Protein AF-A0A935ZT20-F1 (afdb_monomer_lite)

Structure (mmCIF, N/CA/C/O backbone):
data_AF-A0A935ZT20-F1
#
_entry.id   AF-A0A935ZT20-F1
#
loop_
_atom_site.group_PDB
_atom_site.id
_atom_site.type_symbol
_atom_site.label_atom_id
_atom_site.label_alt_id
_atom_site.label_comp_id
_atom_site.label_asym_id
_atom_site.label_entity_id
_atom_site.label_seq_id
_atom_site.pdbx_PDB_ins_code
_atom_site.Cartn_x
_atom_site.Cartn_y
_atom_site.Cartn_z
_atom_site.occupancy
_atom_site.B_iso_or_equiv
_atom_site.auth_seq_id
_atom_site.auth_comp_id
_atom_site.auth_asym_id
_atom_site.auth_atom_id
_atom_site.pdbx_PDB_model_num
ATOM 1 N N . MET A 1 1 ? -38.507 -36.744 -44.245 1.00 40.44 1 MET A N 1
ATOM 2 C CA . MET A 1 1 ? -37.078 -36.967 -43.938 1.00 40.44 1 MET A CA 1
ATOM 3 C C . MET A 1 1 ? -36.448 -35.629 -43.572 1.00 40.44 1 MET A C 1
ATOM 5 O O . MET A 1 1 ? -36.171 -34.840 -44.462 1.00 40.44 1 MET A O 1
ATOM 9 N N . LYS A 1 2 ? -36.317 -35.332 -42.274 1.00 36.50 2 LYS A N 1
ATOM 10 C CA . LYS A 1 2 ? -35.616 -34.144 -41.760 1.00 36.50 2 LYS A CA 1
ATOM 11 C C . LYS A 1 2 ? -34.211 -34.594 -41.351 1.00 36.50 2 LYS A C 1
ATOM 13 O O . LYS A 1 2 ? -34.101 -35.503 -40.535 1.00 36.50 2 LYS A O 1
ATOM 18 N N . ARG A 1 3 ? -33.167 -34.031 -41.964 1.00 43.59 3 ARG A N 1
ATOM 19 C CA . ARG A 1 3 ? -31.767 -34.257 -41.577 1.00 43.59 3 ARG A CA 1
ATOM 20 C C . ARG A 1 3 ? -31.324 -33.104 -40.684 1.00 43.59 3 ARG A C 1
ATOM 22 O O . ARG A 1 3 ? -31.300 -31.963 -41.129 1.00 43.59 3 ARG A O 1
ATOM 29 N N . THR A 1 4 ? -31.007 -33.433 -39.441 1.00 47.53 4 THR A N 1
ATOM 30 C CA . THR A 1 4 ? -30.327 -32.568 -38.478 1.00 47.53 4 THR A CA 1
ATOM 31 C C . THR A 1 4 ? -28.838 -32.562 -38.821 1.00 47.53 4 THR A C 1
ATOM 33 O O . THR A 1 4 ? -28.232 -33.629 -38.907 1.00 47.53 4 THR A O 1
ATOM 36 N N . ILE A 1 5 ? -28.264 -31.382 -39.057 1.00 48.84 5 ILE A N 1
ATOM 37 C CA . ILE A 1 5 ? -26.818 -31.173 -39.183 1.00 48.84 5 ILE A CA 1
ATOM 38 C C . ILE A 1 5 ? -26.340 -30.711 -37.806 1.00 48.84 5 ILE A C 1
ATOM 40 O O . ILE A 1 5 ? -26.772 -29.667 -37.327 1.00 48.84 5 ILE A O 1
ATOM 44 N N . ALA A 1 6 ? -25.513 -31.528 -37.156 1.00 45.38 6 ALA A N 1
ATOM 45 C CA . ALA A 1 6 ? -24.823 -31.173 -35.925 1.00 45.38 6 ALA A CA 1
ATOM 46 C C . ALA A 1 6 ? -23.483 -30.526 -36.291 1.00 45.38 6 ALA A C 1
ATOM 48 O O . ALA A 1 6 ? -22.645 -31.155 -36.938 1.00 45.38 6 ALA A O 1
ATOM 49 N N . THR A 1 7 ? -23.306 -29.268 -35.901 1.00 48.84 7 THR A N 1
ATOM 50 C CA . THR A 1 7 ? -22.050 -28.526 -36.033 1.00 48.84 7 THR A CA 1
ATOM 51 C C . THR A 1 7 ? -21.200 -28.810 -34.796 1.00 48.84 7 THR A C 1
ATOM 53 O O . THR A 1 7 ? -21.567 -28.408 -33.695 1.00 48.84 7 THR A O 1
ATOM 56 N N . LEU A 1 8 ? -20.090 -29.534 -34.966 1.00 41.47 8 LEU A N 1
ATOM 57 C CA . LEU A 1 8 ? -19.045 -29.678 -33.949 1.00 41.47 8 LEU A CA 1
ATOM 58 C C . LEU A 1 8 ? -18.203 -28.391 -33.936 1.00 41.47 8 LEU A C 1
ATOM 60 O O . LEU A 1 8 ? -17.533 -28.096 -34.923 1.00 41.47 8 LEU A O 1
ATOM 64 N N . PHE A 1 9 ? -18.218 -27.649 -32.830 1.00 42.38 9 PHE A N 1
ATOM 65 C CA . PHE A 1 9 ? -17.190 -26.654 -32.525 1.00 42.38 9 PHE A CA 1
ATOM 66 C C . PHE A 1 9 ? -16.079 -27.350 -31.735 1.00 42.38 9 PHE A C 1
ATOM 68 O O . PHE A 1 9 ? -16.304 -27.809 -30.619 1.00 42.38 9 PHE A O 1
ATOM 75 N N . ALA A 1 10 ? -14.894 -27.462 -32.334 1.00 37.91 10 ALA A N 1
ATOM 76 C CA . ALA A 1 10 ? -13.680 -27.880 -31.647 1.00 37.91 10 ALA A CA 1
ATOM 77 C C . ALA A 1 10 ? -12.998 -26.630 -31.071 1.00 37.91 10 ALA A C 1
ATOM 79 O O . ALA A 1 10 ? -12.351 -25.877 -31.797 1.00 37.91 10 ALA A O 1
ATOM 80 N N . THR A 1 11 ? -13.169 -26.387 -29.774 1.00 39.88 11 THR A N 1
ATOM 81 C CA . THR A 1 11 ? -12.353 -25.430 -29.020 1.00 39.88 11 THR A CA 1
ATOM 82 C C . THR A 1 11 ? -10.956 -26.019 -28.861 1.00 39.88 11 THR A C 1
ATOM 84 O O . THR A 1 11 ? -10.764 -27.008 -28.157 1.00 39.88 11 THR A O 1
ATOM 87 N N . SER A 1 12 ? -9.992 -25.442 -29.574 1.00 36.09 12 SER A N 1
ATOM 88 C CA . SER A 1 12 ? -8.578 -25.803 -29.477 1.00 36.09 12 SER A CA 1
ATOM 89 C C . SER A 1 12 ? -7.957 -24.958 -28.368 1.00 36.09 12 SER A C 1
ATOM 91 O O . SER A 1 12 ? -7.560 -23.824 -28.611 1.00 36.09 12 SER A O 1
ATOM 93 N N . SER A 1 13 ? -7.926 -25.477 -27.144 1.00 36.28 13 SER A N 1
ATOM 94 C CA . SER A 1 13 ? -7.157 -24.876 -26.052 1.00 36.28 13 SER A CA 1
ATOM 95 C C . SER A 1 13 ? -5.680 -25.211 -26.266 1.00 36.28 13 SER A C 1
ATOM 97 O O . SER A 1 13 ? -5.260 -26.345 -26.042 1.00 36.28 13 SER A O 1
ATOM 99 N N . PHE A 1 14 ? -4.897 -24.247 -26.748 1.00 35.44 14 PHE A N 1
ATOM 100 C CA . PHE A 1 14 ? -3.438 -24.329 -26.719 1.00 35.44 14 PHE A CA 1
ATOM 101 C C . PHE A 1 14 ? -2.974 -24.006 -25.297 1.00 35.44 14 PHE A C 1
ATOM 103 O O . PHE A 1 14 ? -2.910 -22.845 -24.909 1.00 35.44 14 PHE A O 1
ATOM 110 N N . ALA A 1 15 ? -2.674 -25.036 -24.509 1.00 35.06 15 ALA A N 1
ATOM 111 C CA . ALA A 1 15 ? -1.878 -24.877 -23.302 1.00 35.06 15 ALA A CA 1
ATOM 112 C C . ALA A 1 15 ? -0.412 -24.714 -23.730 1.00 35.06 15 ALA A C 1
ATOM 114 O O . ALA A 1 15 ? 0.221 -25.679 -24.164 1.00 35.06 15 ALA A O 1
ATOM 115 N N . ILE A 1 16 ? 0.118 -23.493 -23.653 1.00 37.00 16 ILE A N 1
ATOM 116 C CA . ILE A 1 16 ? 1.561 -23.252 -23.721 1.00 37.00 16 ILE A CA 1
ATOM 117 C C . ILE A 1 16 ? 2.111 -23.653 -22.352 1.00 37.00 16 ILE A C 1
ATOM 119 O O . ILE A 1 16 ? 2.114 -22.869 -21.411 1.00 37.00 16 ILE A O 1
ATOM 123 N N . ALA A 1 17 ? 2.513 -24.914 -22.212 1.00 37.34 17 ALA A N 1
ATOM 124 C CA . ALA A 1 17 ? 3.325 -25.329 -21.080 1.00 37.34 17 ALA A CA 1
ATOM 125 C C . ALA A 1 17 ? 4.731 -24.758 -21.297 1.00 37.34 17 ALA A C 1
ATOM 127 O O . ALA A 1 17 ? 5.480 -25.257 -22.138 1.00 37.34 17 ALA A O 1
ATOM 128 N N . ALA A 1 18 ? 5.070 -23.690 -20.575 1.00 42.50 18 ALA A N 1
ATOM 129 C CA . ALA A 1 18 ? 6.437 -23.207 -20.472 1.00 42.50 18 ALA A CA 1
ATOM 130 C C . ALA A 1 18 ? 7.274 -24.284 -19.763 1.00 42.50 18 ALA A C 1
ATOM 132 O O . ALA A 1 18 ? 7.316 -24.367 -18.539 1.00 42.50 18 ALA A O 1
ATOM 133 N N . THR A 1 19 ? 7.911 -25.166 -20.530 1.00 41.44 19 THR A N 1
ATOM 134 C CA . THR A 1 19 ? 8.961 -26.042 -20.011 1.00 41.44 19 THR A CA 1
ATOM 135 C C . THR A 1 19 ? 10.217 -25.200 -19.832 1.00 41.44 19 THR A C 1
ATOM 137 O O . THR A 1 19 ? 11.083 -25.180 -20.706 1.00 41.44 19 THR A O 1
ATOM 140 N N . ALA A 1 20 ? 10.293 -24.463 -18.725 1.00 44.59 20 ALA A N 1
ATOM 141 C CA . ALA A 1 20 ? 11.556 -23.916 -18.256 1.00 44.59 20 ALA A CA 1
ATOM 142 C C . ALA A 1 20 ? 12.509 -25.096 -17.993 1.00 44.59 20 ALA A C 1
ATOM 144 O O . ALA A 1 20 ? 12.150 -26.057 -17.307 1.00 44.59 20 ALA A O 1
ATOM 145 N N . ASN A 1 21 ? 13.694 -25.067 -18.601 1.00 43.47 21 ASN A N 1
ATOM 146 C CA . ASN A 1 21 ? 14.729 -26.072 -18.379 1.00 43.47 21 ASN A CA 1
ATOM 147 C C . ASN A 1 21 ? 15.160 -26.025 -16.908 1.00 43.47 21 ASN A C 1
ATOM 149 O O . ASN A 1 21 ? 15.817 -25.081 -16.481 1.00 43.47 21 ASN A O 1
ATOM 153 N N . ALA A 1 22 ? 14.831 -27.066 -16.143 1.00 49.47 22 ALA A N 1
ATOM 154 C CA . ALA A 1 22 ? 15.221 -27.186 -14.736 1.00 49.47 22 ALA A CA 1
ATOM 155 C C . ALA A 1 22 ? 16.752 -27.223 -14.517 1.00 49.47 22 ALA A C 1
ATOM 157 O O . ALA A 1 22 ? 17.207 -27.002 -13.398 1.00 49.47 22 ALA A O 1
ATOM 158 N N . ASP A 1 23 ? 17.546 -27.467 -15.567 1.00 42.88 23 ASP A N 1
ATOM 159 C CA . ASP A 1 23 ? 19.015 -27.485 -15.498 1.00 42.88 23 ASP A CA 1
ATOM 160 C C . ASP A 1 23 ? 19.667 -26.088 -15.570 1.00 42.88 23 ASP A C 1
ATOM 162 O O . ASP A 1 23 ? 20.827 -25.954 -15.193 1.00 42.88 23 ASP A O 1
ATOM 166 N N . GLU A 1 24 ? 18.956 -25.030 -15.983 1.00 45.56 24 GLU A N 1
ATOM 167 C CA . GLU A 1 24 ? 19.520 -23.662 -16.049 1.00 45.56 24 GLU A CA 1
ATOM 168 C C . GLU A 1 24 ? 19.304 -22.856 -14.749 1.00 45.56 24 GLU A C 1
ATOM 170 O O . GLU A 1 24 ? 19.862 -21.781 -14.562 1.00 45.56 24 GLU A O 1
ATOM 175 N N . LEU A 1 25 ? 18.565 -23.417 -13.785 1.00 46.47 25 LEU A N 1
ATOM 176 C CA . LEU A 1 25 ? 18.363 -22.845 -12.446 1.00 46.47 25 LEU A CA 1
ATOM 177 C C . LEU A 1 25 ? 19.534 -23.099 -11.470 1.00 46.47 25 LEU A C 1
ATOM 179 O O . LEU A 1 25 ? 19.467 -22.674 -10.320 1.00 46.47 25 LEU A O 1
ATOM 183 N N . GLN A 1 26 ? 20.603 -23.790 -11.886 1.00 41.66 26 GLN A N 1
ATOM 184 C CA . GLN A 1 26 ? 21.606 -24.365 -10.972 1.00 41.66 26 GLN A CA 1
ATOM 185 C C . GLN A 1 26 ? 22.755 -23.453 -10.500 1.00 41.66 26 GLN A C 1
ATOM 187 O O . GLN A 1 26 ? 23.676 -23.946 -9.851 1.00 41.66 26 GLN A O 1
ATOM 192 N N . SER A 1 27 ? 22.720 -22.138 -10.716 1.00 47.22 27 SER A N 1
ATOM 193 C CA . SER A 1 27 ? 23.646 -21.243 -9.996 1.00 47.22 27 SER A CA 1
ATOM 194 C C . SER A 1 27 ? 23.163 -19.802 -9.890 1.00 47.22 27 SER A C 1
ATOM 196 O O . SER A 1 27 ? 23.989 -18.887 -9.923 1.00 47.22 27 SER A O 1
ATOM 198 N N . ARG A 1 28 ? 21.846 -19.570 -9.812 1.00 55.91 28 ARG A N 1
ATOM 199 C CA . ARG A 1 28 ? 21.379 -18.208 -9.532 1.00 55.91 28 ARG A CA 1
ATOM 200 C C . ARG A 1 28 ? 21.935 -17.819 -8.155 1.00 55.91 28 ARG A C 1
ATOM 202 O O . ARG A 1 28 ? 21.792 -18.630 -7.235 1.00 55.91 28 ARG A O 1
ATOM 209 N N . PRO A 1 29 ? 22.644 -16.684 -8.032 1.00 63.59 29 PRO A N 1
ATOM 210 C CA . PRO A 1 29 ? 23.112 -16.223 -6.734 1.00 63.59 29 PRO A CA 1
ATOM 211 C C . PRO A 1 29 ? 21.912 -16.172 -5.788 1.00 63.59 29 PRO A C 1
ATOM 213 O O . PRO A 1 29 ? 20.800 -15.849 -6.215 1.00 63.59 29 PRO A O 1
ATOM 216 N N . GLU A 1 30 ? 22.113 -16.590 -4.537 1.00 74.75 30 GLU A N 1
ATOM 217 C CA . GLU A 1 30 ? 21.070 -16.427 -3.526 1.00 74.75 30 GLU A CA 1
ATOM 218 C C . GLU A 1 30 ? 20.644 -14.952 -3.511 1.00 74.75 30 GLU A C 1
ATOM 220 O O . GLU A 1 30 ? 21.523 -14.092 -3.632 1.00 74.75 30 GLU A O 1
ATOM 225 N N . PRO A 1 31 ? 19.333 -14.656 -3.407 1.00 79.38 31 PRO A N 1
ATOM 226 C CA . PRO A 1 31 ? 18.858 -13.285 -3.326 1.00 79.38 31 PRO A CA 1
ATOM 227 C C . PRO A 1 31 ? 19.649 -12.517 -2.275 1.00 79.38 31 PRO A C 1
ATOM 229 O O . PRO A 1 31 ? 19.767 -12.965 -1.130 1.00 79.38 31 PRO A O 1
ATOM 232 N N . LEU A 1 32 ? 20.195 -11.370 -2.665 1.00 80.88 32 LEU A N 1
ATOM 233 C CA . LEU A 1 32 ? 20.752 -10.441 -1.695 1.00 80.88 32 LEU A CA 1
ATOM 234 C C . LEU A 1 32 ? 19.591 -9.912 -0.843 1.00 80.88 32 LEU A C 1
ATOM 236 O O . LEU A 1 32 ? 18.531 -9.583 -1.373 1.00 80.88 32 LEU A O 1
ATOM 240 N N . GLY A 1 33 ? 19.759 -9.898 0.480 1.00 78.31 33 GLY A N 1
ATOM 241 C CA . GLY A 1 33 ? 18.749 -9.334 1.377 1.00 78.31 33 GLY A CA 1
ATOM 242 C C . GLY A 1 33 ? 18.581 -7.832 1.146 1.00 78.31 33 GLY A C 1
ATOM 243 O O . GLY A 1 33 ? 19.500 -7.183 0.644 1.00 78.31 33 GLY A O 1
ATOM 244 N N . ALA A 1 34 ? 17.429 -7.282 1.535 1.00 76.31 34 ALA A N 1
ATOM 245 C CA . ALA A 1 34 ? 17.243 -5.837 1.540 1.00 76.31 34 ALA A CA 1
ATOM 246 C C . ALA A 1 34 ? 18.265 -5.140 2.454 1.00 76.31 34 ALA A C 1
ATOM 248 O O . ALA A 1 34 ? 18.822 -5.743 3.376 1.00 76.31 34 ALA A O 1
ATOM 249 N N . TYR A 1 35 ? 18.511 -3.856 2.187 1.00 73.25 35 TYR A N 1
ATOM 250 C CA . TYR A 1 35 ? 19.562 -3.082 2.851 1.00 73.25 35 TYR A CA 1
ATOM 251 C C . TYR A 1 35 ? 19.406 -3.034 4.384 1.00 73.25 35 TYR A C 1
ATOM 253 O O . TYR A 1 35 ? 20.392 -3.181 5.108 1.00 73.25 35 TYR A O 1
ATOM 261 N N . ASP A 1 36 ? 18.180 -2.849 4.890 1.00 81.38 36 ASP A N 1
ATOM 262 C CA . ASP A 1 36 ? 17.894 -2.664 6.321 1.00 81.38 36 ASP A CA 1
ATOM 263 C C . ASP A 1 36 ? 16.672 -3.444 6.848 1.00 81.38 36 ASP A C 1
ATOM 265 O O . ASP A 1 36 ? 16.301 -3.277 8.013 1.00 81.38 36 ASP A O 1
ATOM 269 N N . TYR A 1 37 ? 16.044 -4.299 6.035 1.00 81.00 37 TYR A N 1
ATOM 270 C CA . TYR A 1 37 ? 14.883 -5.093 6.447 1.00 81.00 37 TYR A CA 1
ATOM 271 C C . TYR A 1 37 ? 14.796 -6.440 5.710 1.00 81.00 37 TYR A C 1
ATOM 273 O O . TYR A 1 37 ? 15.410 -6.642 4.665 1.00 81.00 37 TYR A O 1
ATOM 281 N N . ASP A 1 38 ? 14.024 -7.374 6.268 1.00 87.38 38 ASP A N 1
ATOM 282 C CA . ASP A 1 38 ? 13.779 -8.673 5.640 1.00 87.38 38 ASP A CA 1
ATOM 283 C C . ASP A 1 38 ? 12.797 -8.546 4.472 1.00 87.38 38 ASP A C 1
ATOM 285 O O . ASP A 1 38 ? 11.748 -7.910 4.596 1.00 87.38 38 ASP A O 1
ATOM 289 N N . ALA A 1 39 ? 13.110 -9.214 3.362 1.00 91.00 39 ALA A N 1
ATOM 290 C CA . ALA A 1 39 ? 12.249 -9.278 2.189 1.00 91.00 39 ALA A CA 1
ATOM 291 C C . ALA A 1 39 ? 10.811 -9.667 2.570 1.00 91.00 39 ALA A C 1
ATOM 293 O O . ALA A 1 39 ? 10.593 -10.655 3.278 1.00 91.00 39 ALA A O 1
ATOM 294 N N . ALA A 1 40 ? 9.828 -8.913 2.078 1.00 91.75 40 ALA A N 1
ATOM 295 C CA . ALA A 1 40 ? 8.430 -9.124 2.437 1.00 91.75 40 ALA A CA 1
ATOM 296 C C . ALA A 1 40 ? 7.504 -8.962 1.225 1.00 91.75 40 ALA A C 1
ATOM 298 O O . ALA A 1 40 ? 7.695 -8.014 0.450 1.00 91.75 40 ALA A O 1
ATOM 299 N N . PRO A 1 41 ? 6.477 -9.828 1.085 1.00 94.75 41 PRO A N 1
ATOM 300 C CA . PRO A 1 41 ? 5.565 -9.808 -0.057 1.00 94.75 41 PRO A CA 1
ATOM 301 C C . PRO A 1 41 ? 4.879 -8.456 -0.223 1.00 94.75 41 PRO A C 1
ATOM 303 O O . PRO A 1 41 ? 4.832 -7.676 0.717 1.00 94.75 41 PRO A O 1
ATOM 306 N N . ALA A 1 42 ? 4.284 -8.174 -1.377 1.00 95.62 42 ALA A N 1
ATOM 307 C CA . ALA A 1 42 ? 3.474 -6.969 -1.561 1.00 95.62 42 ALA A CA 1
ATOM 308 C C . ALA A 1 42 ? 2.209 -7.229 -2.369 1.00 95.62 42 ALA A C 1
ATOM 310 O O . ALA A 1 42 ? 2.103 -8.215 -3.093 1.00 95.62 42 ALA A O 1
ATOM 311 N N . VAL A 1 43 ? 1.259 -6.302 -2.269 1.00 97.38 43 VAL A N 1
ATOM 312 C CA . VAL A 1 43 ? 0.066 -6.267 -3.116 1.00 97.38 43 VAL A CA 1
ATOM 313 C C . VAL A 1 43 ? 0.165 -5.063 -4.040 1.00 97.38 43 VAL A C 1
ATOM 315 O O . VAL A 1 43 ? 0.334 -3.940 -3.573 1.00 97.38 43 VAL A O 1
ATOM 318 N N . LEU A 1 44 ? 0.032 -5.295 -5.343 1.00 98.25 44 LEU A N 1
ATOM 319 C CA . LEU A 1 44 ? -0.152 -4.269 -6.360 1.00 98.25 44 LEU A CA 1
ATOM 320 C C . LEU A 1 44 ? -1.619 -4.275 -6.798 1.00 98.25 44 LEU A C 1
ATOM 322 O O . LEU A 1 44 ? -2.058 -5.131 -7.569 1.00 98.25 44 LEU A O 1
ATOM 326 N N . PHE A 1 45 ? -2.384 -3.316 -6.290 1.00 98.44 45 PHE A N 1
ATOM 327 C CA . PHE A 1 45 ? -3.772 -3.105 -6.670 1.00 98.44 45 PHE A CA 1
ATOM 328 C C . PHE A 1 45 ? -3.862 -2.256 -7.943 1.00 98.44 45 PHE A C 1
ATOM 330 O O . PHE A 1 45 ? -3.383 -1.121 -7.990 1.00 98.44 45 PHE A O 1
ATOM 337 N N . VAL A 1 46 ? -4.532 -2.791 -8.962 1.00 98.50 46 VAL A N 1
ATOM 338 C CA . VAL A 1 46 ? -4.821 -2.110 -10.227 1.00 98.50 46 VAL A CA 1
ATOM 339 C C . VAL A 1 46 ? -6.341 -1.943 -10.348 1.00 98.50 46 VAL A C 1
ATOM 341 O O . VAL A 1 46 ? -7.046 -2.922 -10.607 1.00 98.50 46 VAL A O 1
ATOM 344 N N . PRO A 1 47 ? -6.897 -0.737 -10.136 1.00 98.06 47 PRO A N 1
ATOM 345 C CA . PRO A 1 47 ? -8.342 -0.555 -10.112 1.00 98.06 47 PRO A CA 1
ATOM 346 C C . PRO A 1 47 ? -8.981 -0.791 -11.483 1.00 98.06 47 PRO A C 1
ATOM 348 O O . PRO A 1 47 ? -8.558 -0.208 -12.477 1.00 98.06 47 PRO A O 1
ATOM 351 N N . THR A 1 48 ? -10.063 -1.570 -11.523 1.00 97.31 48 THR A N 1
ATOM 352 C CA . THR A 1 48 ? -10.931 -1.729 -12.709 1.00 97.31 48 THR A CA 1
ATOM 353 C C . THR A 1 48 ? -12.202 -0.879 -12.640 1.00 97.31 48 THR A C 1
ATOM 355 O O . THR A 1 48 ? -12.977 -0.830 -13.593 1.00 97.31 48 THR A O 1
ATOM 358 N N . GLU A 1 49 ? -12.416 -0.196 -11.516 1.00 96.88 49 GLU A N 1
ATOM 359 C CA . GLU A 1 49 ? -13.509 0.747 -11.281 1.00 96.88 49 GLU A CA 1
ATOM 360 C C . GLU A 1 49 ? -12.957 2.121 -10.864 1.00 96.88 49 GLU A C 1
ATOM 362 O O . GLU A 1 49 ? -11.804 2.199 -10.425 1.00 96.88 49 GLU A O 1
ATOM 367 N N . PRO A 1 50 ? -13.739 3.213 -11.003 1.00 97.12 50 PRO A N 1
ATOM 368 C CA . PRO A 1 50 ? -13.313 4.530 -10.553 1.00 97.12 50 PRO A CA 1
ATOM 369 C C . PRO A 1 50 ? -12.878 4.544 -9.088 1.00 97.12 50 PRO A C 1
ATOM 371 O O . PRO A 1 50 ? -13.569 4.012 -8.221 1.00 97.12 50 PRO A O 1
ATOM 374 N N . VAL A 1 51 ? -11.752 5.200 -8.824 1.00 96.56 51 VAL A N 1
ATOM 375 C CA . VAL A 1 51 ? -11.217 5.411 -7.477 1.00 96.56 51 VAL A CA 1
ATOM 376 C C . VAL A 1 51 ? -11.264 6.891 -7.156 1.00 96.56 51 VAL A C 1
ATOM 378 O O . VAL A 1 51 ? -10.682 7.688 -7.888 1.00 96.56 51 VAL A O 1
ATOM 381 N N . ASP A 1 52 ? -11.918 7.258 -6.059 1.00 96.50 52 ASP A N 1
ATOM 382 C CA . ASP A 1 52 ? -11.844 8.621 -5.546 1.00 96.50 52 ASP A CA 1
ATOM 383 C C . ASP A 1 52 ? -10.439 8.895 -5.008 1.00 96.50 52 ASP A C 1
ATOM 385 O O . ASP A 1 52 ? -9.922 8.157 -4.167 1.00 96.50 52 ASP A O 1
ATOM 389 N N . LEU A 1 53 ? -9.820 9.946 -5.538 1.00 96.12 53 LEU A N 1
ATOM 390 C CA . LEU A 1 53 ? -8.533 10.452 -5.096 1.00 96.12 53 LEU A CA 1
ATOM 391 C C . LEU A 1 53 ? -8.727 11.742 -4.320 1.00 96.12 53 LEU A C 1
ATOM 393 O O . LEU A 1 53 ? -9.589 12.565 -4.647 1.00 96.12 53 LEU A O 1
ATOM 397 N N . VAL A 1 54 ? -7.873 11.940 -3.329 1.00 94.38 54 VAL A N 1
ATOM 398 C CA . VAL A 1 54 ? -7.841 13.144 -2.507 1.00 94.38 54 VAL A CA 1
ATOM 399 C C . VAL A 1 54 ? -6.422 13.716 -2.473 1.00 94.38 54 VAL A C 1
ATOM 401 O O . VAL A 1 54 ? -5.446 12.959 -2.437 1.00 94.38 54 VAL A O 1
ATOM 404 N N . PRO A 1 55 ? -6.272 15.053 -2.503 1.00 92.75 55 PRO A N 1
ATOM 405 C CA . PRO A 1 55 ? -4.996 15.699 -2.230 1.00 92.75 55 PRO A CA 1
ATOM 406 C C . PRO A 1 55 ? -4.397 15.180 -0.926 1.00 92.75 55 PRO A C 1
ATOM 408 O O . PRO A 1 55 ? -5.093 15.138 0.088 1.00 92.75 55 PRO A O 1
ATOM 411 N N . ALA A 1 56 ? -3.105 14.850 -0.913 1.00 88.38 56 ALA A N 1
ATOM 412 C CA . ALA A 1 56 ? -2.443 14.371 0.305 1.00 88.38 56 ALA A CA 1
ATOM 413 C C . ALA A 1 56 ? -2.552 15.359 1.490 1.00 88.38 56 ALA A C 1
ATOM 415 O O . ALA A 1 56 ? -2.546 14.951 2.646 1.00 88.38 56 ALA A O 1
ATOM 416 N N . THR A 1 57 ? -2.729 16.659 1.220 1.00 86.50 57 THR A N 1
ATOM 417 C CA . THR A 1 57 ? -2.973 17.702 2.236 1.00 86.50 57 THR A CA 1
ATOM 418 C C . THR A 1 57 ? -4.345 17.616 2.910 1.00 86.50 57 THR A C 1
ATOM 420 O O . THR A 1 57 ? -4.547 18.240 3.950 1.00 86.50 57 THR A O 1
ATOM 423 N N . MET A 1 58 ? -5.288 16.877 2.323 1.00 87.56 58 MET A N 1
ATOM 424 C CA . MET A 1 58 ? -6.621 16.615 2.874 1.00 87.56 58 MET A CA 1
ATOM 425 C C . MET A 1 58 ? -6.695 15.283 3.626 1.00 87.56 58 MET A C 1
ATOM 427 O O . MET A 1 58 ? -7.729 14.970 4.213 1.00 87.56 58 MET A O 1
ATOM 431 N N . CYS A 1 59 ? -5.623 14.496 3.599 1.00 84.31 59 CYS A N 1
ATOM 432 C CA . CYS A 1 59 ? -5.568 13.205 4.260 1.00 84.31 59 CYS A CA 1
ATOM 433 C C . CYS A 1 59 ? -5.325 13.353 5.765 1.00 84.31 59 CYS A C 1
ATOM 435 O O . CYS A 1 59 ? -4.841 14.401 6.209 1.00 84.31 59 CYS A O 1
ATOM 437 N N . PRO A 1 60 ? -5.672 12.329 6.569 1.00 75.44 60 PRO A N 1
ATOM 438 C CA . PRO A 1 60 ? -5.393 12.327 7.996 1.00 75.44 60 PRO A CA 1
ATOM 439 C C . PRO A 1 60 ? -3.934 12.694 8.274 1.00 75.44 60 PRO A C 1
ATOM 441 O O . PRO A 1 60 ? -3.024 12.258 7.577 1.00 75.44 60 PRO A O 1
ATOM 444 N N . VAL A 1 61 ? -3.714 13.501 9.314 1.00 60.44 61 VAL A N 1
ATOM 445 C CA . VAL A 1 61 ? -2.403 14.092 9.649 1.00 60.44 61 VAL A CA 1
ATOM 446 C C . VAL A 1 61 ? -1.302 13.039 9.831 1.00 60.44 61 VAL A C 1
ATOM 448 O O . VAL A 1 61 ? -0.129 13.340 9.625 1.00 60.44 61 VAL A O 1
ATOM 451 N N . SER A 1 62 ? -1.674 11.806 10.178 1.00 59.28 62 SER A N 1
ATOM 452 C CA . SER A 1 62 ? -0.773 10.658 10.292 1.00 59.28 62 SER A CA 1
ATOM 453 C C . SER A 1 62 ? -0.017 10.335 9.004 1.00 59.28 62 SER A C 1
ATOM 455 O O . SER A 1 62 ? 1.089 9.811 9.090 1.00 59.28 62 SER A O 1
ATOM 457 N N . THR A 1 63 ? -0.535 10.706 7.829 1.00 60.03 63 THR A N 1
ATOM 458 C CA . THR A 1 63 ? 0.195 10.523 6.567 1.00 60.03 63 THR A CA 1
ATOM 459 C C . THR A 1 63 ? 1.299 11.560 6.369 1.00 60.03 63 THR A C 1
ATOM 461 O O . THR A 1 63 ? 2.079 11.440 5.434 1.00 60.03 63 THR A O 1
ATOM 464 N N . GLY A 1 64 ? 1.371 12.624 7.181 1.00 63.00 64 GLY A N 1
ATOM 465 C CA . GLY A 1 64 ? 2.381 13.677 7.027 1.00 63.00 64 GLY A CA 1
ATOM 466 C C . GLY A 1 64 ? 2.327 14.405 5.674 1.00 63.00 64 GLY A C 1
ATOM 467 O O . GLY A 1 64 ? 3.315 15.014 5.271 1.00 63.00 64 GLY A O 1
ATOM 468 N N . GLY A 1 65 ? 1.198 14.330 4.957 1.00 69.06 65 GLY A N 1
ATOM 469 C CA . GLY A 1 65 ? 1.080 14.831 3.585 1.00 69.06 65 GLY A CA 1
ATOM 470 C C . GLY A 1 65 ? 1.689 13.907 2.522 1.00 69.06 65 GLY A C 1
ATOM 471 O O . GLY A 1 65 ? 1.935 14.358 1.403 1.00 69.06 65 GLY A O 1
ATOM 472 N N . GLN A 1 66 ? 1.933 12.638 2.853 1.00 78.88 66 GLN A N 1
ATOM 473 C CA . GLN A 1 66 ? 2.392 11.611 1.921 1.00 78.88 66 GLN A CA 1
ATOM 474 C C . GLN A 1 66 ? 1.221 10.907 1.223 1.00 78.88 66 GLN A C 1
ATOM 476 O O . GLN A 1 66 ? 0.061 10.989 1.645 1.00 78.88 66 GLN A O 1
ATOM 481 N N . SER A 1 67 ? 1.538 10.224 0.123 1.00 85.81 67 SER A N 1
ATOM 482 C CA . SER A 1 67 ? 0.587 9.370 -0.583 1.00 85.81 67 SER A CA 1
ATOM 483 C C . SER A 1 67 ? 0.203 8.162 0.276 1.00 85.81 67 SER A C 1
ATOM 485 O O . SER A 1 67 ? 1.034 7.615 0.991 1.00 85.81 67 SER A O 1
ATOM 487 N N . ASN A 1 68 ? -1.054 7.735 0.185 1.00 91.50 68 ASN A N 1
ATOM 488 C CA . ASN A 1 68 ? -1.568 6.541 0.848 1.00 91.50 68 ASN A CA 1
ATOM 489 C C . ASN A 1 68 ? -2.664 5.919 -0.021 1.00 91.50 68 ASN A C 1
ATOM 491 O O . ASN A 1 68 ? -3.749 6.482 -0.187 1.00 91.50 68 ASN A O 1
ATOM 495 N N . SER A 1 69 ? -2.368 4.759 -0.583 1.00 93.81 69 SER A N 1
ATOM 496 C CA . SER A 1 69 ? -3.239 3.986 -1.462 1.00 93.81 69 SER A CA 1
ATOM 497 C C . SER A 1 69 ? -4.568 3.604 -0.809 1.00 93.81 69 SER A C 1
ATOM 499 O O . SER A 1 69 ? -5.613 3.771 -1.439 1.00 93.81 69 SER A O 1
ATOM 501 N N . GLY A 1 70 ? -4.546 3.182 0.460 1.00 92.56 70 GLY A N 1
ATOM 502 C CA . GLY A 1 70 ? -5.722 2.820 1.253 1.00 92.56 70 GLY A CA 1
ATOM 503 C C . GLY A 1 70 ? -6.774 3.924 1.265 1.00 92.56 70 GLY A C 1
ATOM 504 O O . GLY A 1 70 ? -7.962 3.654 1.108 1.00 92.56 70 GLY A O 1
ATOM 505 N N . LEU A 1 71 ? -6.317 5.172 1.358 1.00 92.44 71 LEU A N 1
ATOM 506 C CA . LEU A 1 71 ? -7.157 6.365 1.420 1.00 92.44 71 LEU A CA 1
ATOM 507 C C . LEU A 1 71 ? -7.334 7.089 0.072 1.00 92.44 71 LEU A C 1
ATOM 509 O O . LEU A 1 71 ? -8.047 8.088 0.007 1.00 92.44 71 LEU A O 1
ATOM 513 N N . GLY A 1 72 ? -6.673 6.639 -1.001 1.00 94.12 72 GLY A N 1
ATOM 514 C CA . GLY A 1 72 ? -6.634 7.373 -2.275 1.00 94.12 72 GLY A CA 1
ATOM 515 C C . GLY A 1 72 ? -5.891 8.715 -2.185 1.00 94.12 72 GLY A C 1
ATOM 516 O O . GLY A 1 72 ? -6.130 9.620 -2.984 1.00 94.12 72 GLY A O 1
ATOM 517 N N . CYS A 1 73 ? -5.002 8.860 -1.205 1.00 93.62 73 CYS A N 1
ATOM 518 C CA . CYS A 1 73 ? -4.201 10.053 -0.973 1.00 93.62 73 CYS A CA 1
ATOM 519 C C . CYS A 1 73 ? -3.039 10.115 -1.950 1.00 93.62 73 CYS A C 1
ATOM 521 O O . CYS A 1 73 ? -2.226 9.194 -1.993 1.00 93.62 73 CYS A O 1
ATOM 523 N N . ILE A 1 74 ? -2.918 11.211 -2.694 1.00 91.69 74 ILE A N 1
ATOM 524 C CA . ILE A 1 74 ? -1.835 11.380 -3.664 1.00 91.69 74 ILE A CA 1
ATOM 525 C C . ILE A 1 74 ? -1.210 12.772 -3.572 1.00 91.69 74 ILE A C 1
ATOM 527 O O . ILE A 1 74 ? -1.896 13.800 -3.527 1.00 91.69 74 ILE A O 1
ATOM 531 N N . ALA A 1 75 ? 0.120 12.801 -3.506 1.00 87.50 75 ALA A N 1
ATOM 532 C CA . ALA A 1 75 ? 0.887 14.038 -3.512 1.00 87.50 75 ALA A CA 1
ATOM 533 C C . ALA A 1 75 ? 0.749 14.767 -4.862 1.00 87.50 75 ALA A C 1
ATOM 535 O O . ALA A 1 75 ? 0.704 14.148 -5.923 1.00 87.50 75 ALA A O 1
ATOM 536 N N . GLY A 1 76 ? 0.675 16.100 -4.825 1.00 86.06 76 GLY A N 1
ATOM 537 C CA . GLY A 1 76 ? 0.571 16.935 -6.029 1.00 86.06 76 GLY A CA 1
ATOM 538 C C . GLY A 1 76 ? -0.823 17.019 -6.664 1.00 86.06 76 GLY A C 1
ATOM 539 O O . GLY A 1 76 ? -1.001 17.782 -7.610 1.00 86.06 76 GLY A O 1
ATOM 540 N N . LEU A 1 77 ? -1.829 16.299 -6.154 1.00 90.44 77 LEU A N 1
ATOM 541 C CA . LEU A 1 77 ? -3.214 16.497 -6.584 1.00 90.44 77 LEU A CA 1
ATOM 542 C C . LEU A 1 77 ? -3.789 17.770 -5.959 1.00 90.44 77 LEU A C 1
ATOM 544 O O . LEU A 1 77 ? -3.726 17.954 -4.747 1.00 90.44 77 LEU A O 1
ATOM 548 N N . GLU A 1 78 ? -4.349 18.649 -6.789 1.00 90.62 78 GLU A N 1
ATOM 549 C CA . GLU A 1 78 ? -4.884 19.944 -6.343 1.00 90.62 78 GLU A CA 1
ATOM 550 C C . GLU A 1 78 ? -6.336 19.850 -5.856 1.00 90.62 78 GLU A C 1
ATOM 552 O O . GLU A 1 78 ? -6.727 20.549 -4.921 1.00 90.62 78 GLU A O 1
ATOM 557 N N . GLU A 1 79 ? -7.139 18.980 -6.473 1.00 93.06 79 GLU A N 1
ATOM 558 C CA . GLU A 1 79 ? -8.567 18.831 -6.190 1.00 93.06 79 GLU A CA 1
ATOM 559 C C . GLU A 1 79 ? -8.952 17.353 -6.095 1.00 93.06 79 GLU A C 1
ATOM 561 O O . GLU A 1 79 ? -8.499 16.527 -6.887 1.00 93.06 79 GLU A O 1
ATOM 566 N N . ALA A 1 80 ? -9.819 17.022 -5.136 1.00 95.38 80 ALA A N 1
ATOM 567 C CA . ALA A 1 80 ? -10.351 15.673 -4.993 1.00 95.38 80 ALA A CA 1
ATOM 568 C C . ALA A 1 80 ? -11.267 15.302 -6.169 1.00 95.38 80 ALA A C 1
ATOM 570 O O . ALA A 1 80 ? -12.046 16.127 -6.658 1.00 95.38 80 ALA A O 1
ATOM 571 N N . GLY A 1 81 ? -11.222 14.042 -6.592 1.00 95.69 81 GLY A N 1
ATOM 572 C CA . GLY A 1 81 ? -12.083 13.552 -7.659 1.00 95.69 81 GLY A CA 1
ATOM 573 C C . GLY A 1 81 ? -11.785 12.118 -8.091 1.00 95.69 81 GLY A C 1
ATOM 574 O O . GLY A 1 81 ? -10.764 11.548 -7.709 1.00 95.69 81 GLY A O 1
ATOM 575 N N . PRO A 1 82 ? -12.670 11.526 -8.907 1.00 96.50 82 PRO A N 1
ATOM 576 C CA . PRO A 1 82 ? -12.512 10.153 -9.352 1.00 96.50 82 PRO A CA 1
ATOM 577 C C . PRO A 1 82 ? -11.442 10.036 -10.444 1.00 96.50 82 PRO A C 1
ATOM 579 O O . PRO A 1 82 ? -11.483 10.741 -11.456 1.00 96.50 82 PRO A O 1
ATOM 582 N N . SER A 1 83 ? -10.546 9.068 -10.292 1.00 94.88 83 SER A N 1
ATOM 583 C CA . SER A 1 83 ? -9.708 8.535 -11.362 1.00 94.88 83 SER A CA 1
ATOM 584 C C . SER A 1 83 ? -10.428 7.365 -12.020 1.00 94.88 83 SER A C 1
ATOM 586 O O . SER A 1 83 ? -10.762 6.385 -11.358 1.00 94.88 83 SER A O 1
ATOM 588 N N . THR A 1 84 ? -10.717 7.479 -13.317 1.00 96.25 84 THR A N 1
ATOM 589 C CA . THR A 1 84 ? -11.378 6.413 -14.082 1.00 96.25 84 THR A CA 1
ATOM 590 C C . THR A 1 84 ? -10.323 5.534 -14.753 1.00 96.25 84 THR A C 1
ATOM 592 O O . THR A 1 84 ? -9.500 6.084 -15.488 1.00 96.25 84 THR A O 1
ATOM 595 N N . PRO A 1 85 ? -10.362 4.205 -14.555 1.00 95.69 85 PRO A N 1
ATOM 596 C CA . PRO A 1 85 ? -9.434 3.290 -15.203 1.00 95.69 85 PRO A CA 1
ATOM 597 C C . PRO A 1 85 ? -9.486 3.349 -16.729 1.00 95.69 85 PRO A C 1
ATOM 599 O O . PRO A 1 85 ? -10.549 3.554 -17.324 1.00 95.69 85 PRO A O 1
ATOM 602 N N . GLY A 1 86 ? -8.330 3.135 -17.350 1.00 94.12 86 GLY A N 1
ATOM 603 C CA . GLY A 1 86 ? -8.189 2.929 -18.785 1.00 94.12 86 GLY A CA 1
ATOM 604 C C . GLY A 1 86 ? -8.896 1.663 -19.270 1.00 94.12 86 GLY A C 1
ATOM 605 O O . GLY A 1 86 ? -9.128 0.714 -18.518 1.00 94.12 86 GLY A O 1
ATOM 606 N N . ALA A 1 87 ? -9.249 1.641 -20.551 1.00 94.06 87 ALA A N 1
ATOM 607 C CA . ALA A 1 87 ? -9.907 0.514 -21.201 1.00 94.06 87 ALA A CA 1
ATOM 608 C C . ALA A 1 87 ? -8.992 -0.717 -21.337 1.00 94.06 87 ALA A C 1
ATOM 610 O O . ALA A 1 87 ? -9.496 -1.823 -21.522 1.00 94.06 87 ALA A O 1
ATOM 611 N N . ASP A 1 88 ? -7.676 -0.531 -21.244 1.00 94.31 88 ASP A N 1
ATOM 612 C CA . ASP A 1 88 ? -6.638 -1.557 -21.375 1.00 94.31 88 ASP A CA 1
ATOM 613 C C . ASP A 1 88 ? -6.191 -2.168 -20.035 1.00 94.31 88 ASP A C 1
ATOM 615 O O . ASP A 1 88 ? -5.236 -2.942 -19.991 1.00 94.31 88 ASP A O 1
ATOM 619 N N . VAL A 1 89 ? -6.893 -1.868 -18.935 1.00 96.25 89 VAL A N 1
ATOM 620 C CA . VAL A 1 89 ? -6.516 -2.321 -17.586 1.00 96.25 89 VAL A CA 1
ATOM 621 C C . VAL A 1 89 ? -6.341 -3.841 -17.476 1.00 96.25 89 VAL A C 1
ATOM 623 O O . VAL A 1 89 ? -5.440 -4.296 -16.781 1.00 96.25 89 VAL A O 1
ATOM 626 N N . ALA A 1 90 ? -7.154 -4.633 -18.182 1.00 96.12 90 ALA A N 1
ATOM 627 C CA . ALA A 1 90 ? -7.054 -6.093 -18.150 1.00 96.12 90 ALA A CA 1
ATOM 628 C C . ALA A 1 90 ? -5.741 -6.596 -18.775 1.00 96.12 90 ALA A C 1
ATOM 630 O O . ALA A 1 90 ? -5.058 -7.421 -18.175 1.00 96.12 90 ALA A O 1
ATOM 631 N N . ASP A 1 91 ? -5.354 -6.043 -19.929 1.00 96.00 91 ASP A N 1
ATOM 632 C CA . ASP A 1 91 ? -4.107 -6.407 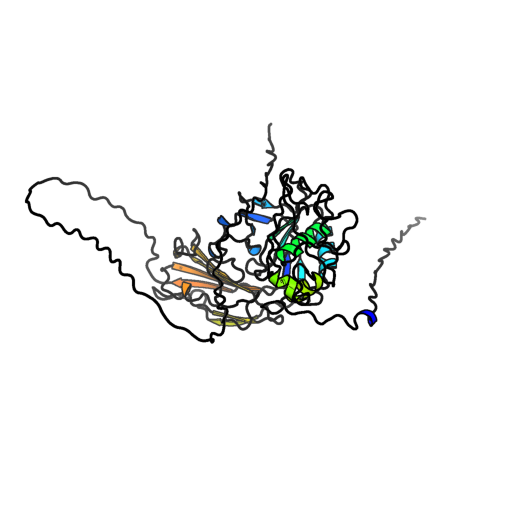-20.611 1.00 96.00 91 ASP A CA 1
ATOM 633 C C . ASP A 1 91 ? -2.885 -6.000 -19.766 1.00 96.00 91 ASP A C 1
ATOM 635 O O . ASP A 1 91 ? -1.895 -6.730 -19.692 1.00 96.00 91 ASP A O 1
ATOM 639 N N . ILE A 1 92 ? -2.969 -4.857 -19.074 1.00 97.06 92 ILE A N 1
ATOM 640 C CA . ILE A 1 92 ? -1.925 -4.391 -18.152 1.00 97.06 92 ILE A CA 1
ATOM 641 C C . ILE A 1 92 ? -1.810 -5.311 -16.935 1.00 97.06 92 ILE A C 1
ATOM 643 O O . ILE A 1 92 ? -0.698 -5.667 -16.555 1.00 97.06 92 ILE A O 1
ATOM 647 N N . VAL A 1 93 ? -2.930 -5.723 -16.335 1.00 98.12 93 VAL A N 1
ATOM 648 C CA . VAL A 1 93 ? -2.937 -6.666 -15.204 1.00 98.12 93 VAL A CA 1
ATOM 649 C C . VAL A 1 93 ? -2.309 -8.001 -15.601 1.00 98.12 93 VAL A C 1
ATOM 651 O O . VAL A 1 93 ? -1.473 -8.511 -14.855 1.00 98.12 93 VAL A O 1
ATOM 654 N N . ASP A 1 94 ? -2.636 -8.540 -16.776 1.00 97.81 94 ASP A N 1
ATOM 655 C CA . ASP A 1 94 ? -2.048 -9.789 -17.277 1.00 97.81 94 ASP A CA 1
ATOM 656 C C . ASP A 1 94 ? -0.533 -9.648 -17.522 1.00 97.81 94 ASP A C 1
ATOM 658 O O . ASP A 1 94 ? 0.258 -10.524 -17.144 1.00 97.81 94 ASP A O 1
ATOM 662 N N . GLY A 1 95 ? -0.116 -8.519 -18.107 1.00 97.19 95 GLY A N 1
ATOM 663 C CA . GLY A 1 95 ? 1.290 -8.182 -18.330 1.00 97.19 95 GLY A CA 1
ATOM 664 C C . GLY A 1 95 ? 2.082 -8.062 -17.026 1.00 97.19 95 GLY A C 1
ATOM 665 O O . GLY A 1 95 ? 3.128 -8.697 -16.884 1.00 97.19 95 GLY A O 1
ATOM 666 N N . LEU A 1 96 ? 1.553 -7.320 -16.048 1.00 98.00 96 LEU A N 1
ATOM 667 C CA . LEU A 1 96 ? 2.141 -7.171 -14.714 1.00 98.00 96 LEU A CA 1
ATOM 668 C C . LEU A 1 96 ? 2.210 -8.507 -13.978 1.00 98.00 96 LEU A C 1
ATOM 670 O O . LEU A 1 96 ? 3.257 -8.847 -13.441 1.00 98.00 96 LEU A O 1
ATOM 674 N N . THR A 1 97 ? 1.131 -9.291 -13.986 1.00 97.69 97 THR A N 1
ATOM 675 C CA . THR A 1 97 ? 1.092 -10.608 -13.329 1.00 97.69 97 THR A CA 1
ATOM 676 C C . THR A 1 97 ? 2.174 -11.529 -13.888 1.00 97.69 97 THR A C 1
ATOM 678 O O . THR A 1 97 ? 2.848 -12.230 -13.138 1.00 97.69 97 THR A O 1
ATOM 681 N N . THR A 1 98 ? 2.378 -11.503 -15.207 1.00 97.06 98 THR A N 1
ATOM 682 C CA . THR A 1 98 ? 3.409 -12.311 -15.868 1.00 97.06 98 THR A CA 1
ATOM 683 C C . THR A 1 98 ? 4.817 -11.821 -15.529 1.00 97.06 98 THR A C 1
ATOM 685 O O . THR A 1 98 ? 5.672 -12.624 -15.160 1.00 97.06 98 THR A O 1
ATOM 688 N N . ALA A 1 99 ? 5.063 -10.515 -15.647 1.00 97.19 99 ALA A N 1
ATOM 689 C CA . ALA A 1 99 ? 6.377 -9.916 -15.425 1.00 97.19 99 ALA A CA 1
ATOM 690 C C . ALA A 1 99 ? 6.814 -9.959 -13.952 1.00 97.19 99 ALA A C 1
ATOM 692 O O . ALA A 1 99 ? 8.002 -10.101 -13.671 1.00 97.19 99 ALA A O 1
ATOM 693 N N . LEU A 1 100 ? 5.860 -9.878 -13.018 1.00 97.81 100 LEU A N 1
ATOM 694 C CA . LEU A 1 100 ? 6.128 -9.860 -11.581 1.00 97.81 100 LEU A CA 1
ATOM 695 C C . LEU A 1 100 ? 6.086 -11.242 -10.917 1.00 97.81 100 LEU A C 1
ATOM 697 O O . LEU A 1 100 ? 6.435 -11.350 -9.749 1.00 97.81 100 LEU A O 1
ATOM 701 N N . ALA A 1 101 ? 5.750 -12.308 -11.650 1.00 96.81 101 ALA A N 1
ATOM 702 C CA . ALA A 1 101 ? 5.750 -13.683 -11.141 1.00 96.81 101 ALA A CA 1
ATOM 703 C C . ALA A 1 101 ? 7.070 -14.163 -10.484 1.00 96.81 101 ALA A C 1
ATOM 705 O O . ALA A 1 101 ? 7.003 -15.057 -9.640 1.00 96.81 101 ALA A O 1
ATOM 706 N N . PRO A 1 102 ? 8.270 -13.654 -10.839 1.00 96.94 102 PRO A N 1
ATOM 707 C CA . PRO A 1 102 ? 9.503 -13.992 -10.125 1.00 96.94 102 PRO A CA 1
ATOM 708 C C . PRO A 1 102 ? 9.609 -13.403 -8.712 1.00 96.94 102 PRO A C 1
ATOM 710 O O . PRO A 1 102 ? 10.483 -13.839 -7.959 1.00 96.94 102 PRO A O 1
ATOM 713 N N . TYR A 1 103 ? 8.766 -12.428 -8.374 1.00 96.62 103 TYR A N 1
ATOM 714 C CA . TYR A 1 103 ? 8.772 -11.704 -7.107 1.00 96.62 103 TYR A CA 1
ATOM 715 C C . TYR A 1 103 ? 7.507 -12.025 -6.322 1.00 96.62 103 TYR A C 1
ATOM 717 O O . TYR A 1 103 ? 6.452 -12.304 -6.898 1.00 96.62 103 TYR A O 1
ATOM 725 N N . ASN A 1 104 ? 7.591 -11.931 -4.998 1.00 96.31 104 ASN A N 1
ATOM 726 C CA . ASN A 1 104 ? 6.470 -12.217 -4.108 1.00 96.31 104 ASN A CA 1
ATOM 727 C C . ASN A 1 104 ? 5.444 -11.058 -4.093 1.00 96.31 104 ASN A C 1
ATOM 729 O O . ASN A 1 104 ? 5.116 -10.483 -3.056 1.00 96.31 104 ASN A O 1
ATOM 733 N N . VAL A 1 105 ? 4.974 -10.662 -5.276 1.00 97.62 105 VAL A N 1
ATOM 734 C CA . VAL A 1 105 ? 4.069 -9.536 -5.509 1.00 97.62 105 VAL A CA 1
ATOM 735 C C . VAL A 1 105 ? 2.755 -10.064 -6.066 1.00 97.62 105 VAL A C 1
ATOM 737 O O . VAL A 1 105 ? 2.701 -10.659 -7.143 1.00 97.62 105 VAL A O 1
ATOM 740 N N . ARG A 1 106 ? 1.666 -9.818 -5.342 1.00 97.38 106 ARG A N 1
ATOM 741 C CA . ARG A 1 106 ? 0.308 -10.128 -5.781 1.00 97.38 106 ARG A CA 1
ATOM 742 C C . ARG A 1 106 ? -0.248 -8.978 -6.606 1.00 97.38 106 ARG A C 1
ATOM 744 O O . ARG A 1 106 ? -0.563 -7.924 -6.059 1.00 97.38 106 ARG A O 1
ATOM 751 N N . VAL A 1 107 ? -0.456 -9.194 -7.898 1.00 98.25 107 VAL A N 1
ATOM 752 C CA . VAL A 1 107 ? -1.224 -8.263 -8.735 1.00 98.25 107 VAL A CA 1
ATOM 753 C C . VAL A 1 107 ? -2.712 -8.583 -8.588 1.00 98.25 107 VAL A C 1
ATOM 755 O O . VAL A 1 107 ? -3.120 -9.729 -8.765 1.00 98.25 107 VAL A O 1
ATOM 758 N N . THR A 1 108 ? -3.533 -7.594 -8.235 1.00 97.94 108 THR A N 1
ATOM 759 C CA . THR A 1 108 ? -4.974 -7.789 -8.004 1.00 97.94 108 THR A CA 1
ATOM 760 C C . THR A 1 108 ? -5.808 -6.625 -8.524 1.00 97.94 108 THR A C 1
ATOM 762 O O . THR A 1 108 ? -5.383 -5.472 -8.498 1.00 97.94 108 THR A O 1
ATOM 765 N N . THR A 1 109 ? -7.035 -6.919 -8.952 1.00 98.00 109 THR A N 1
ATOM 766 C CA . THR A 1 109 ? -8.064 -5.918 -9.283 1.00 98.00 109 THR A CA 1
ATOM 767 C C . THR A 1 109 ? -9.107 -5.758 -8.181 1.00 98.00 109 THR A C 1
ATOM 769 O O . THR A 1 109 ? -10.008 -4.929 -8.291 1.00 98.00 109 THR A O 1
ATOM 772 N N . THR A 1 110 ? -9.011 -6.556 -7.118 1.00 97.19 110 THR A N 1
ATOM 773 C CA . THR A 1 110 ? -9.859 -6.432 -5.933 1.00 97.19 110 THR A CA 1
ATOM 774 C C . THR A 1 110 ? -9.152 -5.530 -4.939 1.00 97.19 110 THR A C 1
ATOM 776 O O . THR A 1 110 ? -8.045 -5.842 -4.503 1.00 97.19 110 THR A O 1
ATOM 779 N N . ARG A 1 111 ? -9.789 -4.410 -4.588 1.00 96.81 111 ARG A N 1
ATOM 780 C CA . ARG A 1 111 ? -9.250 -3.454 -3.618 1.00 96.81 111 ARG A CA 1
ATOM 781 C C . ARG A 1 111 ? -9.060 -4.140 -2.252 1.00 96.81 111 ARG A C 1
ATOM 783 O O . ARG A 1 111 ? -10.057 -4.621 -1.708 1.00 96.81 111 ARG A O 1
ATOM 790 N N . PRO A 1 112 ? -7.841 -4.154 -1.681 1.00 96.38 112 PRO A N 1
ATOM 791 C CA . PRO A 1 112 ? -7.638 -4.606 -0.308 1.00 96.38 112 PRO A CA 1
ATOM 792 C C . PRO A 1 112 ? -8.326 -3.670 0.700 1.00 96.38 112 PRO A C 1
ATOM 794 O O . PRO A 1 112 ? -8.536 -2.492 0.390 1.00 96.38 112 PRO A O 1
ATOM 797 N N . PRO A 1 113 ? -8.663 -4.145 1.913 1.00 95.56 113 PRO A N 1
ATOM 798 C CA . PRO A 1 113 ? -9.126 -3.269 2.986 1.00 95.56 113 PRO A CA 1
ATOM 799 C C . PRO A 1 113 ? -8.150 -2.108 3.216 1.00 95.56 113 PRO A C 1
ATOM 801 O O . PRO A 1 113 ? -6.942 -2.280 3.105 1.00 95.56 113 PRO A O 1
ATOM 804 N N . GLU A 1 114 ? -8.657 -0.922 3.553 1.00 93.50 114 GLU A N 1
ATOM 805 C CA . GLU A 1 114 ? -7.843 0.307 3.615 1.00 93.50 114 GLU A CA 1
ATOM 806 C C . GLU A 1 114 ? -6.661 0.193 4.594 1.00 93.50 114 GLU A C 1
ATOM 808 O O . GLU A 1 114 ? -5.581 0.709 4.333 1.00 93.50 114 GLU A O 1
ATOM 813 N N . TYR A 1 115 ? -6.849 -0.531 5.701 1.00 91.62 115 TYR A N 1
ATOM 814 C CA . TYR A 1 115 ? -5.822 -0.764 6.718 1.00 91.62 115 TYR A CA 1
ATOM 815 C C . TYR A 1 115 ? -4.771 -1.812 6.313 1.00 91.62 115 TYR A C 1
ATOM 817 O O . TYR A 1 115 ? -3.789 -1.994 7.029 1.00 91.62 115 TYR A O 1
ATOM 825 N N . VAL A 1 116 ? -4.940 -2.497 5.180 1.00 93.62 116 VAL A N 1
ATOM 826 C CA . VAL A 1 116 ? -3.906 -3.360 4.599 1.00 93.62 116 VAL A CA 1
ATOM 827 C C . VAL A 1 116 ? -2.979 -2.489 3.738 1.00 93.62 116 VAL A C 1
ATOM 829 O O . VAL A 1 116 ? -3.476 -1.740 2.898 1.00 93.62 116 VAL A O 1
ATOM 832 N N . PRO A 1 117 ? -1.650 -2.555 3.906 1.00 92.06 117 PRO A N 1
ATOM 833 C CA . PRO A 1 117 ? -0.696 -1.909 3.007 1.00 92.06 117 PRO A CA 1
ATOM 834 C C . PRO A 1 117 ? -0.720 -2.544 1.614 1.00 92.06 117 PRO A C 1
ATOM 836 O O . PRO A 1 117 ? -0.550 -3.753 1.458 1.00 92.06 117 PRO A O 1
ATOM 839 N N . TYR A 1 118 ? -0.924 -1.721 0.588 1.00 95.50 118 TYR A N 1
ATOM 840 C CA . TYR A 1 118 ? -0.813 -2.127 -0.812 1.00 95.50 118 TYR A CA 1
ATOM 841 C C . TYR A 1 118 ? -0.340 -0.976 -1.696 1.00 95.50 118 TYR A C 1
ATOM 843 O O . TYR A 1 118 ? -0.689 0.175 -1.476 1.00 95.50 118 TYR A O 1
ATOM 851 N N . LEU A 1 119 ? 0.392 -1.265 -2.760 1.00 96.50 119 LEU A N 1
ATOM 852 C CA . LEU A 1 119 ? 0.712 -0.292 -3.799 1.00 96.50 119 LEU A CA 1
ATOM 853 C C . LEU A 1 119 ? -0.495 -0.140 -4.727 1.00 96.50 119 LEU A C 1
ATOM 855 O O . LEU A 1 119 ? -1.137 -1.133 -5.071 1.00 96.50 119 LEU A O 1
ATOM 859 N N . MET A 1 120 ? -0.816 1.079 -5.159 1.00 97.94 120 MET A N 1
ATOM 860 C CA . MET A 1 120 ? -1.883 1.313 -6.138 1.00 97.94 120 MET A CA 1
ATOM 861 C C . MET A 1 120 ? -1.300 1.803 -7.457 1.00 97.94 120 MET A C 1
ATOM 863 O O . MET A 1 120 ? -0.600 2.809 -7.481 1.00 97.94 120 MET A O 1
ATOM 867 N N . LEU A 1 121 ? -1.646 1.144 -8.563 1.00 98.25 121 LEU A N 1
ATOM 868 C CA . LEU A 1 121 ? -1.314 1.607 -9.907 1.00 98.25 121 LEU A CA 1
ATOM 869 C C . LEU A 1 121 ? -2.567 2.109 -10.624 1.00 98.25 121 LEU A C 1
ATOM 871 O O . LEU A 1 121 ? -3.427 1.334 -11.042 1.00 98.25 121 LEU A O 1
ATOM 875 N N . LEU A 1 122 ? -2.649 3.422 -10.807 1.00 97.94 122 LEU A N 1
ATOM 876 C CA . LEU A 1 122 ? -3.705 4.070 -11.569 1.00 97.94 122 LEU A CA 1
ATOM 877 C C . LEU A 1 122 ? -3.410 3.983 -13.068 1.00 97.94 122 LEU A C 1
ATOM 879 O O . LEU A 1 122 ? -2.477 4.605 -13.574 1.00 97.94 122 LEU A O 1
ATOM 883 N N . VAL A 1 123 ? -4.247 3.256 -13.796 1.00 97.06 123 VAL A N 1
ATOM 884 C CA . VAL A 1 123 ? -4.172 3.156 -15.255 1.00 97.06 123 VAL A CA 1
ATOM 885 C C . VAL A 1 123 ? -5.105 4.190 -15.872 1.00 97.06 123 VAL A C 1
ATOM 887 O O . VAL A 1 123 ? -6.309 4.112 -15.661 1.00 97.06 123 VAL A O 1
ATOM 890 N N . ASN A 1 124 ? -4.589 5.151 -16.640 1.00 93.44 124 ASN A N 1
ATOM 891 C CA . ASN A 1 124 ? -5.407 6.181 -17.286 1.00 93.44 124 ASN A CA 1
ATOM 892 C C . ASN A 1 124 ? -5.078 6.302 -18.780 1.00 93.44 124 ASN A C 1
ATOM 894 O O . ASN A 1 124 ? -3.919 6.451 -19.151 1.00 93.44 124 ASN A O 1
ATOM 898 N N . ASP A 1 125 ? -6.091 6.310 -19.647 1.00 92.44 125 ASP A N 1
ATOM 899 C CA . ASP A 1 125 ? -5.931 6.469 -21.108 1.00 92.44 125 ASP A CA 1
ATOM 900 C C . ASP A 1 125 ? -5.849 7.927 -21.564 1.00 92.44 125 ASP A C 1
ATOM 902 O O . ASP A 1 125 ? -5.663 8.230 -22.745 1.00 92.44 125 ASP A O 1
ATOM 906 N N . THR A 1 126 ? -6.032 8.863 -20.640 1.00 92.56 126 THR A N 1
ATOM 907 C CA . THR A 1 126 ? -6.043 10.284 -20.955 1.00 92.56 126 THR A CA 1
ATOM 908 C C . THR A 1 126 ? -4.638 10.731 -21.327 1.00 92.56 126 THR A C 1
ATOM 910 O O . THR A 1 126 ? -3.689 10.564 -20.561 1.00 92.56 126 THR A O 1
ATOM 913 N N . VAL A 1 127 ? -4.520 11.346 -22.503 1.00 93.19 127 VAL A N 1
ATOM 914 C CA . VAL A 1 127 ? -3.297 12.027 -22.929 1.00 93.19 127 VAL A CA 1
ATOM 915 C C . VAL A 1 127 ? -3.165 13.335 -22.152 1.00 93.19 127 VAL A C 1
ATOM 917 O O . VAL A 1 127 ? -3.990 14.244 -22.304 1.00 93.19 127 VAL A O 1
ATOM 920 N N . SER A 1 128 ? -2.109 13.452 -21.353 1.00 89.56 128 SER A N 1
ATOM 921 C CA . SER A 1 128 ? -1.766 14.672 -20.629 1.00 89.56 128 SER A CA 1
ATOM 922 C C . SER A 1 128 ? -0.881 15.563 -21.495 1.00 89.56 128 SER A C 1
ATOM 924 O O . SER A 1 128 ? 0.341 15.462 -21.491 1.00 89.56 128 SER A O 1
ATOM 926 N N . LYS A 1 129 ? -1.491 16.481 -22.252 1.00 87.44 129 LYS A N 1
ATOM 927 C CA . LYS A 1 129 ? -0.750 17.398 -23.147 1.00 87.44 129 LYS A CA 1
ATOM 928 C C . LYS A 1 129 ? 0.194 18.361 -22.422 1.00 87.44 129 LYS A C 1
ATOM 930 O O . LYS A 1 129 ? 1.006 19.006 -23.071 1.00 87.44 129 LYS A O 1
ATOM 935 N N . THR A 1 130 ? 0.021 18.505 -21.115 1.00 86.00 130 THR A N 1
ATOM 936 C CA . THR A 1 130 ? 0.840 19.341 -20.233 1.00 86.00 130 THR A CA 1
ATOM 937 C C . THR A 1 130 ? 1.791 18.518 -19.371 1.00 86.00 130 THR A C 1
ATOM 939 O O . THR A 1 130 ? 2.604 19.099 -18.664 1.00 86.00 130 THR A O 1
ATOM 942 N N . GLY A 1 131 ? 1.682 17.186 -19.391 1.00 84.62 131 GLY A N 1
ATOM 943 C CA . GLY A 1 131 ? 2.618 16.308 -18.700 1.00 84.62 131 GLY A CA 1
ATOM 944 C C . GLY A 1 131 ? 3.941 16.250 -19.454 1.00 84.62 131 GLY A C 1
ATOM 945 O O . GLY A 1 131 ? 3.938 16.112 -20.675 1.00 84.62 131 GLY A O 1
ATOM 946 N N . THR A 1 132 ? 5.050 16.322 -18.725 1.00 85.81 132 THR A N 1
ATOM 947 C CA . THR A 1 132 ? 6.425 16.307 -19.255 1.00 85.81 132 THR A CA 1
ATOM 948 C C . THR A 1 132 ? 7.116 14.948 -19.107 1.00 85.81 132 THR A C 1
ATOM 950 O O . THR A 1 132 ? 8.246 14.779 -19.554 1.00 85.81 132 THR A O 1
ATOM 953 N N . SER A 1 133 ? 6.447 13.953 -18.517 1.00 87.81 133 SER A N 1
ATOM 954 C CA . SER A 1 133 ? 7.032 12.628 -18.273 1.00 87.81 133 SER A CA 1
ATOM 955 C C . SER A 1 133 ? 7.394 11.910 -19.579 1.00 87.81 133 SER A C 1
ATOM 957 O O . SER A 1 133 ? 6.531 11.691 -20.428 1.00 87.81 133 SER A O 1
ATOM 959 N N . TYR A 1 134 ? 8.654 11.501 -19.724 1.00 89.75 134 TYR A N 1
ATOM 960 C CA . TYR A 1 134 ? 9.152 10.722 -20.867 1.00 89.75 134 TYR A CA 1
ATOM 961 C C . TYR A 1 134 ? 8.761 9.237 -20.802 1.00 89.75 134 TYR A C 1
ATOM 963 O O . TYR A 1 134 ? 8.770 8.546 -21.817 1.00 89.75 134 TYR A O 1
ATOM 971 N N . THR A 1 135 ? 8.386 8.739 -19.623 1.00 91.31 135 THR A N 1
ATOM 972 C CA . THR A 1 135 ? 7.970 7.345 -19.393 1.00 91.31 135 THR A CA 1
ATOM 973 C C . THR A 1 135 ? 6.452 7.161 -19.476 1.00 91.31 135 THR A C 1
ATOM 975 O O . THR A 1 135 ? 5.957 6.038 -19.381 1.00 91.31 135 THR A O 1
ATOM 978 N N . CYS A 1 136 ? 5.695 8.258 -19.610 1.00 93.44 136 CYS A N 1
ATOM 979 C CA . CYS A 1 136 ? 4.244 8.304 -19.405 1.00 93.44 136 CYS A CA 1
ATOM 980 C C . CYS A 1 136 ? 3.791 7.855 -18.003 1.00 93.44 136 CYS A C 1
ATOM 982 O O . CYS A 1 136 ? 2.593 7.634 -17.794 1.00 93.44 136 CYS A O 1
ATOM 984 N N . THR A 1 137 ? 4.717 7.757 -17.045 1.00 93.12 137 THR A N 1
ATOM 985 C CA . THR A 1 137 ? 4.452 7.369 -15.657 1.00 93.12 137 THR A CA 1
ATOM 986 C C . THR A 1 137 ? 4.505 8.578 -14.729 1.00 93.12 137 THR A C 1
ATOM 988 O O . THR A 1 137 ? 5.198 9.561 -15.006 1.00 93.12 137 THR A O 1
ATOM 991 N N . GLY A 1 138 ? 3.766 8.502 -13.626 1.00 91.19 138 GLY A N 1
ATOM 992 C CA . GLY A 1 138 ? 3.864 9.410 -12.491 1.00 91.19 138 GLY A CA 1
ATOM 993 C C . GLY A 1 138 ? 3.884 8.593 -11.208 1.00 91.19 138 GLY A C 1
ATOM 994 O O . GLY A 1 138 ? 2.855 8.037 -10.827 1.00 91.19 138 GLY A O 1
ATOM 995 N N . ALA A 1 139 ? 5.049 8.499 -10.580 1.00 90.25 139 ALA A N 1
ATOM 996 C CA . ALA A 1 139 ? 5.272 7.777 -9.337 1.00 90.25 139 ALA A CA 1
ATOM 997 C C . ALA A 1 139 ? 6.404 8.460 -8.553 1.00 90.25 139 ALA A C 1
ATOM 999 O O . ALA A 1 139 ? 7.342 8.959 -9.183 1.00 90.25 139 ALA A O 1
ATOM 1000 N N . PRO A 1 140 ? 6.326 8.513 -7.214 1.00 88.25 140 PRO A N 1
ATOM 1001 C CA . PRO A 1 140 ? 7.496 8.820 -6.402 1.00 88.25 140 PRO A CA 1
ATOM 1002 C C . PRO A 1 140 ? 8.537 7.697 -6.532 1.00 88.25 140 PRO A C 1
ATOM 1004 O O . PRO A 1 140 ? 8.195 6.564 -6.870 1.00 88.25 140 PRO A O 1
ATOM 1007 N N . ILE A 1 141 ? 9.801 8.029 -6.270 1.00 89.19 141 ILE A N 1
ATOM 1008 C CA . ILE A 1 141 ? 10.855 7.029 -6.095 1.00 89.19 141 ILE A CA 1
ATOM 1009 C C . ILE A 1 141 ? 10.961 6.735 -4.597 1.00 89.19 141 ILE A C 1
ATOM 1011 O O . ILE A 1 141 ? 11.360 7.607 -3.822 1.00 89.19 141 ILE A O 1
ATOM 1015 N N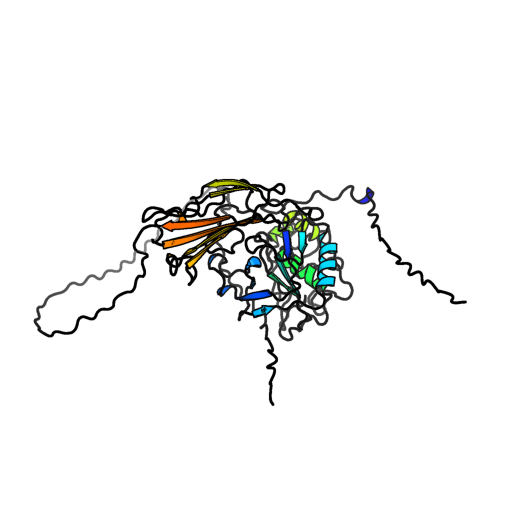 . GLY A 1 142 ? 10.571 5.529 -4.190 1.00 85.94 142 GLY A N 1
ATOM 1016 C CA . GLY A 1 142 ? 10.604 5.094 -2.794 1.00 85.94 142 GLY A CA 1
ATOM 1017 C C . GLY A 1 142 ? 11.864 4.287 -2.499 1.00 85.94 142 GLY A C 1
ATOM 1018 O O . GLY A 1 142 ? 11.815 3.071 -2.630 1.00 85.94 142 GLY A O 1
ATOM 1019 N N . CYS A 1 143 ? 12.966 4.934 -2.088 1.00 84.81 143 CYS A N 1
ATOM 1020 C CA . CYS A 1 143 ? 14.321 4.344 -1.968 1.00 84.81 143 CYS A CA 1
ATOM 1021 C C . CYS A 1 143 ? 14.514 3.152 -1.015 1.00 84.81 143 CYS A C 1
ATOM 1023 O O . CYS A 1 143 ? 15.634 2.758 -0.732 1.00 84.81 143 CYS A O 1
ATOM 1025 N N . ASP A 1 144 ? 13.458 2.558 -0.502 1.00 74.44 144 ASP A N 1
ATOM 1026 C CA . ASP A 1 144 ? 13.485 1.308 0.245 1.00 74.44 144 ASP A CA 1
ATOM 1027 C C . ASP A 1 144 ? 12.188 0.517 0.042 1.00 74.44 144 ASP A C 1
ATOM 1029 O O . ASP A 1 144 ? 12.029 -0.543 0.632 1.00 74.44 144 ASP A O 1
ATOM 1033 N N . ALA A 1 145 ? 11.235 1.033 -0.745 1.00 81.56 145 ALA A N 1
ATOM 1034 C CA . ALA A 1 145 ? 9.892 0.510 -0.970 1.00 81.56 145 ALA A CA 1
ATOM 1035 C C . ALA A 1 145 ? 9.113 0.116 0.306 1.00 81.56 145 ALA A C 1
ATOM 1037 O O . ALA A 1 145 ? 8.101 -0.592 0.237 1.00 81.56 145 ALA A O 1
ATOM 1038 N N . LYS A 1 146 ? 9.572 0.557 1.479 1.00 82.94 146 LYS A N 1
ATOM 1039 C CA . LYS A 1 146 ? 9.142 0.090 2.799 1.00 82.94 146 LYS A CA 1
ATOM 1040 C C . LYS A 1 146 ? 7.712 0.479 3.167 1.00 82.94 146 LYS A C 1
ATOM 1042 O O . LYS A 1 146 ? 7.046 -0.345 3.793 1.00 82.94 146 LYS A O 1
ATOM 1047 N N . PRO A 1 147 ? 7.192 1.668 2.799 1.00 79.62 147 PRO A N 1
ATOM 1048 C CA . PRO A 1 147 ? 5.850 2.071 3.210 1.00 79.62 147 PRO A CA 1
ATOM 1049 C C . PRO A 1 147 ? 4.731 1.221 2.591 1.00 79.62 147 PRO A C 1
ATOM 1051 O O . PRO A 1 147 ? 3.656 1.122 3.172 1.00 79.62 147 PRO A O 1
ATOM 1054 N N . ARG A 1 148 ? 4.968 0.586 1.429 1.00 89.12 148 ARG A N 1
ATOM 1055 C CA . ARG A 1 148 ? 4.013 -0.309 0.739 1.00 89.12 148 ARG A CA 1
ATOM 1056 C C . ARG A 1 148 ? 2.606 0.281 0.534 1.00 89.12 148 ARG A C 1
ATOM 1058 O O . ARG A 1 148 ? 1.667 -0.476 0.331 1.00 89.12 148 ARG A O 1
ATOM 1065 N N . HIS A 1 149 ? 2.448 1.604 0.542 1.00 90.38 149 HIS A N 1
ATOM 1066 C CA . HIS A 1 149 ? 1.162 2.292 0.351 1.00 90.38 149 HIS A CA 1
ATOM 1067 C C . HIS A 1 149 ? 1.214 3.432 -0.661 1.00 90.38 149 HIS A C 1
ATOM 1069 O O . HIS A 1 149 ? 0.394 4.350 -0.634 1.00 90.38 149 HIS A O 1
ATOM 1075 N N . GLU A 1 150 ? 2.194 3.410 -1.554 1.00 92.31 150 GLU A N 1
ATOM 1076 C CA . GLU A 1 150 ? 2.334 4.452 -2.558 1.00 92.31 150 GLU A CA 1
ATOM 1077 C C . GLU A 1 150 ? 1.313 4.305 -3.690 1.00 92.31 150 GLU A C 1
ATOM 1079 O O . GLU A 1 150 ? 0.764 3.230 -3.956 1.00 92.31 150 GLU A O 1
ATOM 1084 N N . ILE A 1 151 ? 1.064 5.427 -4.366 1.00 95.25 151 ILE A N 1
ATOM 1085 C CA . ILE A 1 151 ? 0.231 5.485 -5.561 1.00 95.25 151 ILE A CA 1
ATOM 1086 C C . ILE A 1 151 ? 1.124 5.861 -6.739 1.00 95.25 151 ILE A C 1
ATOM 1088 O O . ILE A 1 151 ? 1.720 6.937 -6.765 1.00 95.25 151 ILE A O 1
ATOM 1092 N N . ALA A 1 152 ? 1.167 4.974 -7.721 1.00 96.19 152 ALA A N 1
ATOM 1093 C CA . ALA A 1 152 ? 1.736 5.202 -9.031 1.00 96.19 152 ALA A CA 1
ATOM 1094 C C . ALA A 1 152 ? 0.624 5.410 -10.060 1.00 96.19 152 ALA A C 1
ATOM 1096 O O . ALA A 1 152 ? -0.529 5.019 -9.871 1.00 96.19 152 ALA A O 1
ATOM 1097 N N . SER A 1 153 ? 0.973 6.005 -11.191 1.00 96.19 153 SER A N 1
ATOM 1098 C CA . SER A 1 153 ? 0.050 6.216 -12.295 1.00 96.19 153 SER A CA 1
ATOM 1099 C C . SER A 1 153 ? 0.736 6.064 -13.643 1.00 96.19 153 SER A C 1
ATOM 1101 O O . SER A 1 153 ? 1.929 6.340 -13.784 1.00 96.19 153 SER A O 1
ATOM 1103 N N . ILE A 1 154 ? -0.040 5.663 -14.645 1.00 96.31 154 ILE A N 1
ATOM 1104 C CA . ILE A 1 154 ? 0.340 5.732 -16.055 1.00 96.31 154 ILE A CA 1
ATOM 1105 C C . ILE A 1 154 ? -0.711 6.506 -16.846 1.00 96.31 154 ILE A C 1
ATOM 1107 O O . ILE A 1 154 ? -1.903 6.472 -16.535 1.00 96.31 154 ILE A O 1
ATOM 1111 N N . SER A 1 155 ? -0.262 7.204 -17.884 1.00 94.56 155 SER A N 1
ATOM 1112 C CA . SER A 1 155 ? -1.092 8.029 -18.768 1.00 94.56 155 SER A CA 1
ATOM 1113 C C . SER A 1 155 ? -1.097 7.486 -20.197 1.00 94.56 155 SER A C 1
ATOM 1115 O O . SER A 1 155 ? -0.217 6.717 -20.586 1.00 94.56 155 SER A O 1
ATOM 1117 N N . GLY A 1 156 ? -2.101 7.857 -20.999 1.00 92.81 156 GLY A N 1
ATOM 1118 C CA . GLY A 1 156 ? -2.202 7.420 -22.401 1.00 92.81 156 GLY A CA 1
ATOM 1119 C C . GLY A 1 156 ? -1.184 8.095 -23.325 1.00 92.81 156 GLY A C 1
ATOM 1120 O O . GLY A 1 156 ? -1.081 7.752 -24.499 1.00 92.81 156 GLY A O 1
ATOM 1121 N N . GLY A 1 157 ? -0.462 9.084 -22.804 1.00 92.94 157 GLY A N 1
ATOM 1122 C CA . GLY A 1 157 ? 0.521 9.879 -23.517 1.00 92.94 157 GLY A CA 1
ATOM 1123 C C . GLY A 1 157 ? 0.818 11.173 -22.767 1.00 92.94 157 GLY A C 1
ATOM 1124 O O . GLY A 1 157 ? -0.016 11.665 -21.999 1.00 92.94 157 GLY A O 1
ATOM 1125 N N . THR A 1 158 ? 1.978 11.754 -23.031 1.00 90.94 158 THR A N 1
ATOM 1126 C CA . THR A 1 158 ? 2.405 13.063 -22.527 1.00 90.94 158 THR A CA 1
ATOM 1127 C C . THR A 1 158 ? 2.967 13.907 -23.674 1.00 90.94 158 THR A C 1
ATOM 1129 O O . THR A 1 158 ? 2.964 13.471 -24.825 1.00 90.94 158 THR A O 1
ATOM 1132 N N . MET A 1 159 ? 3.470 15.115 -23.401 1.00 89.69 159 MET A N 1
ATOM 1133 C CA . MET A 1 159 ? 4.166 15.893 -24.435 1.00 89.69 159 MET A CA 1
ATOM 1134 C C . MET A 1 159 ? 5.488 15.251 -24.893 1.00 89.69 159 MET A C 1
ATOM 1136 O O . MET A 1 159 ? 5.927 15.515 -26.008 1.00 89.69 159 MET A O 1
ATOM 1140 N N . ASN A 1 160 ? 6.090 14.409 -24.046 1.00 86.88 160 ASN A N 1
ATOM 1141 C CA . ASN A 1 160 ? 7.397 13.779 -24.258 1.00 86.88 160 ASN A CA 1
ATOM 1142 C C . ASN A 1 160 ? 7.305 12.259 -24.478 1.00 86.88 160 ASN A C 1
ATOM 1144 O O . ASN A 1 160 ? 8.312 11.589 -24.676 1.00 86.88 160 ASN A O 1
ATOM 1148 N N . CYS A 1 161 ? 6.094 11.708 -24.443 1.00 89.75 161 CYS A N 1
ATOM 1149 C CA . CYS A 1 161 ? 5.822 10.288 -24.585 1.00 89.75 161 CYS A CA 1
ATOM 1150 C C . CYS A 1 161 ? 4.515 10.122 -25.374 1.00 89.75 161 CYS A C 1
ATOM 1152 O O . CYS A 1 161 ? 3.416 10.114 -24.822 1.00 89.75 161 CYS A O 1
ATOM 1154 N N . ASP A 1 162 ? 4.635 10.066 -26.700 1.00 84.62 162 ASP A N 1
ATOM 1155 C CA . ASP A 1 162 ? 3.508 9.919 -27.624 1.00 84.62 162 ASP A CA 1
ATOM 1156 C C . ASP A 1 162 ? 3.410 8.432 -28.009 1.00 84.62 162 ASP A C 1
ATOM 1158 O O . ASP A 1 162 ? 4.227 7.944 -28.786 1.00 84.62 162 ASP A O 1
ATOM 1162 N N . MET A 1 163 ? 2.437 7.709 -27.437 1.00 83.81 163 MET A N 1
ATOM 1163 C CA . MET A 1 163 ? 2.205 6.253 -27.585 1.00 83.81 163 MET A CA 1
ATOM 1164 C C . MET A 1 163 ? 3.159 5.337 -26.782 1.00 83.81 163 MET A C 1
ATOM 1166 O O . MET A 1 163 ? 3.971 4.625 -27.377 1.00 83.81 163 MET A O 1
ATOM 1170 N N . PRO A 1 164 ? 3.049 5.302 -25.441 1.00 90.19 164 PRO A N 1
ATOM 1171 C CA . PRO A 1 164 ? 3.810 4.354 -24.629 1.00 90.19 164 PRO A CA 1
ATOM 1172 C C . PRO A 1 164 ? 3.412 2.898 -24.903 1.00 90.19 164 PRO A C 1
ATOM 1174 O O . PRO A 1 164 ? 2.240 2.608 -25.166 1.00 90.19 164 PRO A O 1
ATOM 1177 N N . ASP A 1 165 ? 4.358 1.972 -24.721 1.00 95.06 165 ASP A N 1
ATOM 1178 C CA . ASP A 1 165 ? 3.987 0.600 -24.374 1.00 95.06 165 ASP A CA 1
ATOM 1179 C C . ASP A 1 165 ? 3.451 0.601 -22.939 1.00 95.06 165 ASP A C 1
ATOM 1181 O O . ASP A 1 165 ? 4.136 0.956 -21.981 1.00 95.06 165 ASP A O 1
ATOM 1185 N N . ARG A 1 166 ? 2.176 0.254 -22.798 1.00 94.62 166 ARG A N 1
ATOM 1186 C CA . ARG A 1 166 ? 1.424 0.455 -21.558 1.00 94.62 166 ARG A CA 1
ATOM 1187 C C . ARG A 1 166 ? 1.855 -0.496 -20.446 1.00 94.62 166 ARG A C 1
ATOM 1189 O O . ARG A 1 166 ? 1.839 -0.104 -19.280 1.00 94.62 166 ARG A O 1
ATOM 1196 N N . VAL A 1 167 ? 2.273 -1.711 -20.802 1.00 96.38 167 VAL A N 1
ATOM 1197 C CA . VAL A 1 167 ? 2.782 -2.700 -19.843 1.00 96.38 167 VAL A CA 1
ATOM 1198 C C . VAL A 1 167 ? 4.158 -2.272 -19.346 1.00 96.38 167 VAL A C 1
ATOM 1200 O O . VAL A 1 167 ? 4.387 -2.261 -18.140 1.00 96.38 167 VAL A O 1
ATOM 1203 N N . GLN A 1 168 ? 5.051 -1.845 -20.239 1.00 95.75 168 GLN A N 1
ATOM 1204 C CA . GLN A 1 168 ? 6.355 -1.321 -19.845 1.00 95.75 168 GLN A CA 1
ATOM 1205 C C . GLN A 1 168 ? 6.216 -0.040 -19.008 1.00 95.75 168 GLN A C 1
ATOM 1207 O O . GLN A 1 168 ? 6.854 0.055 -17.965 1.00 95.75 168 GLN A O 1
ATOM 1212 N N . SER A 1 169 ? 5.338 0.908 -19.368 1.00 95.88 169 SER A N 1
ATOM 1213 C CA . SER A 1 169 ? 5.041 2.063 -18.502 1.00 95.88 169 SER A CA 1
ATOM 1214 C C . SER A 1 169 ? 4.565 1.622 -17.116 1.00 95.88 169 SER A C 1
ATOM 1216 O O . SER A 1 169 ? 5.014 2.165 -16.112 1.00 95.88 169 SER A O 1
ATOM 1218 N N . ALA A 1 170 ? 3.672 0.635 -17.028 1.00 97.50 170 ALA A N 1
ATOM 1219 C CA . ALA A 1 170 ? 3.201 0.118 -15.746 1.00 97.50 170 ALA A CA 1
ATOM 1220 C C . ALA A 1 170 ? 4.338 -0.497 -14.913 1.00 97.50 170 ALA A C 1
ATOM 1222 O O . ALA A 1 170 ? 4.415 -0.251 -13.710 1.00 97.50 170 ALA A O 1
ATOM 1223 N N . LEU A 1 171 ? 5.243 -1.244 -15.550 1.00 97.94 171 LEU A N 1
ATOM 1224 C CA . LEU A 1 171 ? 6.409 -1.836 -14.896 1.00 97.94 171 LEU A CA 1
ATOM 1225 C C . LEU A 1 171 ? 7.436 -0.789 -14.458 1.00 97.94 171 LEU A C 1
ATOM 1227 O O . LEU A 1 171 ? 7.966 -0.914 -13.362 1.00 97.94 171 LEU A O 1
ATOM 1231 N N . ILE A 1 172 ? 7.659 0.269 -15.243 1.00 96.38 172 ILE A N 1
ATOM 1232 C CA . ILE A 1 172 ? 8.497 1.409 -14.837 1.00 96.38 172 ILE A CA 1
ATOM 1233 C C . ILE A 1 172 ? 7.881 2.116 -13.627 1.00 96.38 172 ILE A C 1
ATOM 1235 O O . ILE A 1 172 ? 8.575 2.431 -12.666 1.00 96.38 172 ILE A O 1
ATOM 1239 N N . ALA A 1 173 ? 6.565 2.342 -13.645 1.00 96.25 173 ALA A N 1
ATOM 1240 C CA . ALA A 1 173 ? 5.857 2.965 -12.532 1.00 96.25 173 ALA A CA 1
ATOM 1241 C C . ALA A 1 173 ? 5.949 2.113 -11.253 1.00 96.25 173 ALA A C 1
ATOM 1243 O O . ALA A 1 173 ? 6.168 2.657 -10.173 1.00 96.25 173 ALA A O 1
ATOM 1244 N N . PHE A 1 174 ? 5.827 0.787 -11.386 1.00 97.50 174 PHE A N 1
ATOM 1245 C CA . PHE A 1 174 ? 6.067 -0.166 -10.303 1.00 97.50 174 PHE A CA 1
ATOM 1246 C C . PHE A 1 174 ? 7.531 -0.159 -9.836 1.00 97.50 174 PHE A C 1
ATOM 1248 O O . PHE A 1 174 ? 7.784 -0.212 -8.636 1.00 97.50 174 PHE A O 1
ATOM 1255 N N . GLY A 1 175 ? 8.489 -0.066 -10.760 1.00 96.31 175 GLY A N 1
ATOM 1256 C CA . GLY A 1 175 ? 9.909 0.043 -10.446 1.00 96.31 175 GLY A CA 1
ATOM 1257 C C . GLY A 1 175 ? 10.203 1.264 -9.578 1.00 96.31 175 GLY A C 1
ATOM 1258 O O . GLY A 1 175 ? 10.791 1.105 -8.516 1.00 96.31 175 GLY A O 1
ATOM 1259 N N . TYR A 1 176 ? 9.695 2.442 -9.954 1.00 95.00 176 TYR A N 1
ATOM 1260 C CA . TYR A 1 176 ? 9.882 3.684 -9.191 1.00 95.00 176 TYR A CA 1
ATOM 1261 C C . TYR A 1 176 ? 9.366 3.585 -7.747 1.00 95.00 176 TYR A C 1
ATOM 1263 O O . TYR A 1 176 ? 10.122 3.837 -6.810 1.00 95.00 176 TYR A O 1
ATOM 1271 N N . ILE A 1 177 ? 8.126 3.130 -7.534 1.00 93.81 177 ILE A N 1
ATOM 1272 C CA . ILE A 1 177 ? 7.592 2.939 -6.164 1.00 93.81 177 ILE A CA 1
ATOM 1273 C C . ILE A 1 177 ? 8.282 1.794 -5.405 1.00 93.81 177 ILE A C 1
ATOM 1275 O O . ILE A 1 177 ? 8.139 1.665 -4.192 1.00 93.81 177 ILE A O 1
ATOM 1279 N N . SER A 1 178 ? 9.023 0.947 -6.123 1.00 94.44 178 SER A N 1
ATOM 1280 C CA . SER A 1 178 ? 9.877 -0.095 -5.550 1.00 94.44 178 SER A CA 1
ATOM 1281 C C . SER A 1 178 ? 11.310 0.376 -5.291 1.00 94.44 178 SER A C 1
ATOM 1283 O O . SER A 1 178 ? 12.131 -0.435 -4.875 1.00 94.44 178 SER A O 1
ATOM 1285 N N . GLY A 1 179 ? 11.611 1.650 -5.545 1.00 92.81 179 GLY A N 1
ATOM 1286 C CA . GLY A 1 179 ? 12.928 2.246 -5.345 1.00 92.81 179 GLY A CA 1
ATOM 1287 C C . GLY A 1 179 ? 13.860 2.164 -6.547 1.00 92.81 179 GLY A C 1
ATOM 1288 O O . GLY A 1 179 ? 14.909 2.786 -6.500 1.00 92.81 179 GLY A O 1
ATOM 1289 N N . LEU A 1 180 ? 13.481 1.476 -7.631 1.00 94.62 180 LEU A N 1
ATOM 1290 C CA . LEU A 1 180 ? 14.317 1.350 -8.825 1.00 94.62 180 LEU A CA 1
ATOM 1291 C C . LEU A 1 180 ? 14.427 2.671 -9.586 1.00 94.62 180 LEU A C 1
ATOM 1293 O O . LEU A 1 180 ? 13.444 3.394 -9.756 1.00 94.62 180 LEU A O 1
ATOM 1297 N N . GLU A 1 181 ? 15.603 2.911 -10.152 1.00 93.56 181 GLU A N 1
ATOM 1298 C CA . GLU A 1 181 ? 15.870 4.012 -11.074 1.00 93.56 181 GLU A CA 1
ATOM 1299 C C . GLU A 1 181 ? 16.089 3.492 -12.506 1.00 93.56 181 GLU A C 1
ATOM 1301 O O . GLU A 1 181 ? 16.156 2.287 -12.763 1.00 93.56 181 GLU A O 1
ATOM 1306 N N . ASN A 1 182 ? 16.130 4.408 -13.474 1.00 93.50 182 ASN A N 1
ATOM 1307 C CA . ASN A 1 182 ? 16.291 4.043 -14.881 1.00 93.50 182 ASN A CA 1
ATOM 1308 C C . ASN A 1 182 ? 17.686 3.485 -15.180 1.00 93.50 182 ASN A C 1
ATOM 1310 O O . ASN A 1 182 ? 18.663 3.852 -14.526 1.00 93.50 182 ASN A O 1
ATOM 1314 N N . THR A 1 183 ? 17.791 2.672 -16.232 1.00 93.56 183 THR A N 1
ATOM 1315 C CA . THR A 1 183 ? 19.035 2.004 -16.640 1.00 93.56 183 THR A CA 1
ATOM 1316 C C . THR A 1 183 ? 19.409 2.288 -18.095 1.00 93.56 183 THR A C 1
ATOM 1318 O O . THR A 1 183 ? 18.577 2.715 -18.900 1.00 93.56 183 THR A O 1
ATOM 1321 N N . ASP A 1 184 ? 20.674 2.049 -18.455 1.00 92.50 184 ASP A N 1
ATOM 1322 C CA . ASP A 1 184 ? 21.180 2.184 -19.829 1.00 92.50 184 ASP A CA 1
ATOM 1323 C C . ASP A 1 184 ? 21.156 0.877 -20.644 1.00 92.50 184 ASP A C 1
ATOM 1325 O O . ASP A 1 184 ? 21.588 0.871 -21.803 1.00 92.50 184 ASP A O 1
ATOM 1329 N N . ASP A 1 185 ? 20.626 -0.215 -20.083 1.00 93.50 185 ASP A N 1
ATOM 1330 C CA . ASP A 1 185 ? 20.552 -1.517 -20.750 1.00 93.50 185 ASP A CA 1
ATOM 1331 C C . ASP A 1 185 ? 19.240 -1.668 -21.539 1.00 93.50 185 ASP A C 1
ATOM 1333 O O . ASP A 1 185 ? 18.173 -1.747 -20.934 1.00 93.50 185 ASP A O 1
ATOM 1337 N N . PRO A 1 186 ? 19.281 -1.785 -22.882 1.00 92.38 186 PRO A N 1
ATOM 1338 C CA . PRO A 1 186 ? 18.084 -1.905 -23.719 1.00 92.38 186 PRO A CA 1
ATOM 1339 C C . PRO A 1 186 ? 17.279 -3.195 -23.512 1.00 92.38 186 PRO A C 1
ATOM 1341 O O . PRO A 1 186 ? 16.207 -3.345 -24.094 1.00 92.38 186 PRO A O 1
ATOM 1344 N N . THR A 1 187 ? 17.798 -4.155 -22.750 1.00 94.81 187 THR A N 1
ATOM 1345 C CA . THR A 1 187 ? 17.094 -5.389 -22.391 1.00 94.81 187 THR A CA 1
ATOM 1346 C C . THR A 1 187 ? 16.357 -5.289 -21.058 1.00 94.81 187 THR A C 1
ATOM 1348 O O . THR A 1 187 ? 15.541 -6.162 -20.758 1.00 94.81 187 THR A O 1
ATOM 1351 N N . ASP A 1 188 ? 16.577 -4.221 -20.291 1.00 96.00 188 ASP A N 1
ATOM 1352 C CA . ASP A 1 188 ? 15.906 -3.967 -19.021 1.00 96.00 188 ASP A CA 1
ATOM 1353 C C . ASP A 1 188 ? 14.596 -3.190 -19.215 1.00 96.00 188 ASP A C 1
ATOM 1355 O O . ASP A 1 188 ? 14.461 -2.333 -20.088 1.00 96.00 188 ASP A O 1
ATOM 1359 N N . VAL A 1 189 ? 13.583 -3.500 -18.409 1.00 95.94 189 VAL A N 1
ATOM 1360 C CA . VAL A 1 189 ? 12.292 -2.798 -18.440 1.00 95.94 189 VAL A CA 1
ATOM 1361 C C . VAL A 1 189 ? 12.407 -1.323 -18.039 1.00 95.94 189 VAL A C 1
ATOM 1363 O O . VAL A 1 189 ? 11.671 -0.495 -18.580 1.00 95.94 189 VAL A O 1
ATOM 1366 N N . MET A 1 190 ? 13.368 -0.995 -17.171 1.00 95.19 190 MET A N 1
ATOM 1367 C CA . MET A 1 190 ? 13.738 0.353 -16.731 1.00 95.19 190 MET A CA 1
ATOM 1368 C C . MET A 1 190 ? 14.646 1.078 -17.737 1.00 95.19 190 MET A C 1
ATOM 1370 O O . MET A 1 190 ? 15.189 2.138 -17.420 1.00 95.19 190 MET A O 1
ATOM 1374 N N . TYR A 1 191 ? 14.831 0.531 -18.945 1.00 93.81 191 TYR A N 1
ATOM 1375 C CA . TYR A 1 191 ? 15.668 1.148 -19.965 1.00 93.81 191 TYR A CA 1
ATOM 1376 C C . TYR A 1 191 ? 15.220 2.569 -20.305 1.00 93.81 191 TYR A C 1
ATOM 1378 O O . TYR A 1 191 ? 14.071 2.813 -20.690 1.00 93.81 191 TYR A O 1
ATOM 1386 N N . TYR A 1 192 ? 16.171 3.497 -20.267 1.00 90.00 192 TYR A N 1
ATOM 1387 C CA . TYR A 1 192 ? 15.964 4.893 -20.611 1.00 90.00 192 TYR A CA 1
ATOM 1388 C C . TYR A 1 192 ? 17.082 5.386 -21.526 1.00 90.00 192 TYR A C 1
ATOM 1390 O O . TYR A 1 192 ? 18.263 5.383 -21.176 1.00 90.00 192 TYR A O 1
ATOM 1398 N N . ARG A 1 193 ? 16.719 5.857 -22.724 1.00 87.00 193 ARG A N 1
ATOM 1399 C CA . ARG A 1 193 ? 17.699 6.383 -23.677 1.00 87.00 193 ARG A CA 1
ATOM 1400 C C . ARG A 1 193 ? 18.281 7.704 -23.165 1.00 87.00 193 ARG A C 1
ATOM 1402 O O . ARG A 1 193 ? 17.511 8.602 -22.810 1.00 87.00 193 ARG A O 1
ATOM 1409 N N . PRO A 1 194 ? 19.615 7.873 -23.189 1.00 70.69 194 PRO A N 1
ATOM 1410 C CA . PRO A 1 194 ? 20.252 9.126 -22.807 1.00 70.69 194 PRO A CA 1
ATOM 1411 C C . PRO A 1 194 ? 19.764 10.335 -23.624 1.00 70.69 194 PRO A C 1
ATOM 1413 O O . PRO A 1 194 ? 19.309 10.210 -24.764 1.00 70.69 194 PRO A O 1
ATOM 1416 N N . ALA A 1 195 ? 19.948 11.529 -23.052 1.00 61.12 195 ALA A N 1
ATOM 1417 C CA . ALA A 1 195 ? 19.529 12.845 -23.561 1.00 61.12 195 ALA A CA 1
ATOM 1418 C C . ALA A 1 195 ? 19.749 13.117 -25.057 1.00 61.12 195 ALA A C 1
ATOM 1420 O O . ALA A 1 195 ? 19.054 13.941 -25.651 1.00 61.12 195 ALA A O 1
ATOM 1421 N N . SER A 1 196 ? 20.773 12.502 -25.655 1.00 60.94 196 SER A N 1
ATOM 1422 C CA . SER A 1 196 ? 21.221 12.817 -27.010 1.00 60.94 196 SER A CA 1
ATOM 1423 C C . SER A 1 196 ? 20.186 12.501 -28.091 1.00 60.94 196 SER A C 1
ATOM 1425 O O . SER A 1 196 ? 20.258 13.106 -29.158 1.00 60.94 196 SER A O 1
ATOM 1427 N N . ASP A 1 197 ? 19.218 11.618 -27.813 1.00 59.06 197 ASP A N 1
ATOM 1428 C CA . ASP A 1 197 ? 18.309 11.046 -28.815 1.00 59.06 197 ASP A CA 1
ATOM 1429 C C . ASP A 1 197 ? 16.824 11.151 -28.429 1.00 59.06 197 ASP A C 1
ATOM 1431 O O . ASP A 1 197 ? 16.082 10.186 -28.550 1.00 59.06 197 ASP A O 1
ATOM 1435 N N . THR A 1 198 ? 16.359 12.332 -28.007 1.00 65.94 198 THR A N 1
ATOM 1436 C CA . THR A 1 198 ? 14.974 12.642 -27.556 1.00 65.94 198 THR A CA 1
ATOM 1437 C C . THR A 1 198 ? 14.572 12.149 -26.164 1.00 65.94 198 THR A C 1
ATOM 1439 O O . THR A 1 198 ? 13.506 12.541 -25.707 1.00 65.94 198 THR A O 1
ATOM 1442 N N . GLY A 1 199 ? 15.442 11.414 -25.459 1.00 73.94 199 GLY A N 1
ATOM 1443 C CA . GLY A 1 199 ? 15.203 10.947 -24.088 1.00 73.94 199 GLY A CA 1
ATOM 1444 C C . GLY A 1 199 ? 14.053 9.936 -23.967 1.00 73.94 199 GLY A C 1
ATOM 1445 O O . GLY A 1 199 ? 13.177 9.851 -24.825 1.00 73.94 199 GLY A O 1
ATOM 1446 N N . GLY A 1 200 ? 14.047 9.146 -22.896 1.00 85.00 200 GLY A N 1
ATOM 1447 C CA . GLY A 1 200 ? 12.927 8.259 -22.571 1.00 85.00 200 GLY A CA 1
ATOM 1448 C C . GLY A 1 200 ? 13.098 6.799 -22.993 1.00 85.00 200 GLY A C 1
ATOM 1449 O O . GLY A 1 200 ? 14.063 6.451 -23.688 1.00 85.00 200 GLY A O 1
ATOM 1450 N N . PRO A 1 201 ? 12.152 5.930 -22.595 1.00 86.62 201 PRO A N 1
ATOM 1451 C CA . PRO A 1 201 ? 12.173 4.520 -22.963 1.00 86.62 201 PRO A CA 1
ATOM 1452 C C . PRO A 1 201 ? 12.137 4.302 -24.479 1.00 86.62 201 PRO A C 1
ATOM 1454 O O . PRO A 1 201 ? 11.656 5.139 -25.255 1.00 86.62 201 PRO A O 1
ATOM 1457 N N . ASP A 1 202 ? 12.657 3.158 -24.917 1.00 87.25 202 ASP A N 1
ATOM 1458 C CA . ASP A 1 202 ? 12.494 2.695 -26.294 1.00 87.25 202 ASP A CA 1
ATOM 1459 C C . ASP A 1 202 ? 11.256 1.803 -26.423 1.00 87.25 202 ASP A C 1
ATOM 1461 O O . ASP A 1 202 ? 11.323 0.577 -26.365 1.00 87.25 202 ASP A O 1
ATOM 1465 N N . TRP A 1 203 ? 10.115 2.441 -26.675 1.00 87.38 203 TRP A N 1
ATOM 1466 C CA . TRP A 1 203 ? 8.832 1.762 -26.877 1.00 87.38 203 TRP A CA 1
ATOM 1467 C C . TRP A 1 203 ? 8.781 0.865 -28.126 1.00 87.38 203 TRP A C 1
ATOM 1469 O O . TRP A 1 203 ? 7.789 0.173 -28.345 1.00 87.38 203 TRP A O 1
ATOM 1479 N N . THR A 1 204 ? 9.807 0.877 -28.988 1.00 83.50 204 THR A N 1
ATOM 1480 C CA . THR A 1 204 ? 9.850 0.014 -30.182 1.00 83.50 204 THR A CA 1
ATOM 1481 C C . THR A 1 204 ? 10.393 -1.382 -29.892 1.00 83.50 204 THR A C 1
ATOM 1483 O O . THR A 1 204 ? 10.148 -2.310 -30.668 1.00 83.50 204 THR A O 1
ATOM 1486 N N . MET A 1 205 ? 11.098 -1.539 -28.771 1.00 76.50 205 MET A N 1
ATOM 1487 C CA . MET A 1 205 ? 11.626 -2.805 -28.275 1.00 76.50 205 MET A CA 1
ATOM 1488 C C . MET A 1 205 ? 11.308 -2.924 -26.780 1.00 76.50 205 MET A C 1
ATOM 1490 O O . MET A 1 205 ? 12.228 -2.923 -25.964 1.00 76.50 205 MET A O 1
ATOM 1494 N N . PRO A 1 206 ? 10.015 -2.992 -26.407 1.00 76.81 206 PRO A N 1
ATOM 1495 C CA . PRO A 1 206 ? 9.642 -3.000 -25.006 1.00 76.81 206 PRO A CA 1
ATOM 1496 C C . PRO A 1 206 ? 10.200 -4.250 -24.330 1.00 76.81 206 PRO A C 1
ATOM 1498 O O . PRO A 1 206 ? 9.998 -5.375 -24.801 1.00 76.81 206 PRO A O 1
ATOM 1501 N N . SER A 1 207 ? 10.901 -4.046 -23.219 1.00 85.00 207 SER A N 1
ATOM 1502 C CA . SER A 1 207 ? 11.239 -5.125 -22.302 1.00 85.00 207 SER A CA 1
ATOM 1503 C C . SER A 1 207 ? 10.158 -5.227 -21.236 1.00 85.00 207 SER A C 1
ATOM 1505 O O . SER A 1 207 ? 9.591 -4.230 -20.799 1.00 85.00 207 SER A O 1
ATOM 1507 N N . THR A 1 208 ? 9.871 -6.451 -20.811 1.00 88.62 208 THR A N 1
ATOM 1508 C CA . THR A 1 208 ? 8.973 -6.744 -19.687 1.00 88.62 208 THR A CA 1
ATOM 1509 C C . THR A 1 208 ? 9.716 -7.457 -18.562 1.00 88.62 208 THR A C 1
ATOM 1511 O O . THR A 1 208 ? 9.097 -8.138 -17.749 1.00 88.62 208 THR A O 1
ATOM 1514 N N . THR A 1 209 ? 11.049 -7.398 -18.567 1.00 93.75 209 THR A N 1
ATOM 1515 C CA . THR A 1 209 ? 11.904 -8.128 -17.629 1.00 93.75 209 THR A CA 1
ATOM 1516 C C . THR A 1 209 ? 12.883 -7.167 -16.973 1.00 93.75 209 THR A C 1
ATOM 1518 O O . THR A 1 209 ? 13.517 -6.365 -17.651 1.00 93.75 209 THR A O 1
ATOM 1521 N N . PHE A 1 210 ? 13.021 -7.278 -15.656 1.00 96.62 210 PHE A N 1
ATOM 1522 C CA . PHE A 1 210 ? 14.111 -6.660 -14.910 1.00 96.62 210 PHE A CA 1
ATOM 1523 C C . PHE A 1 210 ? 15.351 -7.545 -15.052 1.00 96.62 210 PHE A C 1
ATOM 1525 O O . PHE A 1 210 ? 15.292 -8.749 -14.776 1.00 96.62 210 PHE A O 1
ATOM 1532 N N . VAL A 1 211 ? 16.450 -6.974 -15.528 1.00 96.00 211 VAL A N 1
ATOM 1533 C CA . VAL A 1 211 ? 17.682 -7.697 -15.836 1.00 96.00 211 VAL A CA 1
ATOM 1534 C C . VAL A 1 211 ? 18.413 -8.055 -14.544 1.00 96.00 211 VAL A C 1
ATOM 1536 O O . VAL A 1 211 ? 18.497 -7.274 -13.601 1.00 96.00 211 VAL A O 1
ATOM 1539 N N . ASP A 1 212 ? 18.942 -9.277 -14.510 1.00 95.62 212 ASP A N 1
ATOM 1540 C CA . ASP A 1 212 ? 19.719 -9.840 -13.400 1.00 95.62 212 ASP A CA 1
ATOM 1541 C C . ASP A 1 212 ? 21.216 -9.632 -13.645 1.00 95.62 212 ASP A C 1
ATOM 1543 O O . ASP A 1 212 ? 21.999 -10.570 -13.800 1.00 95.62 212 ASP A O 1
ATOM 1547 N N . THR A 1 213 ? 21.608 -8.375 -13.831 1.00 95.44 213 THR A N 1
ATOM 1548 C CA . THR A 1 213 ? 22.990 -7.944 -14.063 1.00 95.44 213 THR A CA 1
ATOM 1549 C C . THR A 1 213 ? 23.125 -6.495 -13.616 1.00 95.44 213 THR A C 1
ATOM 1551 O O . THR A 1 213 ? 22.182 -5.720 -13.730 1.00 95.44 213 THR A O 1
ATOM 1554 N N . CYS A 1 214 ? 24.301 -6.129 -13.111 1.00 96.62 214 CYS A N 1
ATOM 1555 C CA . CYS A 1 214 ? 24.611 -4.742 -12.792 1.00 96.62 214 CYS A CA 1
ATOM 1556 C C . CYS A 1 214 ? 24.764 -3.914 -14.065 1.00 96.62 214 CYS A C 1
ATOM 1558 O O . CYS A 1 214 ? 25.645 -4.181 -14.887 1.00 96.62 214 CYS A O 1
ATOM 1560 N N . VAL A 1 215 ? 23.896 -2.921 -14.205 1.00 95.50 215 VAL A N 1
ATOM 1561 C CA . VAL A 1 215 ? 23.805 -2.005 -15.347 1.00 95.50 215 VAL A CA 1
ATOM 1562 C C . VAL A 1 215 ? 23.958 -0.570 -14.857 1.00 95.50 215 VAL A C 1
ATOM 1564 O O . VAL A 1 215 ? 23.772 -0.312 -13.665 1.00 95.50 215 VAL A O 1
ATOM 1567 N N . ASN A 1 216 ? 24.341 0.368 -15.730 1.00 94.44 216 ASN A N 1
ATOM 1568 C CA . ASN A 1 216 ? 24.528 1.742 -15.272 1.00 94.44 216 ASN A CA 1
ATOM 1569 C C . ASN A 1 216 ? 23.166 2.401 -15.071 1.00 94.44 216 ASN A C 1
ATOM 1571 O O . ASN A 1 216 ? 22.250 2.247 -15.883 1.00 94.44 216 ASN A O 1
ATOM 1575 N N . GLN A 1 217 ? 23.063 3.175 -14.000 1.00 91.81 217 GLN A N 1
ATOM 1576 C CA . GLN A 1 217 ? 21.928 4.044 -13.758 1.00 91.81 217 GLN A CA 1
ATOM 1577 C C . GLN A 1 217 ? 21.957 5.212 -14.751 1.00 91.81 217 GLN A C 1
ATOM 1579 O O . GLN A 1 217 ? 23.020 5.725 -15.118 1.00 91.81 217 GLN A O 1
ATOM 1584 N N . VAL A 1 218 ? 20.779 5.646 -15.183 1.00 87.88 218 VAL A N 1
ATOM 1585 C CA . VAL A 1 218 ? 20.607 6.805 -16.060 1.00 87.88 218 VAL A CA 1
ATOM 1586 C C . VAL A 1 218 ? 19.812 7.860 -15.317 1.00 87.88 218 VAL A C 1
ATOM 1588 O O . VAL A 1 218 ? 18.647 7.656 -14.976 1.00 87.88 218 VAL A O 1
ATOM 1591 N N . GLU A 1 219 ? 20.426 9.024 -15.123 1.00 75.81 219 GLU A N 1
ATOM 1592 C CA . GLU A 1 219 ? 19.716 10.201 -14.635 1.00 75.81 219 GLU A CA 1
ATOM 1593 C C . GLU A 1 219 ? 18.590 10.564 -15.613 1.00 75.81 219 GLU A C 1
ATOM 1595 O O . GLU A 1 219 ? 18.812 10.741 -16.818 1.00 75.81 219 GLU A O 1
ATOM 1600 N N . SER A 1 220 ? 17.360 10.678 -15.107 1.00 65.50 220 SER A N 1
ATOM 1601 C CA . SER A 1 220 ? 16.243 11.096 -15.950 1.00 65.50 220 SER A CA 1
ATOM 1602 C C . SER A 1 220 ? 16.234 12.610 -16.135 1.00 65.50 220 SER A C 1
ATOM 1604 O O . SER A 1 220 ? 16.536 13.390 -15.228 1.00 65.50 220 SER A O 1
ATOM 1606 N N . ILE A 1 221 ? 15.816 13.022 -17.324 1.00 62.72 221 ILE A N 1
ATOM 1607 C CA . ILE A 1 221 ? 15.697 14.421 -17.727 1.00 62.72 221 ILE A CA 1
ATOM 1608 C C . ILE A 1 221 ? 14.227 14.806 -17.626 1.00 62.72 221 ILE A C 1
ATOM 1610 O O . ILE A 1 221 ? 13.377 14.051 -18.095 1.00 62.72 221 ILE A O 1
ATOM 1614 N N . ASP A 1 222 ? 13.926 15.985 -17.086 1.00 55.03 222 ASP A N 1
ATOM 1615 C CA . ASP A 1 222 ? 12.587 16.570 -17.183 1.00 55.03 222 ASP A CA 1
ATOM 1616 C C . ASP A 1 222 ? 12.607 17.829 -18.055 1.00 55.03 222 ASP A C 1
ATOM 1618 O O . ASP A 1 222 ? 13.550 18.624 -18.036 1.00 55.03 222 ASP A O 1
ATOM 1622 N N . GLY A 1 223 ? 11.512 18.005 -18.792 1.00 54.38 223 GLY A N 1
ATOM 1623 C CA . GLY A 1 223 ? 11.109 19.286 -19.359 1.00 54.38 223 GLY A CA 1
ATOM 1624 C C . GLY A 1 223 ? 11.925 19.848 -20.530 1.00 54.38 223 GLY A C 1
ATOM 1625 O O . GLY A 1 223 ? 12.927 19.300 -20.983 1.00 54.38 223 GLY A O 1
ATOM 1626 N N . GLU A 1 224 ? 11.424 20.984 -21.032 1.00 47.94 224 GLU A N 1
ATOM 1627 C CA . GLU A 1 224 ? 11.877 21.709 -22.234 1.00 47.94 224 GLU A CA 1
ATOM 1628 C C . GLU A 1 224 ? 13.335 22.215 -22.163 1.00 47.94 224 GLU A C 1
ATOM 1630 O O . GLU A 1 224 ? 13.914 22.550 -23.198 1.00 47.94 224 GLU A O 1
ATOM 1635 N N . ASP A 1 225 ? 13.935 22.242 -20.968 1.00 56.75 225 ASP A N 1
ATOM 1636 C CA . ASP A 1 225 ? 15.264 22.809 -20.710 1.00 56.75 225 ASP A CA 1
ATOM 1637 C C . ASP A 1 225 ? 16.397 21.762 -20.687 1.00 56.75 225 ASP A C 1
ATOM 1639 O O . ASP A 1 225 ? 17.561 22.127 -20.499 1.00 56.75 225 ASP A O 1
ATOM 1643 N N . ASN A 1 226 ? 16.095 20.470 -20.898 1.00 56.28 226 ASN A N 1
ATOM 1644 C CA . ASN A 1 226 ? 17.064 19.364 -20.815 1.00 56.28 226 ASN A CA 1
ATOM 1645 C C . ASN A 1 226 ? 17.867 19.340 -19.497 1.00 56.28 226 ASN A C 1
ATOM 1647 O O . ASN A 1 226 ? 19.030 18.928 -19.464 1.00 56.28 226 ASN A O 1
ATOM 1651 N N . THR A 1 227 ? 17.275 19.804 -18.399 1.00 57.59 227 THR A N 1
ATOM 1652 C CA . THR A 1 227 ? 17.912 19.738 -17.084 1.00 57.59 227 THR A CA 1
ATOM 1653 C C . THR A 1 227 ? 17.697 18.352 -16.485 1.00 57.59 227 THR A C 1
ATOM 1655 O O . THR A 1 227 ? 16.573 17.853 -16.482 1.00 57.59 227 THR A O 1
ATOM 1658 N N . MET A 1 228 ? 18.765 17.723 -15.989 1.00 55.31 228 MET A N 1
ATOM 1659 C CA . MET A 1 228 ? 18.660 16.472 -15.229 1.00 55.31 228 MET A CA 1
ATOM 1660 C C . MET A 1 228 ? 17.900 16.752 -13.930 1.00 55.31 228 MET A C 1
ATOM 1662 O O . MET A 1 228 ? 18.186 17.746 -13.257 1.00 55.31 228 MET A O 1
ATOM 1666 N N . THR A 1 229 ? 16.892 15.939 -13.621 1.00 55.50 229 THR A N 1
ATOM 1667 C CA . THR A 1 229 ? 15.943 16.220 -12.529 1.00 55.50 229 THR A CA 1
ATOM 1668 C C . THR A 1 229 ? 15.798 15.091 -11.529 1.00 55.50 229 THR A C 1
ATOM 1670 O O . THR A 1 229 ? 15.600 15.393 -10.354 1.00 55.50 229 THR A O 1
ATOM 1673 N N . ASN A 1 230 ? 15.984 13.833 -11.933 1.00 58.84 230 ASN A N 1
ATOM 1674 C CA . ASN A 1 230 ? 16.257 12.777 -10.962 1.00 58.84 230 ASN A CA 1
ATOM 1675 C C . ASN A 1 230 ? 17.765 12.648 -10.841 1.00 58.84 230 ASN A C 1
ATOM 1677 O O . ASN A 1 230 ? 18.408 11.904 -11.579 1.00 58.84 230 ASN A O 1
ATOM 1681 N N . ASN A 1 231 ? 18.314 13.437 -9.921 1.00 63.47 231 ASN A N 1
ATOM 1682 C CA . ASN A 1 231 ? 19.588 13.090 -9.319 1.00 63.47 231 ASN A CA 1
ATOM 1683 C C . ASN A 1 231 ? 19.408 11.708 -8.688 1.00 63.47 231 ASN A C 1
ATOM 1685 O O . ASN A 1 231 ? 18.411 11.545 -7.990 1.00 63.47 231 ASN A O 1
ATOM 1689 N N . LEU A 1 232 ? 20.318 10.767 -8.945 1.00 71.94 232 LEU A N 1
ATOM 1690 C CA . LEU A 1 232 ? 20.231 9.388 -8.451 1.00 71.94 232 LEU A CA 1
ATOM 1691 C C . LEU A 1 232 ? 19.882 9.397 -6.956 1.00 71.94 232 LEU A C 1
ATOM 1693 O O . LEU A 1 232 ? 20.683 9.837 -6.124 1.00 71.94 232 LEU A O 1
ATOM 1697 N N . VAL A 1 233 ? 18.642 9.033 -6.629 1.00 79.00 233 VAL A N 1
ATOM 1698 C CA . VAL A 1 233 ? 18.071 9.252 -5.293 1.00 79.00 233 VAL A CA 1
ATOM 1699 C C . VAL A 1 233 ? 18.435 8.087 -4.382 1.00 79.00 233 VAL A C 1
ATOM 1701 O O . VAL A 1 233 ? 18.656 8.283 -3.183 1.00 79.00 233 VAL A O 1
ATOM 1704 N N . CYS A 1 234 ? 18.542 6.886 -4.953 1.00 88.69 234 CYS A N 1
ATOM 1705 C CA . CYS A 1 234 ? 18.635 5.640 -4.199 1.00 88.69 234 CYS A CA 1
ATOM 1706 C C . CYS A 1 234 ? 19.970 4.917 -4.404 1.00 88.69 234 CYS A C 1
ATOM 1708 O O . CYS A 1 234 ? 20.082 3.730 -4.099 1.00 88.69 234 CYS A O 1
ATOM 1710 N N . GLY A 1 235 ? 21.014 5.632 -4.846 1.00 86.19 235 GLY A N 1
ATOM 1711 C CA . GLY A 1 235 ? 22.341 5.061 -5.114 1.00 86.19 235 GLY A CA 1
ATOM 1712 C C . GLY A 1 235 ? 22.883 4.178 -3.982 1.00 86.19 235 GLY A C 1
ATOM 1713 O O . GLY A 1 235 ? 23.398 3.097 -4.249 1.00 86.19 235 GLY A O 1
ATOM 1714 N N . TYR A 1 236 ? 22.661 4.558 -2.717 1.00 86.19 236 TYR A N 1
ATOM 1715 C CA . TYR A 1 236 ? 23.096 3.766 -1.556 1.00 86.19 236 TYR A CA 1
ATOM 1716 C C . TYR A 1 236 ? 22.431 2.380 -1.460 1.00 86.19 236 TYR A C 1
ATOM 1718 O O . TYR A 1 236 ? 23.040 1.451 -0.929 1.00 86.19 236 TYR A O 1
ATOM 1726 N N . VAL A 1 237 ? 21.197 2.233 -1.955 1.00 89.44 237 VAL A N 1
ATOM 1727 C CA . VAL A 1 237 ? 20.500 0.943 -2.043 1.00 89.44 237 VAL A CA 1
ATOM 1728 C C . VAL A 1 237 ? 20.986 0.176 -3.260 1.00 89.44 237 VAL A C 1
ATOM 1730 O O . VAL A 1 237 ? 21.388 -0.977 -3.119 1.00 89.44 237 VAL A O 1
ATOM 1733 N N . HIS A 1 238 ? 21.040 0.819 -4.424 1.00 92.12 238 HIS A N 1
ATOM 1734 C CA . HIS A 1 238 ? 21.454 0.187 -5.678 1.00 92.12 238 HIS A CA 1
ATOM 1735 C C . HIS A 1 238 ? 22.854 -0.433 -5.598 1.00 92.12 238 HIS A C 1
ATOM 1737 O O . HIS A 1 238 ? 23.056 -1.589 -5.977 1.00 92.12 238 HIS A O 1
ATOM 1743 N N . GLU A 1 239 ? 23.803 0.303 -5.015 1.00 89.69 239 GLU A N 1
ATOM 1744 C CA . GLU A 1 239 ? 25.181 -0.136 -4.789 1.00 89.69 239 GLU A CA 1
ATOM 1745 C C . GLU A 1 239 ? 25.254 -1.453 -4.004 1.00 89.69 239 GLU A C 1
ATOM 1747 O O . GLU A 1 239 ? 26.100 -2.304 -4.297 1.00 89.69 239 GLU A O 1
ATOM 1752 N N . SER A 1 240 ? 24.346 -1.662 -3.044 1.00 90.50 240 SER A N 1
ATOM 1753 C CA . SER A 1 240 ? 24.331 -2.868 -2.207 1.00 90.50 240 SER A CA 1
ATOM 1754 C C . SER A 1 240 ? 24.040 -4.151 -2.995 1.00 90.50 240 SER A C 1
ATOM 1756 O O . SER A 1 240 ? 24.476 -5.228 -2.586 1.00 90.50 240 SER A O 1
ATOM 1758 N N . TYR A 1 241 ? 23.409 -4.032 -4.169 1.00 91.62 241 TYR A N 1
ATOM 1759 C CA . TYR A 1 241 ? 23.125 -5.145 -5.080 1.00 91.62 241 TYR A CA 1
ATOM 1760 C C . TYR A 1 241 ? 24.169 -5.318 -6.193 1.00 91.62 241 TYR A C 1
ATOM 1762 O O . TYR A 1 241 ? 24.046 -6.231 -7.013 1.00 91.62 241 TYR A O 1
ATOM 1770 N N . CYS A 1 242 ? 25.199 -4.464 -6.219 1.00 92.75 242 CYS A N 1
ATOM 1771 C CA . CYS A 1 242 ? 26.212 -4.412 -7.275 1.00 92.75 242 CYS A CA 1
ATOM 1772 C C . CYS A 1 242 ? 27.656 -4.375 -6.767 1.00 92.75 242 CYS A C 1
ATOM 1774 O O . CYS A 1 242 ? 28.516 -3.710 -7.347 1.00 92.75 242 CYS A O 1
ATOM 1776 N N . ASP A 1 243 ? 27.944 -5.111 -5.690 1.00 89.81 243 ASP A N 1
ATOM 1777 C CA . ASP A 1 243 ? 29.271 -5.155 -5.057 1.00 89.81 243 ASP A CA 1
ATOM 1778 C C . ASP A 1 243 ? 29.796 -3.754 -4.671 1.00 89.81 243 ASP A C 1
ATOM 1780 O O . ASP A 1 243 ? 31.001 -3.492 -4.716 1.00 89.81 243 ASP A O 1
ATOM 1784 N N . MET A 1 244 ? 28.892 -2.846 -4.284 1.00 86.94 244 MET A N 1
ATOM 1785 C CA . MET A 1 244 ? 29.175 -1.448 -3.935 1.00 86.94 244 MET A CA 1
ATOM 1786 C C . MET A 1 244 ? 29.758 -0.614 -5.092 1.00 86.94 244 MET A C 1
ATOM 1788 O O . MET A 1 244 ? 30.586 0.273 -4.873 1.00 86.94 244 MET A O 1
ATOM 1792 N N . GLN A 1 245 ? 29.372 -0.914 -6.337 1.00 88.38 245 GLN A N 1
ATOM 1793 C CA . GLN A 1 245 ? 29.734 -0.106 -7.505 1.00 88.38 245 GLN A CA 1
ATOM 1794 C C . GLN A 1 245 ? 28.798 1.098 -7.658 1.00 88.38 245 GLN A C 1
ATOM 1796 O O . GLN A 1 245 ? 27.629 0.942 -8.006 1.00 88.38 245 GLN A O 1
ATOM 1801 N N . ASP A 1 246 ? 29.351 2.291 -7.434 1.00 89.75 246 ASP A N 1
ATOM 1802 C CA . ASP A 1 246 ? 28.666 3.577 -7.615 1.00 89.75 246 ASP A CA 1
ATOM 1803 C C . ASP A 1 246 ? 28.085 3.716 -9.034 1.00 89.75 246 ASP A C 1
ATOM 1805 O O . ASP A 1 246 ? 28.717 3.341 -10.031 1.00 89.75 246 ASP A O 1
ATOM 1809 N N . GLY A 1 247 ? 26.865 4.248 -9.113 1.00 89.69 247 GLY A N 1
ATOM 1810 C CA . GLY A 1 247 ? 26.128 4.457 -10.358 1.00 89.69 247 GLY A CA 1
ATOM 1811 C C . GLY A 1 247 ? 25.655 3.181 -11.061 1.00 89.69 247 GLY A C 1
ATOM 1812 O O . GLY A 1 247 ? 25.259 3.259 -12.223 1.00 89.69 247 GLY A O 1
ATOM 1813 N N . GLN A 1 248 ? 25.688 2.015 -10.405 1.00 94.25 248 GLN A N 1
ATOM 1814 C CA . GLN A 1 248 ? 25.129 0.768 -10.936 1.00 94.25 248 GLN A CA 1
ATOM 1815 C C . GLN A 1 248 ? 23.923 0.287 -10.140 1.00 94.25 248 GLN A C 1
ATOM 1817 O O . GLN A 1 248 ? 23.795 0.586 -8.958 1.00 94.25 248 GLN A O 1
ATOM 1822 N N . ILE A 1 249 ? 23.041 -0.454 -10.802 1.00 94.88 249 ILE A N 1
ATOM 1823 C CA . ILE A 1 249 ? 21.856 -1.081 -10.214 1.00 94.88 249 ILE A CA 1
ATOM 1824 C C . ILE A 1 249 ? 21.680 -2.482 -10.804 1.00 94.88 249 ILE A C 1
ATOM 1826 O O . ILE A 1 249 ? 21.998 -2.713 -11.971 1.00 94.88 249 ILE A O 1
ATOM 1830 N N . ASN A 1 250 ? 21.166 -3.418 -10.005 1.00 96.19 250 ASN A N 1
ATOM 1831 C CA . ASN A 1 250 ? 20.671 -4.710 -10.477 1.00 96.19 250 ASN A CA 1
ATOM 1832 C C . ASN A 1 250 ? 19.172 -4.802 -10.148 1.00 96.19 250 ASN A C 1
ATOM 1834 O O . ASN A 1 250 ? 18.817 -5.255 -9.054 1.00 96.19 250 ASN A O 1
ATOM 1838 N N . PRO A 1 251 ? 18.288 -4.374 -11.071 1.00 96.56 251 PRO A N 1
ATOM 1839 C CA . PRO A 1 251 ? 16.858 -4.275 -10.800 1.00 96.56 251 PRO A CA 1
ATOM 1840 C C . PRO A 1 251 ? 16.222 -5.604 -10.384 1.00 96.56 251 PRO A C 1
ATOM 1842 O O . PRO A 1 251 ? 15.325 -5.632 -9.544 1.00 96.56 251 PRO A O 1
ATOM 1845 N N . HIS A 1 252 ? 16.695 -6.730 -10.929 1.00 96.50 252 HIS A N 1
ATOM 1846 C CA . HIS A 1 252 ? 16.184 -8.039 -10.535 1.00 96.50 252 HIS A CA 1
ATOM 1847 C C . HIS A 1 252 ? 16.535 -8.387 -9.086 1.00 96.50 252 HIS A C 1
ATOM 1849 O O . HIS A 1 252 ? 15.643 -8.766 -8.329 1.00 96.50 252 HIS A O 1
ATOM 1855 N N . GLN A 1 253 ? 17.811 -8.271 -8.704 1.00 95.19 253 GLN A N 1
ATOM 1856 C CA . GLN A 1 253 ? 18.260 -8.610 -7.348 1.00 95.19 253 GLN A CA 1
ATOM 1857 C C . GLN A 1 253 ? 17.664 -7.675 -6.305 1.00 95.19 253 GLN A C 1
ATOM 1859 O O . GLN A 1 253 ? 17.271 -8.138 -5.239 1.00 95.19 253 GLN A O 1
ATOM 1864 N N . GLU A 1 254 ? 17.523 -6.393 -6.633 1.00 95.06 254 GLU A N 1
ATOM 1865 C CA . GLU A 1 254 ? 16.898 -5.425 -5.741 1.00 95.06 254 GLU A CA 1
ATOM 1866 C C . GLU A 1 254 ? 15.433 -5.773 -5.466 1.00 95.06 254 GLU A C 1
ATOM 1868 O O . GLU A 1 254 ? 15.032 -5.878 -4.310 1.00 95.06 254 GLU A O 1
ATOM 1873 N N . LEU A 1 255 ? 14.642 -6.089 -6.497 1.00 95.81 255 LEU A N 1
ATOM 1874 C CA . LEU A 1 255 ? 13.259 -6.534 -6.298 1.00 95.81 255 LEU A CA 1
ATOM 1875 C C . LEU A 1 255 ? 13.161 -7.859 -5.527 1.00 95.81 255 LEU A C 1
ATOM 1877 O O . LEU A 1 255 ? 12.225 -8.038 -4.746 1.00 95.81 255 LEU A O 1
ATOM 1881 N N . LEU A 1 256 ? 14.109 -8.786 -5.709 1.00 95.44 256 LEU A N 1
ATOM 1882 C CA . LEU A 1 256 ? 14.171 -10.009 -4.903 1.00 95.44 256 LEU A CA 1
ATOM 1883 C C . LEU A 1 256 ? 14.501 -9.713 -3.433 1.00 95.44 256 LEU A C 1
ATOM 1885 O O . LEU A 1 256 ? 13.913 -10.345 -2.558 1.00 95.44 256 LEU A O 1
ATOM 1889 N N . GLY A 1 257 ? 15.400 -8.765 -3.160 1.00 92.75 257 GLY A N 1
ATOM 1890 C CA . GLY A 1 257 ? 15.737 -8.333 -1.803 1.00 92.75 257 GLY A CA 1
ATOM 1891 C C . GLY A 1 257 ? 14.590 -7.594 -1.121 1.00 92.75 257 GLY A C 1
ATOM 1892 O O . GLY A 1 257 ? 14.325 -7.811 0.057 1.00 92.75 257 GLY A O 1
ATOM 1893 N N . VAL A 1 258 ? 13.851 -6.785 -1.879 1.00 92.81 258 VAL A N 1
ATOM 1894 C CA . VAL A 1 258 ? 12.702 -6.013 -1.398 1.00 92.81 258 VAL A CA 1
ATOM 1895 C C . VAL A 1 258 ? 11.486 -6.910 -1.144 1.00 92.81 258 VAL A C 1
ATOM 1897 O O . VAL A 1 258 ? 10.879 -6.839 -0.074 1.00 92.81 258 VAL A O 1
ATOM 1900 N N . TYR A 1 259 ? 11.092 -7.736 -2.118 1.00 94.75 259 TYR A N 1
ATOM 1901 C CA . TYR A 1 259 ? 9.823 -8.475 -2.075 1.00 94.75 259 TYR A CA 1
ATOM 1902 C C . TYR A 1 259 ? 9.971 -9.949 -1.698 1.00 94.75 259 TYR A C 1
ATOM 1904 O O . TYR A 1 259 ? 9.046 -10.550 -1.160 1.00 94.75 259 TYR A O 1
ATOM 1912 N N . GLY A 1 260 ? 11.131 -10.541 -1.955 1.00 94.38 260 GLY A N 1
ATOM 1913 C CA . GLY A 1 260 ? 11.356 -11.975 -1.838 1.00 94.38 260 GLY A CA 1
ATOM 1914 C C . GLY A 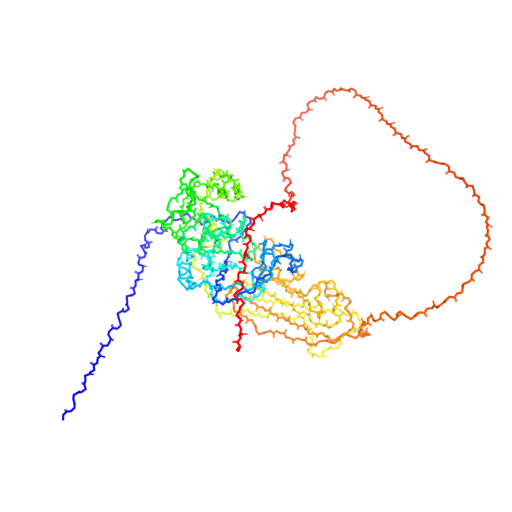1 260 ? 11.156 -12.693 -3.171 1.00 94.38 260 GLY A C 1
ATOM 1915 O O . GLY A 1 260 ? 10.502 -12.200 -4.094 1.00 94.38 260 GLY A O 1
ATOM 1916 N N . ALA A 1 261 ? 11.751 -13.880 -3.266 1.00 95.12 261 ALA A N 1
ATOM 1917 C CA . ALA A 1 261 ? 11.767 -14.681 -4.481 1.00 95.12 261 ALA A CA 1
ATOM 1918 C C . ALA A 1 261 ? 10.519 -15.556 -4.647 1.00 95.12 261 ALA A C 1
ATOM 1920 O O . ALA A 1 261 ? 9.999 -16.121 -3.685 1.00 95.12 261 ALA A O 1
ATOM 1921 N N . GLY A 1 262 ? 10.153 -15.781 -5.906 1.00 93.12 262 GLY A N 1
ATOM 1922 C CA . GLY A 1 262 ? 9.091 -16.696 -6.305 1.00 93.12 262 GLY A CA 1
ATOM 1923 C C . GLY A 1 262 ? 7.726 -16.020 -6.398 1.00 93.12 262 GLY A C 1
ATOM 1924 O O . GLY A 1 262 ? 7.559 -14.898 -5.930 1.00 93.12 262 GLY A O 1
ATOM 1925 N N . PRO A 1 263 ? 6.748 -16.699 -7.016 1.00 94.50 263 PRO A N 1
ATOM 1926 C CA . PRO A 1 263 ? 5.415 -16.145 -7.164 1.00 94.50 263 PRO A CA 1
ATOM 1927 C C . PRO A 1 263 ? 4.759 -15.980 -5.800 1.00 94.50 263 PRO A C 1
ATOM 1929 O O . PRO A 1 263 ? 4.979 -16.787 -4.893 1.00 94.50 263 PRO A O 1
ATOM 1932 N N . PHE A 1 264 ? 3.883 -14.984 -5.699 1.00 95.12 264 PHE A N 1
ATOM 1933 C CA . PHE A 1 264 ? 3.013 -14.850 -4.543 1.00 95.12 264 PHE A CA 1
ATOM 1934 C C . PHE A 1 264 ? 2.203 -16.131 -4.323 1.00 95.12 264 PHE A C 1
ATOM 1936 O O . PHE A 1 264 ? 1.517 -16.618 -5.227 1.00 95.12 264 PHE A O 1
ATOM 1943 N N . VAL A 1 265 ? 2.297 -16.685 -3.116 1.00 94.31 265 VAL A N 1
ATOM 1944 C CA . VAL A 1 265 ? 1.510 -17.846 -2.702 1.00 94.31 265 VAL A CA 1
ATOM 1945 C C . VAL A 1 265 ? 0.247 -17.318 -2.045 1.00 94.31 265 VAL A C 1
ATOM 1947 O O . VAL A 1 265 ? 0.309 -16.755 -0.958 1.00 94.31 265 VAL A O 1
ATOM 1950 N N . GLU A 1 266 ? -0.884 -17.469 -2.731 1.00 91.75 266 GLU A N 1
ATOM 1951 C CA . GLU A 1 266 ? -2.165 -16.998 -2.213 1.00 91.75 266 GLU A CA 1
ATOM 1952 C C . GLU A 1 266 ? -2.554 -17.753 -0.943 1.00 91.75 266 GLU A C 1
ATOM 1954 O O . GLU A 1 266 ? -2.650 -18.984 -0.935 1.00 91.75 266 GLU A O 1
ATOM 1959 N N . ASP A 1 267 ? -2.790 -16.980 0.111 1.00 94.25 267 ASP A N 1
ATOM 1960 C CA . ASP A 1 267 ? -3.425 -17.451 1.327 1.00 94.25 267 ASP A CA 1
ATOM 1961 C C . ASP A 1 267 ? -4.940 -17.524 1.111 1.00 94.25 267 ASP A C 1
ATOM 1963 O O . ASP A 1 267 ? -5.547 -16.667 0.463 1.00 94.25 267 ASP A O 1
ATOM 1967 N N . THR A 1 268 ? -5.563 -18.566 1.645 1.00 96.19 268 THR A N 1
ATOM 1968 C CA . THR A 1 268 ? -7.006 -18.812 1.530 1.00 96.19 268 THR A CA 1
ATOM 1969 C C . THR A 1 268 ? -7.702 -18.891 2.884 1.00 96.19 268 THR A C 1
ATOM 1971 O O . THR A 1 268 ? -8.916 -19.117 2.937 1.00 96.19 268 THR A O 1
ATOM 1974 N N . THR A 1 269 ? -6.954 -18.743 3.974 1.00 97.00 269 THR A N 1
ATOM 1975 C CA . THR A 1 269 ? -7.458 -18.787 5.338 1.00 97.00 269 THR A CA 1
ATOM 1976 C C . THR A 1 269 ? -7.508 -17.376 5.912 1.00 97.00 269 THR A C 1
ATOM 1978 O O . THR A 1 269 ? -6.533 -16.649 5.839 1.00 97.00 269 THR A O 1
ATOM 1981 N N . PRO A 1 270 ? -8.656 -16.937 6.457 1.00 96.81 270 PRO A N 1
ATOM 1982 C CA . PRO A 1 270 ? -8.697 -15.684 7.195 1.00 96.81 270 PRO A CA 1
ATOM 1983 C C . PRO A 1 270 ? -7.902 -15.772 8.503 1.00 96.81 270 PRO A C 1
ATOM 1985 O O . PRO A 1 270 ? -7.877 -16.853 9.110 1.00 96.81 270 PRO A O 1
ATOM 1988 N N . PRO A 1 271 ? -7.419 -14.626 9.018 1.00 96.31 271 PRO A N 1
ATOM 1989 C CA . PRO A 1 271 ? -6.808 -14.562 10.336 1.00 96.31 271 PRO A CA 1
ATOM 1990 C C . PRO A 1 271 ? -7.730 -15.084 11.445 1.00 96.31 271 PRO A C 1
ATOM 1992 O O . PRO A 1 271 ? -8.960 -15.065 11.343 1.00 96.31 271 PRO A O 1
ATOM 1995 N N . THR A 1 272 ? -7.149 -15.494 12.567 1.00 96.00 272 THR A N 1
ATOM 1996 C CA . THR A 1 272 ? -7.874 -15.952 13.754 1.00 96.00 272 THR A CA 1
ATOM 1997 C C . THR A 1 272 ? -7.609 -15.062 14.957 1.00 96.00 272 THR A C 1
ATOM 1999 O O . THR A 1 272 ? -6.468 -14.754 15.280 1.00 96.00 272 THR A O 1
ATOM 2002 N N . VAL A 1 273 ? -8.673 -14.669 15.666 1.00 95.56 273 VAL A N 1
ATOM 2003 C CA . VAL A 1 273 ? -8.561 -13.926 16.931 1.00 95.56 273 VAL A CA 1
ATOM 2004 C C . VAL A 1 273 ? -8.296 -14.910 18.072 1.00 95.56 273 VAL A C 1
ATOM 2006 O O . VAL A 1 273 ? -9.205 -15.607 18.523 1.00 95.56 273 VAL A O 1
ATOM 2009 N N . ASP A 1 274 ? -7.054 -14.958 18.548 1.00 94.44 274 ASP A N 1
ATOM 2010 C CA . ASP A 1 274 ? -6.609 -15.874 19.607 1.00 94.44 274 ASP A CA 1
ATOM 2011 C C . ASP A 1 274 ? -7.034 -15.416 21.002 1.00 94.44 274 ASP A C 1
ATOM 2013 O O . ASP A 1 274 ? -7.355 -16.219 21.882 1.00 94.44 274 ASP A O 1
ATOM 2017 N N . MET A 1 275 ? -7.016 -14.102 21.219 1.00 93.75 275 MET A N 1
ATOM 2018 C CA . MET A 1 275 ? -7.390 -13.474 22.479 1.00 93.75 275 MET A CA 1
ATOM 2019 C C . MET A 1 275 ? -8.065 -12.142 22.194 1.00 93.75 275 MET A C 1
ATOM 2021 O O . MET A 1 275 ? -7.595 -11.371 21.363 1.00 93.75 275 MET A O 1
ATOM 2025 N N . MET A 1 276 ? -9.123 -11.839 22.939 1.00 94.38 276 MET A N 1
ATOM 2026 C CA . MET A 1 276 ? -9.743 -10.525 22.918 1.00 94.38 276 MET A CA 1
ATOM 2027 C C . MET A 1 276 ? -10.120 -10.098 24.334 1.00 94.38 276 MET A C 1
ATOM 2029 O O . MET A 1 276 ? -10.792 -10.834 25.056 1.00 94.38 276 MET A O 1
ATOM 2033 N N . THR A 1 277 ? -9.671 -8.911 24.730 1.00 94.44 277 THR A N 1
ATOM 2034 C CA . THR A 1 277 ? -10.056 -8.246 25.976 1.00 94.44 277 THR A CA 1
ATOM 2035 C C . THR A 1 277 ? -10.893 -7.029 25.607 1.00 94.44 277 THR A C 1
ATOM 2037 O O . THR A 1 277 ? -10.356 -6.007 25.188 1.00 94.44 277 THR A O 1
ATOM 2040 N N . ILE A 1 278 ? -12.213 -7.170 25.726 1.00 93.25 278 ILE A N 1
ATOM 2041 C CA . ILE A 1 278 ? -13.224 -6.150 25.418 1.00 93.25 278 ILE A CA 1
ATOM 2042 C C . ILE A 1 278 ? -14.301 -6.146 26.504 1.00 93.25 278 ILE A C 1
ATOM 2044 O O . ILE A 1 278 ? -14.449 -7.121 27.247 1.00 93.25 278 ILE A O 1
ATOM 2048 N N . ALA A 1 279 ? -15.064 -5.058 26.590 1.00 92.88 279 ALA A N 1
ATOM 2049 C CA . ALA A 1 279 ? -16.322 -5.059 27.330 1.00 92.88 279 ALA A CA 1
ATOM 2050 C C . ALA A 1 279 ? -17.354 -5.968 26.638 1.00 92.88 279 ALA A C 1
ATOM 2052 O O . ALA A 1 279 ? -17.230 -6.269 25.448 1.00 92.88 279 ALA A O 1
ATOM 2053 N N . ASN A 1 280 ? -18.382 -6.397 27.370 1.00 95.44 280 ASN A N 1
ATOM 2054 C CA . ASN A 1 280 ? -19.516 -7.060 26.740 1.00 95.44 280 ASN A CA 1
ATOM 2055 C C . ASN A 1 280 ? -20.372 -6.027 26.009 1.00 95.44 280 ASN A C 1
ATOM 2057 O O . ASN A 1 280 ? -20.448 -4.860 26.395 1.00 95.44 280 ASN A O 1
ATOM 2061 N N . ASP A 1 281 ? -21.061 -6.487 24.973 1.00 96.44 281 ASP A N 1
ATOM 2062 C CA . ASP A 1 281 ? -22.027 -5.662 24.265 1.00 96.44 281 ASP A CA 1
ATOM 2063 C C . ASP A 1 281 ? -23.156 -5.198 25.203 1.00 96.44 281 ASP A C 1
ATOM 2065 O O . ASP A 1 281 ? -23.776 -6.003 25.905 1.00 96.44 281 ASP A O 1
ATOM 2069 N N . GLY A 1 282 ? -23.405 -3.889 25.222 1.00 97.19 282 GLY A N 1
ATOM 2070 C CA . GLY A 1 282 ? -24.364 -3.221 26.099 1.00 97.19 282 GLY A CA 1
ATOM 2071 C C . GLY A 1 282 ? -23.844 -2.874 27.499 1.00 97.19 282 GLY A C 1
ATOM 2072 O O . GLY A 1 282 ? -24.639 -2.423 28.330 1.00 97.19 282 GLY A O 1
ATOM 2073 N N . ASP A 1 283 ? -22.555 -3.077 27.791 1.00 97.81 283 ASP A N 1
ATOM 2074 C CA . ASP A 1 283 ? -21.980 -2.716 29.089 1.00 97.81 283 ASP A CA 1
ATOM 2075 C C . ASP A 1 283 ? -22.021 -1.197 29.334 1.00 97.81 283 ASP A C 1
ATOM 2077 O O . ASP A 1 283 ? -21.819 -0.374 28.436 1.00 97.81 283 ASP A O 1
ATOM 2081 N N . VAL A 1 284 ? -22.245 -0.829 30.600 1.00 97.25 284 VAL A N 1
ATOM 2082 C CA . VAL A 1 284 ? -22.191 0.557 31.080 1.00 97.25 284 VAL A CA 1
ATOM 2083 C C . VAL A 1 284 ? -20.922 0.742 31.907 1.00 97.25 284 VAL A C 1
ATOM 2085 O O . VAL A 1 284 ? -20.755 0.122 32.959 1.00 97.25 284 VAL A O 1
ATOM 2088 N N . LEU A 1 285 ? -20.020 1.591 31.426 1.00 95.75 285 LEU A N 1
ATOM 2089 C CA . LEU A 1 285 ? -18.736 1.893 32.042 1.00 95.75 285 LEU A CA 1
ATOM 2090 C C . LEU A 1 285 ? -18.850 3.136 32.941 1.00 95.75 285 LEU A C 1
ATOM 2092 O O . LEU A 1 285 ? -19.520 4.098 32.562 1.00 95.75 285 LEU A O 1
ATOM 2096 N N . PRO A 1 286 ? -18.179 3.172 34.107 1.00 95.88 286 PRO A N 1
ATOM 2097 C CA . PRO A 1 286 ? -18.192 4.341 34.984 1.00 95.88 286 PRO A CA 1
ATOM 2098 C C . PRO A 1 286 ? -17.695 5.617 34.297 1.00 95.88 286 PRO A C 1
ATOM 2100 O O . PRO A 1 286 ? -16.849 5.566 33.401 1.00 95.88 286 PRO A O 1
ATOM 2103 N N . ALA A 1 287 ? -18.144 6.773 34.783 1.00 94.88 287 ALA A N 1
ATOM 2104 C CA . ALA A 1 287 ? -17.715 8.061 34.251 1.00 94.88 287 ALA A CA 1
ATOM 2105 C C . ALA A 1 287 ? -16.192 8.245 34.320 1.00 94.88 287 ALA A C 1
ATOM 2107 O O . ALA A 1 287 ? -15.567 7.997 35.354 1.00 94.88 287 ALA A O 1
ATOM 2108 N N . GLY A 1 288 ? -15.607 8.706 33.213 1.00 89.75 288 GLY A N 1
ATOM 2109 C CA . GLY A 1 288 ? -14.159 8.858 33.067 1.00 89.75 288 GLY A CA 1
ATOM 2110 C C . GLY A 1 288 ? -13.406 7.550 32.808 1.00 89.75 288 GLY A C 1
ATOM 2111 O O . GLY A 1 288 ? -12.183 7.535 32.934 1.00 89.75 288 GLY A O 1
ATOM 2112 N N . SER A 1 289 ? -14.106 6.468 32.456 1.00 94.56 289 SER A N 1
ATOM 2113 C CA . SER A 1 289 ? -13.467 5.264 31.914 1.00 94.56 289 SER A CA 1
ATOM 2114 C C . SER A 1 289 ? -12.932 5.517 30.503 1.00 94.56 289 SER A C 1
ATOM 2116 O O . SER A 1 289 ? -13.449 6.366 29.775 1.00 94.56 289 SER A O 1
ATOM 2118 N N . GLY A 1 290 ? -11.908 4.758 30.127 1.00 92.81 290 GLY A N 1
ATOM 2119 C CA . GLY A 1 290 ? -11.444 4.645 28.749 1.00 92.81 290 GLY A CA 1
ATOM 2120 C C . GLY A 1 290 ? -11.919 3.357 28.083 1.00 92.81 290 GLY A C 1
ATOM 2121 O O 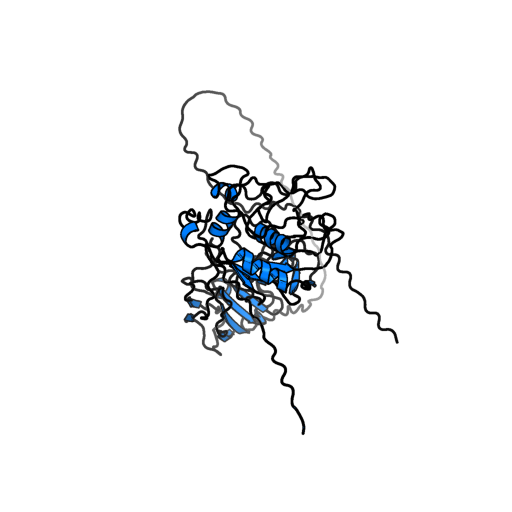. GLY A 1 290 ? -12.466 2.463 28.731 1.00 92.81 290 GLY A O 1
ATOM 2122 N N . ILE A 1 291 ? -11.663 3.264 26.784 1.00 92.00 291 ILE A N 1
ATOM 2123 C CA . ILE A 1 291 ? -11.805 2.062 25.964 1.00 92.00 291 ILE A CA 1
ATOM 2124 C C . ILE A 1 291 ? -10.388 1.522 25.724 1.00 92.00 291 ILE A C 1
ATOM 2126 O O . ILE A 1 291 ? -9.721 1.901 24.762 1.00 92.00 291 ILE A O 1
ATOM 2130 N N . ASP A 1 292 ? -9.914 0.664 26.631 1.00 91.31 292 ASP A N 1
ATOM 2131 C CA . ASP A 1 292 ? -8.647 -0.082 26.512 1.00 91.31 292 ASP A CA 1
ATOM 2132 C C . ASP A 1 292 ? -8.951 -1.515 26.068 1.00 91.31 292 ASP A C 1
ATOM 2134 O O . ASP A 1 292 ? -9.064 -2.439 26.876 1.00 91.31 292 ASP A O 1
ATOM 2138 N N . PHE A 1 293 ? -9.203 -1.666 24.771 1.00 93.75 293 PHE A N 1
ATOM 2139 C CA . PHE A 1 293 ? -9.512 -2.952 24.163 1.00 93.75 293 PHE A CA 1
ATOM 2140 C C . PHE A 1 293 ? -8.265 -3.517 23.503 1.00 93.75 293 PHE A C 1
ATOM 2142 O O . PHE A 1 293 ? -7.448 -2.776 22.953 1.00 93.75 293 PHE A O 1
ATOM 2149 N N . GLN A 1 294 ? -8.117 -4.837 23.570 1.00 94.50 294 GLN A N 1
ATOM 2150 C CA . GLN A 1 294 ? -6.934 -5.536 23.076 1.00 94.50 294 GLN A CA 1
ATOM 2151 C C . GLN A 1 294 ? -7.347 -6.788 22.316 1.00 94.50 294 GLN A C 1
ATOM 2153 O O . GLN A 1 294 ? -8.219 -7.530 22.769 1.00 94.50 294 GLN A O 1
ATOM 2158 N N . ALA A 1 295 ? -6.694 -7.038 21.189 1.00 94.06 295 ALA A N 1
ATOM 2159 C CA . ALA A 1 295 ? -6.826 -8.264 20.422 1.00 94.06 295 ALA A CA 1
ATOM 2160 C C . ALA A 1 295 ? -5.441 -8.849 20.129 1.00 94.06 295 ALA A C 1
ATOM 2162 O O . ALA A 1 295 ? -4.493 -8.120 19.842 1.00 94.06 295 ALA A O 1
ATOM 2163 N N . MET A 1 296 ? -5.331 -10.170 20.195 1.00 93.38 296 MET A N 1
ATOM 2164 C CA . MET A 1 296 ? -4.233 -10.925 19.602 1.00 93.38 296 MET A CA 1
ATOM 2165 C C . MET A 1 296 ? -4.798 -11.696 18.424 1.00 93.38 296 MET A C 1
ATOM 2167 O O . MET A 1 296 ? -5.804 -12.394 18.577 1.00 93.38 296 MET A O 1
ATOM 2171 N N . VAL A 1 297 ? -4.172 -11.539 17.266 1.00 93.00 297 VAL A N 1
ATOM 2172 C CA . VAL A 1 297 ? -4.632 -12.133 16.016 1.00 93.00 297 VAL A CA 1
ATOM 2173 C C . VAL A 1 297 ? -3.455 -12.830 15.362 1.00 93.00 297 VAL A C 1
ATOM 2175 O O . VAL A 1 297 ? -2.401 -12.225 15.217 1.00 93.00 297 VAL A O 1
ATOM 2178 N N . SER A 1 298 ? -3.648 -14.077 14.960 1.00 93.06 298 SER A N 1
ATOM 2179 C CA . SER A 1 298 ? -2.668 -14.862 14.215 1.00 93.06 298 SER A CA 1
ATOM 2180 C C . SER A 1 298 ? -3.200 -15.226 12.838 1.00 93.06 298 SER A C 1
ATOM 2182 O O . SER A 1 298 ? -4.398 -15.149 12.579 1.00 93.06 298 SER A O 1
ATOM 2184 N N . ASP A 1 299 ? -2.289 -15.610 11.957 1.00 94.31 299 ASP A N 1
ATOM 2185 C CA . ASP A 1 299 ? -2.572 -16.039 10.594 1.00 94.31 299 ASP A CA 1
ATOM 2186 C C . ASP A 1 299 ? -1.461 -16.999 10.147 1.00 94.31 299 ASP A C 1
ATOM 2188 O O . ASP A 1 299 ? -0.333 -16.894 10.642 1.00 94.31 299 ASP A O 1
ATOM 2192 N N . ASP A 1 300 ? -1.742 -17.956 9.264 1.00 92.56 300 ASP A N 1
ATOM 2193 C CA . ASP A 1 300 ? -0.738 -18.934 8.839 1.00 92.56 300 ASP A CA 1
ATOM 2194 C C . ASP A 1 300 ? 0.314 -18.356 7.881 1.00 92.56 300 ASP A C 1
ATOM 2196 O O . ASP A 1 300 ? 1.427 -18.894 7.819 1.00 92.56 300 ASP A O 1
ATOM 2200 N N . SER A 1 301 ? 0.045 -17.207 7.248 1.00 90.06 301 SER A N 1
ATOM 2201 C CA . SER A 1 301 ? 1.069 -16.402 6.566 1.00 90.06 301 SER A CA 1
ATOM 2202 C C . SER A 1 301 ? 1.983 -15.624 7.527 1.00 90.06 301 SER A C 1
ATOM 2204 O O . SER A 1 301 ? 3.053 -15.163 7.123 1.00 90.06 301 SER A O 1
ATOM 2206 N N . ASN A 1 302 ? 1.609 -15.510 8.809 1.00 88.25 302 ASN A N 1
ATOM 2207 C CA . ASN A 1 302 ? 2.202 -14.625 9.826 1.00 88.25 302 ASN A CA 1
ATOM 2208 C C . ASN A 1 302 ? 2.104 -13.119 9.504 1.00 88.25 302 ASN A C 1
ATOM 2210 O O . ASN A 1 302 ? 2.780 -12.314 10.150 1.00 88.25 302 ASN A O 1
ATOM 2214 N N . LEU A 1 303 ? 1.272 -12.722 8.537 1.00 89.94 303 LEU A N 1
ATOM 2215 C CA . LEU A 1 303 ? 1.044 -11.324 8.172 1.00 89.94 303 LEU A CA 1
ATOM 2216 C C . LEU A 1 303 ? -0.390 -10.927 8.513 1.00 89.94 303 LEU A C 1
ATOM 2218 O O . LEU A 1 303 ? -1.335 -11.344 7.851 1.00 89.94 303 LEU A O 1
ATOM 2222 N N . VAL A 1 304 ? -0.543 -10.084 9.534 1.00 92.44 304 VAL A N 1
ATOM 2223 C CA . VAL A 1 304 ? -1.853 -9.618 10.001 1.00 92.44 304 VAL A CA 1
ATOM 2224 C C . VAL A 1 304 ? -1.915 -8.099 10.001 1.00 92.44 304 VAL A C 1
ATOM 2226 O O . VAL A 1 304 ? -1.038 -7.411 10.522 1.00 92.44 304 VAL A O 1
ATOM 2229 N N . PHE A 1 305 ? -3.019 -7.585 9.475 1.00 92.94 305 PHE A N 1
ATOM 2230 C CA . PHE A 1 305 ? -3.370 -6.174 9.457 1.00 92.94 305 PHE A CA 1
ATOM 2231 C C . PHE A 1 305 ? -4.681 -5.989 10.192 1.00 92.94 305 PHE A C 1
ATOM 2233 O O . PHE A 1 305 ? -5.618 -6.761 9.991 1.00 92.94 305 PHE A O 1
ATOM 2240 N N . ALA A 1 306 ? -4.771 -4.969 11.036 1.00 94.00 306 ALA A N 1
ATOM 2241 C CA . ALA A 1 306 ? -5.934 -4.783 11.885 1.00 94.00 306 ALA A CA 1
ATOM 2242 C C . ALA A 1 306 ? -6.314 -3.316 12.025 1.00 94.00 306 ALA A C 1
ATOM 2244 O O . ALA A 1 306 ? -5.480 -2.415 11.918 1.00 94.00 306 ALA A O 1
ATOM 2245 N N . ARG A 1 307 ? -7.588 -3.085 12.329 1.00 94.81 307 ARG A N 1
ATOM 2246 C CA . ARG A 1 307 ? -8.142 -1.761 12.590 1.00 94.81 307 ARG A CA 1
ATOM 2247 C C . ARG A 1 307 ? -9.130 -1.815 13.745 1.00 94.81 307 ARG A C 1
ATOM 2249 O O . ARG A 1 307 ? -10.051 -2.625 13.754 1.00 94.81 307 ARG A O 1
ATOM 2256 N N . TRP A 1 308 ? -8.957 -0.896 14.685 1.00 95.56 308 TRP A N 1
ATOM 2257 C CA . TRP A 1 308 ? -9.983 -0.479 15.629 1.00 95.56 308 TRP A CA 1
ATOM 2258 C C . TRP A 1 308 ? -10.656 0.783 15.098 1.00 95.56 308 TRP A C 1
ATOM 2260 O O . TRP A 1 308 ? -9.974 1.765 14.818 1.00 95.56 308 TRP A O 1
ATOM 2270 N N . THR A 1 309 ? -11.981 0.785 15.009 1.00 96.19 309 THR A N 1
ATOM 2271 C CA . THR A 1 309 ? -12.786 1.981 14.728 1.00 96.19 309 THR A CA 1
ATOM 2272 C C . THR A 1 309 ? -13.659 2.277 15.942 1.00 96.19 309 THR A C 1
ATOM 2274 O O . THR A 1 309 ? -14.353 1.387 16.429 1.00 96.19 309 THR A O 1
ATOM 2277 N N . ILE A 1 310 ? -13.621 3.513 16.440 1.00 96.19 310 ILE A N 1
ATOM 2278 C CA . ILE A 1 310 ? -14.418 3.976 17.580 1.00 96.19 310 ILE A CA 1
ATOM 2279 C C . ILE A 1 310 ? -15.295 5.132 17.104 1.00 96.19 310 ILE A C 1
ATOM 2281 O O . ILE A 1 310 ? -14.793 6.139 16.606 1.00 96.19 310 ILE A O 1
ATOM 2285 N N . GLU A 1 311 ? -16.606 4.988 17.267 1.00 97.56 311 GLU A N 1
ATOM 2286 C CA . GLU A 1 311 ? -17.603 5.964 16.832 1.00 97.56 311 GLU A CA 1
ATOM 2287 C C . GLU A 1 311 ? -18.467 6.398 18.017 1.00 97.56 311 GLU A C 1
ATOM 2289 O O . GLU A 1 311 ? -19.104 5.576 18.678 1.00 97.56 311 GLU A O 1
ATOM 2294 N N . SER A 1 312 ? -18.499 7.703 18.285 1.00 96.94 312 SER A N 1
ATOM 2295 C CA . SER A 1 312 ? -19.432 8.315 19.230 1.00 96.94 312 SER A CA 1
ATOM 2296 C C . SER A 1 312 ? -19.564 9.811 18.958 1.00 96.94 312 SER A C 1
ATOM 2298 O O . SER A 1 312 ? -18.543 10.491 18.871 1.00 96.94 312 SER A O 1
ATOM 2300 N N . PRO A 1 313 ? -20.780 10.390 18.964 1.00 96.25 313 PRO A N 1
ATOM 2301 C CA . PRO A 1 313 ? -20.947 11.843 18.913 1.00 96.25 313 PRO A CA 1
ATOM 2302 C C . PRO A 1 313 ? -20.171 12.586 20.012 1.00 96.25 313 PRO A C 1
ATOM 2304 O O . PRO A 1 313 ? -19.818 13.749 19.840 1.00 96.25 313 PRO A O 1
ATOM 2307 N N . ALA A 1 314 ? -19.891 11.917 21.136 1.00 94.94 314 ALA A N 1
ATOM 2308 C CA . ALA A 1 314 ? -19.132 12.474 22.249 1.00 94.94 314 ALA A CA 1
ATOM 2309 C C . ALA A 1 314 ? -17.641 12.705 21.921 1.00 94.94 314 ALA A C 1
ATOM 2311 O O . ALA A 1 314 ? -16.975 13.464 22.623 1.00 94.94 314 ALA A O 1
ATOM 2312 N N . LEU A 1 315 ? -17.126 12.087 20.851 1.00 94.00 315 LEU A N 1
ATOM 2313 C CA . LEU A 1 315 ? -15.759 12.280 20.361 1.00 94.00 315 LEU A CA 1
ATOM 2314 C C . LEU A 1 315 ? -15.627 13.468 19.398 1.00 94.00 315 LEU A C 1
ATOM 2316 O O . LEU A 1 315 ? -14.505 13.877 19.101 1.00 94.00 315 LEU A O 1
ATOM 2320 N N . ALA A 1 316 ? -16.733 14.028 18.899 1.00 93.44 316 ALA A N 1
ATOM 2321 C CA . ALA A 1 316 ? -16.686 15.105 17.914 1.00 93.44 316 ALA A CA 1
ATOM 2322 C C . ALA A 1 316 ? -15.910 16.321 18.458 1.00 93.44 316 ALA A C 1
ATOM 2324 O O . ALA A 1 316 ? -16.237 16.878 19.508 1.00 93.44 316 ALA A O 1
ATOM 2325 N N . GLY A 1 317 ? -14.871 16.737 17.730 1.00 88.56 317 GLY A N 1
ATOM 2326 C CA . GLY A 1 317 ? -13.990 17.844 18.118 1.00 88.56 317 GLY A CA 1
ATOM 2327 C C . GLY A 1 317 ? -12.818 17.463 19.032 1.00 88.56 317 GLY A C 1
ATOM 2328 O O . GLY A 1 317 ? -12.018 18.340 19.367 1.00 88.56 317 GLY A O 1
ATOM 2329 N N . LEU A 1 318 ? -12.676 16.190 19.415 1.00 89.38 318 LEU A N 1
ATOM 2330 C CA . LEU A 1 318 ? -11.457 15.702 20.061 1.00 89.38 318 LEU A CA 1
ATOM 2331 C C . LEU A 1 318 ? -10.330 15.497 19.029 1.00 89.38 318 LEU A C 1
ATOM 2333 O O . LEU A 1 318 ? -10.605 15.148 17.879 1.00 89.38 318 LEU A O 1
ATOM 2337 N N . PRO A 1 319 ? -9.051 15.682 19.413 1.00 86.62 319 PRO A N 1
ATOM 2338 C CA . PRO A 1 319 ? -7.923 15.400 18.529 1.00 86.62 319 PRO A CA 1
ATOM 2339 C C . PRO A 1 319 ? -7.963 13.963 17.989 1.00 86.62 319 PRO A C 1
ATOM 2341 O O . PRO A 1 319 ? -8.077 13.017 18.762 1.00 86.62 319 PRO A O 1
ATOM 2344 N N . GLY A 1 320 ? -7.854 13.808 16.667 1.00 83.88 320 GLY A N 1
ATOM 2345 C CA . GLY A 1 320 ? -7.857 12.503 15.994 1.00 83.88 320 GLY A CA 1
ATOM 2346 C C . GLY A 1 320 ? -9.243 11.923 15.684 1.00 83.88 320 GLY A C 1
ATOM 2347 O O . GLY A 1 320 ? -9.311 10.885 15.026 1.00 83.88 320 GLY A O 1
ATOM 2348 N N . ALA A 1 321 ? -10.330 12.573 16.110 1.00 90.50 321 ALA A N 1
ATOM 2349 C CA . ALA A 1 321 ? -11.688 12.249 15.680 1.00 90.50 321 ALA A CA 1
ATOM 2350 C C . ALA A 1 321 ? -12.158 13.195 14.564 1.00 90.50 321 ALA A C 1
ATOM 2352 O O . ALA A 1 321 ? -11.781 14.369 14.527 1.00 90.50 321 ALA A O 1
ATOM 2353 N N . ASP A 1 322 ? -12.984 12.685 13.654 1.00 89.94 322 ASP A N 1
ATOM 2354 C CA . ASP A 1 322 ? -13.632 13.486 12.619 1.00 89.94 322 ASP A CA 1
ATOM 2355 C C . ASP A 1 322 ? -14.831 14.292 13.167 1.00 89.94 322 ASP A C 1
ATOM 2357 O O . ASP A 1 322 ? -15.157 14.267 14.359 1.00 89.94 322 ASP A O 1
ATOM 2361 N N . GLU A 1 323 ? -15.505 15.038 12.289 1.00 90.88 323 GLU A N 1
ATOM 2362 C CA . GLU A 1 323 ? -16.665 15.864 12.653 1.00 90.88 323 GLU A CA 1
ATOM 2363 C C . GLU A 1 323 ? -17.875 15.064 13.165 1.00 90.88 323 GLU A C 1
ATOM 2365 O O . GLU A 1 323 ? -18.738 15.624 13.843 1.00 90.88 323 GLU A O 1
ATOM 2370 N N . ASN A 1 324 ? -17.925 13.760 12.882 1.00 92.69 324 ASN A N 1
ATOM 2371 C CA . ASN A 1 324 ? -18.977 12.849 13.325 1.00 92.69 324 ASN A CA 1
ATOM 2372 C C . ASN A 1 324 ? -18.584 12.086 14.598 1.00 92.69 324 ASN A C 1
ATOM 2374 O O . ASN A 1 324 ? -19.365 11.272 15.093 1.00 92.69 324 ASN A O 1
ATOM 2378 N N . GLY A 1 325 ? -17.393 12.353 15.144 1.00 93.56 325 GLY A N 1
ATOM 2379 C CA . GLY A 1 325 ? -16.872 11.653 16.308 1.00 93.56 325 GLY A CA 1
ATOM 2380 C C . GLY A 1 325 ? -16.450 10.216 15.998 1.00 93.56 325 GLY A C 1
ATOM 2381 O O . GLY A 1 325 ? -16.528 9.341 16.860 1.00 93.56 325 GLY A O 1
ATOM 2382 N N . ARG A 1 326 ? -16.010 9.957 14.766 1.00 94.62 326 ARG A N 1
ATOM 2383 C CA . ARG A 1 326 ? -15.333 8.718 14.391 1.00 94.62 326 ARG A CA 1
ATOM 2384 C C . ARG A 1 326 ? -13.829 8.909 14.486 1.00 94.62 326 ARG A C 1
ATOM 2386 O O . ARG A 1 326 ? -13.276 9.895 14.012 1.00 94.62 326 ARG A O 1
ATOM 2393 N N . THR A 1 327 ? -13.153 7.928 15.053 1.00 92.88 327 THR A N 1
ATOM 2394 C CA . THR A 1 327 ? -11.695 7.828 15.063 1.00 92.88 327 THR A CA 1
ATOM 2395 C C . THR A 1 327 ? -11.296 6.378 14.848 1.00 92.88 327 THR A C 1
ATOM 2397 O O . THR A 1 327 ? -12.109 5.465 15.010 1.00 92.88 327 THR A O 1
ATOM 2400 N N . CYS A 1 328 ? -10.056 6.145 14.442 1.00 93.38 328 CYS A N 1
ATOM 2401 C CA . CYS A 1 328 ? -9.559 4.793 14.288 1.00 93.38 328 CYS A CA 1
ATOM 2402 C C . CYS A 1 328 ? -8.095 4.689 14.682 1.00 93.38 328 CYS A C 1
ATOM 2404 O O . CYS A 1 328 ? -7.371 5.688 14.743 1.00 93.38 328 CYS A O 1
ATOM 2406 N N . LYS A 1 329 ? -7.690 3.449 14.937 1.00 90.44 329 LYS A N 1
ATOM 2407 C CA . LYS A 1 329 ? -6.306 3.028 15.073 1.00 90.44 329 LYS A CA 1
ATOM 2408 C C . LYS A 1 329 ? -6.082 1.820 14.189 1.00 90.44 329 LYS A C 1
ATOM 2410 O O . LYS A 1 329 ? -6.825 0.848 14.288 1.00 90.44 329 LYS A O 1
ATOM 2415 N N . GLY A 1 330 ? -5.109 1.897 13.300 1.00 89.06 330 GLY A N 1
ATOM 2416 C CA . GLY A 1 330 ? -4.956 0.919 12.237 1.00 89.06 330 GLY A CA 1
ATOM 2417 C C . GLY A 1 330 ? -3.506 0.631 11.926 1.00 89.06 330 GLY A C 1
ATOM 2418 O O . GLY A 1 330 ? -2.593 1.266 12.449 1.00 89.06 330 GLY A O 1
ATOM 2419 N N . THR A 1 331 ? -3.329 -0.372 11.083 1.00 85.44 331 THR A N 1
ATOM 2420 C CA . THR A 1 331 ? -2.117 -0.560 10.300 1.00 85.44 331 THR A CA 1
ATOM 2421 C C . THR A 1 331 ? -2.169 0.339 9.057 1.00 85.44 331 THR A C 1
ATOM 2423 O O . THR A 1 331 ? -3.250 0.729 8.617 1.00 85.44 331 THR A O 1
ATOM 2426 N N . ASN A 1 332 ? -1.008 0.625 8.461 1.00 82.00 332 ASN A N 1
ATOM 2427 C CA . ASN A 1 332 ? -0.867 1.291 7.159 1.00 82.00 332 ASN A CA 1
ATOM 2428 C C . ASN A 1 332 ? -1.119 2.816 7.091 1.00 82.00 332 ASN A C 1
ATOM 2430 O O . ASN A 1 332 ? -1.445 3.341 6.029 1.00 82.00 332 ASN A O 1
ATOM 2434 N N . GLY A 1 333 ? -0.978 3.578 8.173 1.00 79.56 333 GLY A N 1
ATOM 2435 C CA . GLY A 1 333 ? -1.063 5.046 8.086 1.00 79.56 333 GLY A CA 1
ATOM 2436 C C . GLY A 1 333 ? -2.466 5.584 7.781 1.00 79.56 333 GLY A C 1
ATOM 2437 O O . GLY A 1 333 ? -2.618 6.782 7.542 1.00 79.56 333 GLY A O 1
ATOM 2438 N N . VAL A 1 334 ? -3.493 4.725 7.731 1.00 83.31 334 VAL A N 1
ATOM 2439 C CA . VAL A 1 334 ? -4.857 5.131 7.352 1.00 83.31 334 VAL A CA 1
ATOM 2440 C C . VAL A 1 334 ? -5.625 5.772 8.497 1.00 83.31 334 VAL A C 1
ATOM 2442 O O . VAL A 1 334 ? -6.669 6.389 8.285 1.00 83.31 334 VAL A O 1
ATOM 2445 N N . CYS A 1 335 ? -5.124 5.614 9.718 1.00 84.75 335 CYS A N 1
ATOM 2446 C CA . CYS A 1 335 ? -5.775 6.075 10.923 1.00 84.75 335 CYS A CA 1
ATOM 2447 C C . CYS A 1 335 ? -5.040 7.265 11.521 1.00 84.75 335 CYS A C 1
ATOM 2449 O O . CYS A 1 335 ? -3.843 7.437 11.330 1.00 84.75 335 CYS A O 1
ATOM 2451 N N . ALA A 1 336 ? -5.756 8.103 12.274 1.00 78.81 336 ALA A N 1
ATOM 2452 C CA . ALA A 1 336 ? -5.143 9.241 12.963 1.00 78.81 336 ALA A CA 1
ATOM 2453 C C . ALA A 1 336 ? -4.102 8.795 14.006 1.00 78.81 336 ALA A C 1
ATOM 2455 O O . ALA A 1 336 ? -3.186 9.549 14.332 1.00 78.81 336 ALA A O 1
ATOM 2456 N N . VAL A 1 337 ? -4.260 7.573 14.519 1.00 76.38 337 VAL A N 1
ATOM 2457 C CA . VAL A 1 337 ? -3.341 6.912 15.440 1.00 76.38 337 VAL A CA 1
ATOM 2458 C C . VAL A 1 337 ? -2.867 5.617 14.789 1.00 76.38 337 VAL A C 1
ATOM 2460 O O . VAL A 1 337 ? -3.677 4.828 14.312 1.00 76.38 337 VAL A O 1
ATOM 2463 N N . GLU A 1 338 ? -1.562 5.377 14.807 1.00 79.88 338 GLU A N 1
ATOM 2464 C CA . GLU A 1 338 ? -0.952 4.152 14.285 1.00 79.88 338 GLU A CA 1
ATOM 2465 C C . GLU A 1 338 ? -0.518 3.234 15.431 1.00 79.88 338 GLU A C 1
ATOM 2467 O O . GLU A 1 338 ? -0.311 3.674 16.570 1.00 79.88 338 GLU A O 1
ATOM 2472 N N . TYR A 1 339 ? -0.373 1.939 15.152 1.00 75.38 339 TYR A N 1
ATOM 2473 C CA . TYR A 1 339 ? 0.267 1.040 16.108 1.00 75.38 339 TYR A CA 1
ATOM 2474 C C . TYR A 1 339 ? 1.747 1.421 16.276 1.00 75.38 339 TYR A C 1
ATOM 2476 O O . TYR A 1 339 ? 2.491 1.605 15.320 1.00 75.38 339 TYR A O 1
ATOM 2484 N N . SER A 1 340 ? 2.198 1.587 17.519 1.00 58.97 340 SER A N 1
ATOM 2485 C CA . SER A 1 340 ? 3.590 1.934 17.801 1.00 58.97 340 SER A CA 1
ATOM 2486 C C . SER A 1 340 ? 4.455 0.673 17.774 1.00 58.97 340 SER A C 1
ATOM 2488 O O . SER A 1 340 ? 4.368 -0.135 18.697 1.00 58.97 340 SER A O 1
ATOM 2490 N N . GLY A 1 341 ? 5.318 0.522 16.771 1.00 52.16 341 GLY A N 1
ATOM 2491 C CA . GLY A 1 341 ? 6.376 -0.489 16.789 1.00 52.16 341 GLY A CA 1
ATOM 2492 C C . GLY A 1 341 ? 6.525 -1.253 15.483 1.00 52.16 341 GLY A C 1
ATOM 2493 O O . GLY A 1 341 ? 5.788 -2.194 15.228 1.00 52.16 341 GLY A O 1
ATOM 2494 N N . GLY A 1 342 ? 7.554 -0.900 14.717 1.00 50.38 342 GLY A N 1
ATOM 2495 C CA . GLY A 1 342 ? 8.057 -1.753 13.648 1.00 50.38 342 GLY A CA 1
ATOM 2496 C C . GLY A 1 342 ? 8.685 -0.951 12.529 1.00 50.38 342 GLY A C 1
ATOM 2497 O O . GLY A 1 342 ? 8.003 -0.501 11.623 1.00 50.38 342 GLY A O 1
ATOM 2498 N N . ALA A 1 343 ? 10.003 -0.794 12.563 1.00 50.28 343 ALA A N 1
ATOM 2499 C CA . ALA A 1 343 ? 10.767 -0.293 11.428 1.00 50.28 343 ALA A CA 1
ATOM 2500 C C . ALA A 1 343 ? 10.954 -1.377 10.336 1.00 50.28 343 ALA A C 1
ATOM 2502 O O . ALA A 1 343 ? 12.035 -1.478 9.771 1.00 50.28 343 ALA A O 1
ATOM 2503 N N . ALA A 1 344 ? 9.932 -2.171 10.012 1.00 54.59 344 ALA A N 1
ATOM 2504 C CA . ALA A 1 344 ? 9.929 -3.180 8.942 1.00 54.59 344 ALA A CA 1
ATOM 2505 C C . ALA A 1 344 ? 8.521 -3.213 8.312 1.00 54.59 344 ALA A C 1
ATOM 2507 O O . ALA A 1 344 ? 7.580 -2.828 9.005 1.00 54.59 344 ALA A O 1
ATOM 2508 N N . PRO A 1 345 ? 8.350 -3.587 7.026 1.00 57.44 345 PRO A N 1
ATOM 2509 C CA . PRO A 1 345 ? 7.175 -3.177 6.244 1.00 57.44 345 PRO A CA 1
ATOM 2510 C C . PRO A 1 345 ? 5.836 -3.660 6.821 1.00 57.44 345 PRO A C 1
ATOM 2512 O O . PRO A 1 345 ? 4.810 -3.033 6.566 1.00 57.44 345 PRO A O 1
ATOM 2515 N N . TYR A 1 346 ? 5.844 -4.729 7.628 1.00 78.31 346 TYR A N 1
ATOM 2516 C CA . TYR A 1 346 ? 4.662 -5.286 8.279 1.00 78.31 346 TYR A CA 1
ATOM 2517 C C . TYR A 1 346 ? 4.856 -5.484 9.781 1.00 78.31 346 TYR A C 1
ATOM 2519 O O . TYR A 1 346 ? 5.970 -5.669 10.274 1.00 78.31 346 TYR A O 1
ATOM 2527 N N . TYR A 1 347 ? 3.735 -5.471 10.501 1.00 67.75 347 TYR A N 1
ATOM 2528 C CA . TYR A 1 347 ? 3.688 -5.836 11.910 1.00 67.75 347 TYR A CA 1
ATOM 2529 C C . TYR A 1 347 ? 3.803 -7.355 12.052 1.00 67.75 347 TYR A C 1
ATOM 2531 O O . TYR A 1 347 ? 3.181 -8.105 11.301 1.00 67.75 347 TYR A O 1
ATOM 2539 N N . ASP A 1 348 ? 4.585 -7.806 13.032 1.00 67.50 348 ASP A N 1
ATOM 2540 C CA . ASP A 1 348 ? 4.608 -9.214 13.424 1.00 67.50 348 ASP A CA 1
ATOM 2541 C C . ASP A 1 348 ? 3.226 -9.606 13.972 1.00 67.50 348 ASP A C 1
ATOM 2543 O O . ASP A 1 348 ? 2.714 -8.949 14.879 1.00 67.50 348 ASP A O 1
ATOM 2547 N N . SER A 1 349 ? 2.644 -10.690 13.449 1.00 66.00 349 SER A N 1
ATOM 2548 C CA . SER A 1 349 ? 1.406 -11.315 13.946 1.00 66.00 349 SER A CA 1
ATOM 2549 C C . SER A 1 349 ? 1.388 -11.582 15.461 1.00 66.00 349 SER A C 1
ATOM 2551 O O . SER A 1 349 ? 0.324 -11.681 16.064 1.00 66.00 349 SER A O 1
ATOM 2553 N N . SER A 1 350 ? 2.549 -11.664 16.119 1.00 66.88 350 SER A N 1
ATOM 2554 C CA . SER A 1 350 ? 2.618 -11.801 17.578 1.00 66.88 350 SER A CA 1
ATOM 2555 C C . SER A 1 350 ? 2.339 -10.499 18.352 1.00 66.88 350 SER A C 1
ATOM 2557 O O . SER A 1 350 ? 2.174 -10.528 19.579 1.00 66.88 350 SER A O 1
ATOM 2559 N N . ALA A 1 351 ? 2.270 -9.353 17.667 1.00 68.75 351 ALA A N 1
ATOM 2560 C CA . ALA A 1 351 ? 2.005 -8.059 18.277 1.00 68.75 351 ALA A CA 1
ATOM 2561 C C . ALA A 1 351 ? 0.535 -7.938 18.712 1.00 68.75 351 ALA A C 1
ATOM 2563 O O . ALA A 1 351 ? -0.399 -8.206 17.961 1.00 68.75 351 ALA A O 1
ATOM 2564 N N . GLY A 1 352 ? 0.313 -7.501 19.954 1.00 82.19 352 GLY A N 1
ATOM 2565 C CA . GLY A 1 352 ? -1.030 -7.190 20.437 1.00 82.19 352 GLY A CA 1
ATOM 2566 C C . GLY A 1 352 ? -1.572 -5.917 19.783 1.00 82.19 352 GLY A C 1
ATOM 2567 O O . GLY A 1 352 ? -0.941 -4.862 19.854 1.00 82.19 352 GLY A O 1
ATOM 2568 N N . PHE A 1 353 ? -2.772 -5.995 19.215 1.00 86.38 353 PHE A N 1
ATOM 2569 C CA . PHE A 1 353 ? -3.498 -4.861 18.655 1.00 86.38 353 PHE A CA 1
ATOM 2570 C C . PHE A 1 353 ? -4.368 -4.224 19.736 1.00 86.38 353 PHE A C 1
ATOM 2572 O O . PHE A 1 353 ? -5.466 -4.704 20.030 1.00 86.38 353 PHE A O 1
ATOM 2579 N N . SER A 1 354 ? -3.891 -3.139 20.344 1.00 88.50 354 SER A N 1
ATOM 2580 C CA . SER A 1 354 ? -4.655 -2.386 21.342 1.00 88.50 354 SER A CA 1
ATOM 2581 C C . SER A 1 354 ? -5.161 -1.053 20.804 1.00 88.50 354 SER A C 1
ATOM 2583 O O . SER A 1 354 ? -4.490 -0.398 20.005 1.00 88.50 354 SER A O 1
ATOM 2585 N N . THR A 1 355 ? -6.310 -0.596 21.303 1.00 83.50 355 THR A N 1
ATOM 2586 C CA . THR A 1 355 ? -6.754 0.794 21.103 1.00 83.50 355 THR A CA 1
ATOM 2587 C C . THR A 1 355 ? -5.702 1.776 21.636 1.00 83.50 355 THR A C 1
ATOM 2589 O O . THR A 1 355 ? -5.457 2.816 21.034 1.00 83.50 355 THR A O 1
ATOM 2592 N N . GLY A 1 356 ? -4.954 1.388 22.670 1.00 84.06 356 GLY A N 1
ATOM 2593 C CA . GLY A 1 356 ? -3.782 2.104 23.168 1.00 84.06 356 GLY A CA 1
ATOM 2594 C C . GLY A 1 356 ? -4.104 3.220 24.161 1.00 84.06 356 GLY A C 1
ATOM 2595 O O . GLY A 1 356 ? -5.266 3.446 24.513 1.00 84.06 356 GLY A O 1
ATOM 2596 N N . PRO A 1 357 ? -3.068 3.920 24.660 1.00 83.69 357 PRO A N 1
ATOM 2597 C CA . PRO A 1 357 ? -3.222 4.920 25.714 1.00 83.69 357 PRO A CA 1
ATOM 2598 C C . PRO A 1 357 ? -4.087 6.112 25.292 1.00 83.69 357 PRO A C 1
ATOM 2600 O O . PRO A 1 357 ? -4.657 6.777 26.155 1.00 83.69 357 PRO A O 1
ATOM 2603 N N . GLU A 1 358 ? -4.212 6.363 23.986 1.00 82.38 358 GLU A N 1
ATOM 2604 C CA . GLU A 1 358 ? -5.035 7.436 23.426 1.00 82.38 358 GLU A CA 1
ATOM 2605 C C . GLU A 1 358 ? -6.514 7.271 23.797 1.00 82.38 358 GLU A C 1
ATOM 2607 O O . GLU A 1 358 ? -7.204 8.258 24.046 1.00 82.38 358 GLU A O 1
ATOM 2612 N N . PHE A 1 359 ? -6.974 6.020 23.906 1.00 83.69 359 PHE A N 1
ATOM 2613 C CA . PHE A 1 359 ? -8.355 5.680 24.251 1.00 83.69 359 PHE A CA 1
ATOM 2614 C C . PHE A 1 359 ? -8.500 5.070 25.645 1.00 83.69 359 PHE A C 1
ATOM 2616 O O . PHE A 1 359 ? -9.613 4.998 26.154 1.00 83.69 359 PHE A O 1
ATOM 2623 N N . ALA A 1 360 ? -7.399 4.702 26.306 1.00 81.44 360 ALA A N 1
ATOM 2624 C CA . ALA A 1 360 ? -7.412 4.240 27.695 1.00 81.44 360 ALA A CA 1
ATOM 2625 C C . ALA A 1 360 ? -7.654 5.373 28.720 1.00 81.44 360 ALA A C 1
ATOM 2627 O O . ALA A 1 360 ? -7.920 5.101 29.892 1.00 81.44 360 ALA A O 1
ATOM 2628 N N . GLY A 1 361 ? -7.540 6.639 28.300 1.00 83.81 361 GLY A N 1
ATOM 2629 C CA . GLY A 1 361 ? -7.820 7.815 29.127 1.00 83.81 361 GLY A CA 1
ATOM 2630 C C . GLY A 1 361 ? -9.312 8.058 29.386 1.00 83.81 361 GLY A C 1
ATOM 2631 O O . GLY A 1 361 ? -10.175 7.373 28.853 1.00 83.81 361 GLY A O 1
ATOM 2632 N N . ALA A 1 362 ? -9.624 9.065 30.207 1.00 88.06 362 ALA A N 1
ATOM 2633 C CA . ALA A 1 362 ? -11.005 9.426 30.525 1.00 88.06 362 ALA A CA 1
ATOM 2634 C C . ALA A 1 362 ? -11.734 9.987 29.294 1.00 88.06 362 ALA A C 1
ATOM 2636 O O . ALA A 1 362 ? -11.531 11.148 28.929 1.00 88.06 362 ALA A O 1
ATOM 2637 N N . LEU A 1 363 ? -12.587 9.168 28.677 1.00 93.56 363 LEU A N 1
ATOM 2638 C CA . LEU A 1 363 ? -13.429 9.583 27.561 1.00 93.56 363 LEU A CA 1
ATOM 2639 C C . LEU A 1 363 ? -14.702 10.291 28.067 1.00 93.56 363 LEU A C 1
ATOM 2641 O O . LEU A 1 363 ? -15.153 10.030 29.190 1.00 93.56 363 LEU A O 1
ATOM 2645 N N . PRO A 1 364 ? -15.298 11.203 27.274 1.00 95.12 364 PRO A N 1
ATOM 2646 C CA . PRO A 1 364 ? -16.567 11.832 27.630 1.00 95.12 364 PRO A CA 1
ATOM 2647 C C . PRO A 1 364 ? -17.703 10.807 27.787 1.00 95.12 364 PRO A C 1
ATOM 2649 O O . PRO A 1 364 ? -17.708 9.764 27.135 1.00 95.12 364 PRO A O 1
ATOM 2652 N N . GLY A 1 365 ? -18.699 11.116 28.620 1.00 95.69 365 GLY A N 1
ATOM 2653 C CA . GLY A 1 365 ? -19.898 10.279 28.726 1.00 95.69 365 GLY A CA 1
ATOM 2654 C C . GLY A 1 365 ? -20.659 10.213 27.395 1.00 95.69 365 GLY A C 1
ATOM 2655 O O . GLY A 1 365 ? -20.736 11.211 26.674 1.00 95.69 365 GLY A O 1
ATOM 2656 N N . GLY A 1 366 ? -21.219 9.052 27.062 1.00 96.06 366 GLY A N 1
ATOM 2657 C CA . GLY A 1 366 ? -21.933 8.838 25.803 1.00 96.06 366 GLY A CA 1
ATOM 2658 C C . GLY A 1 366 ? -22.013 7.374 25.387 1.00 96.06 366 GLY A C 1
ATOM 2659 O O . GLY A 1 366 ? -21.439 6.500 26.035 1.00 96.06 366 GLY A O 1
ATOM 2660 N N . ASP A 1 367 ? -22.724 7.125 24.291 1.00 97.38 367 ASP A N 1
ATOM 2661 C CA . ASP A 1 367 ? -22.795 5.812 23.652 1.00 97.38 367 ASP A CA 1
ATOM 2662 C C . ASP A 1 367 ? -21.688 5.690 22.604 1.00 97.38 367 ASP A C 1
ATOM 2664 O O . ASP A 1 367 ? -21.485 6.600 21.794 1.00 97.38 367 ASP A O 1
ATOM 2668 N N . TYR A 1 368 ? -20.981 4.566 22.624 1.00 97.50 368 TYR A N 1
ATOM 2669 C CA . TYR A 1 368 ? -19.859 4.259 21.748 1.00 97.50 368 TYR A CA 1
ATOM 2670 C C . TYR A 1 368 ? -20.136 2.972 20.983 1.00 97.50 368 TYR A C 1
ATOM 2672 O O . TYR A 1 368 ? -20.626 1.993 21.546 1.00 97.50 368 TYR A O 1
ATOM 2680 N N . THR A 1 369 ? -19.773 2.965 19.705 1.00 98.19 369 THR A N 1
ATOM 2681 C CA . THR A 1 369 ? -19.656 1.748 18.900 1.00 98.19 369 THR A CA 1
ATOM 2682 C C . THR A 1 369 ? -18.182 1.509 18.624 1.00 98.19 369 THR A C 1
ATOM 2684 O O . THR A 1 369 ? -17.503 2.381 18.084 1.00 98.19 369 THR A O 1
ATOM 2687 N N . VAL A 1 370 ? -17.680 0.343 19.020 1.00 97.38 370 VAL A N 1
ATOM 2688 C CA . VAL A 1 370 ? -16.289 -0.061 18.814 1.00 97.38 370 VAL A CA 1
ATOM 2689 C C . VAL A 1 370 ? -16.272 -1.265 17.888 1.00 97.38 370 VAL A C 1
ATOM 2691 O O . VAL A 1 370 ? -16.896 -2.281 18.182 1.00 97.38 370 VAL A O 1
ATOM 2694 N N . THR A 1 371 ? -15.566 -1.142 16.769 1.00 97.75 371 THR A N 1
ATOM 2695 C CA . THR A 1 371 ? -15.447 -2.188 15.751 1.00 97.75 371 THR A CA 1
ATOM 2696 C C . THR A 1 371 ? -13.994 -2.621 15.626 1.00 97.75 371 THR A C 1
ATOM 2698 O O . THR A 1 371 ? -13.114 -1.772 15.489 1.00 97.75 371 THR A O 1
ATOM 2701 N N . PHE A 1 372 ? -13.751 -3.929 15.656 1.00 97.19 372 PHE A N 1
ATOM 2702 C CA . PHE A 1 372 ? -12.467 -4.539 15.332 1.00 97.19 372 PHE A CA 1
ATOM 2703 C C . PHE A 1 372 ? -12.550 -5.285 14.006 1.00 97.19 372 PHE A C 1
ATOM 2705 O O . PHE A 1 372 ? -13.448 -6.103 13.799 1.00 97.19 372 PHE A O 1
ATOM 2712 N N . GLU A 1 373 ? -11.583 -5.028 13.138 1.00 97.44 373 GLU A N 1
ATOM 2713 C CA . GLU A 1 373 ? -11.421 -5.677 11.843 1.00 97.44 373 GLU A CA 1
ATOM 2714 C C . GLU A 1 373 ? -9.992 -6.206 11.728 1.00 97.44 373 GLU A C 1
ATOM 2716 O O . GLU A 1 373 ? -9.050 -5.571 12.209 1.00 97.44 373 GLU A O 1
ATOM 2721 N N . ALA A 1 374 ? -9.825 -7.348 11.063 1.00 95.88 374 ALA A N 1
ATOM 2722 C CA . ALA A 1 374 ? -8.519 -7.896 10.722 1.00 95.88 374 ALA A CA 1
ATOM 2723 C C . ALA A 1 374 ? -8.540 -8.537 9.330 1.00 95.88 374 ALA A C 1
ATOM 2725 O O . ALA A 1 374 ? -9.577 -9.029 8.878 1.00 95.88 374 ALA A O 1
ATOM 2726 N N . SER A 1 375 ? -7.400 -8.491 8.648 1.00 96.38 375 SER A N 1
ATOM 2727 C CA . SER A 1 375 ? -7.168 -9.057 7.319 1.00 96.38 375 SER A CA 1
ATOM 2728 C C . SER A 1 375 ? -5.744 -9.585 7.216 1.00 96.38 375 SER A C 1
ATOM 2730 O O . SER A 1 375 ? -4.842 -9.038 7.849 1.00 96.38 375 SER A O 1
ATOM 2732 N N . ASP A 1 376 ? -5.539 -10.587 6.374 1.00 94.62 376 ASP A N 1
ATOM 2733 C CA . ASP A 1 376 ? -4.212 -10.956 5.881 1.00 94.62 376 ASP A CA 1
ATOM 2734 C C . ASP A 1 376 ? -3.835 -10.120 4.635 1.00 94.62 376 ASP A C 1
ATOM 2736 O O . ASP A 1 376 ? -4.584 -9.231 4.198 1.00 94.62 376 ASP A O 1
ATOM 2740 N N . LEU A 1 377 ? -2.677 -10.418 4.035 1.00 93.38 377 LEU A N 1
ATOM 2741 C CA . LEU A 1 377 ? -2.221 -9.796 2.784 1.00 93.38 377 LEU A CA 1
ATOM 2742 C C . LEU A 1 377 ? -2.973 -10.317 1.536 1.00 93.38 377 LEU A C 1
ATOM 2744 O O . LEU A 1 377 ? -3.010 -9.657 0.492 1.00 93.38 377 LEU A O 1
ATOM 2748 N N . SER A 1 378 ? -3.602 -11.491 1.631 1.00 94.81 378 SER A N 1
ATOM 2749 C CA . SER A 1 378 ? -4.414 -12.095 0.565 1.00 94.81 378 SER A CA 1
ATOM 2750 C C . SER A 1 378 ? -5.854 -11.560 0.533 1.00 94.81 378 SER A C 1
ATOM 2752 O O . SER A 1 378 ? -6.619 -11.862 -0.390 1.00 94.81 378 SER A O 1
ATOM 2754 N N . GLY A 1 379 ? -6.202 -10.649 1.440 1.00 94.75 379 GLY A N 1
ATOM 2755 C CA . GLY A 1 379 ? -7.517 -10.024 1.528 1.00 94.75 379 GLY A CA 1
ATOM 2756 C C . GLY A 1 379 ? -8.571 -10.920 2.179 1.00 94.75 379 GLY A C 1
ATOM 2757 O O . GLY A 1 379 ? -9.762 -10.633 2.053 1.00 94.75 379 GLY A O 1
ATOM 2758 N N . ASN A 1 380 ? -8.164 -11.995 2.856 1.00 96.62 380 ASN A N 1
ATOM 2759 C CA . ASN A 1 380 ? -9.048 -12.769 3.706 1.00 96.62 380 ASN A CA 1
ATOM 2760 C C . ASN A 1 380 ? -9.288 -11.983 4.997 1.00 96.62 380 ASN A C 1
ATOM 2762 O O . ASN A 1 380 ? -8.356 -11.655 5.729 1.00 96.62 380 ASN A O 1
ATOM 2766 N N . THR A 1 381 ? -10.552 -11.680 5.282 1.00 97.31 381 THR A N 1
ATOM 2767 C CA . THR A 1 381 ? -10.953 -10.876 6.440 1.00 97.31 381 THR A CA 1
ATOM 2768 C C . THR A 1 381 ? -11.722 -11.710 7.452 1.00 97.31 381 THR A C 1
ATOM 2770 O O . THR A 1 381 ? -12.511 -12.582 7.078 1.00 97.31 381 THR A O 1
ATOM 2773 N N . ILE A 1 382 ? -11.574 -11.389 8.735 1.00 97.62 382 ILE A N 1
ATOM 2774 C CA . ILE A 1 382 ? -12.498 -11.887 9.762 1.00 97.62 382 ILE A CA 1
ATOM 2775 C C . ILE A 1 382 ? -13.859 -11.191 9.653 1.00 97.62 382 ILE A C 1
ATOM 2777 O O . ILE A 1 382 ? -13.965 -10.096 9.099 1.00 97.62 382 ILE A O 1
ATOM 2781 N N . GLU A 1 383 ? -14.899 -11.800 10.226 1.00 97.81 383 GLU A N 1
ATOM 2782 C CA . GLU A 1 383 ? -16.151 -11.079 10.476 1.00 97.81 383 GLU A CA 1
ATOM 2783 C C . GLU A 1 383 ? -15.877 -9.949 11.487 1.00 97.81 383 GLU A C 1
ATOM 2785 O O . GLU A 1 383 ? -15.300 -10.233 12.545 1.00 97.81 383 GLU A O 1
ATOM 2790 N N . PRO A 1 384 ? -16.273 -8.691 11.205 1.00 97.75 384 PRO A N 1
ATOM 2791 C CA . PRO A 1 384 ? -16.044 -7.584 12.124 1.00 97.75 384 PRO A CA 1
ATOM 2792 C C . PRO A 1 384 ? -16.657 -7.840 13.503 1.00 97.75 384 PRO A C 1
ATOM 2794 O O . PRO A 1 384 ? -17.821 -8.227 13.629 1.00 97.75 384 PRO A O 1
ATOM 2797 N N . ILE A 1 385 ? -15.883 -7.578 14.555 1.00 97.69 385 ILE A N 1
ATOM 2798 C CA . ILE A 1 385 ? -16.352 -7.701 15.937 1.00 97.69 385 ILE A CA 1
ATOM 2799 C C . ILE A 1 385 ? -16.817 -6.325 16.396 1.00 97.69 385 ILE A C 1
ATOM 2801 O O . ILE A 1 385 ? -16.007 -5.413 16.545 1.00 97.69 385 ILE A O 1
ATOM 2805 N N . VAL A 1 386 ? -18.123 -6.182 16.618 1.00 97.88 386 VAL A N 1
ATOM 2806 C CA . VAL A 1 386 ? -18.762 -4.920 17.011 1.00 97.88 386 VAL A CA 1
ATOM 2807 C C . VAL A 1 386 ? -19.252 -5.013 18.451 1.00 97.88 386 VAL A C 1
ATOM 2809 O O . VAL A 1 386 ? -19.916 -5.982 18.820 1.00 97.88 386 VAL A O 1
ATOM 2812 N N . VAL A 1 387 ? -18.936 -3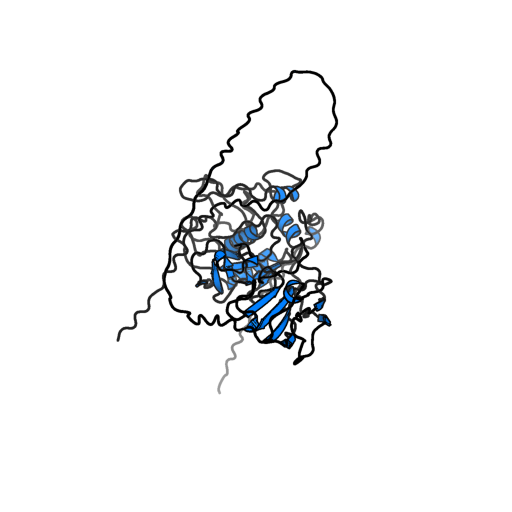.999 19.255 1.00 97.88 387 VAL A N 1
ATOM 2813 C CA . VAL A 1 387 ? -19.372 -3.867 20.649 1.00 97.88 387 VAL A CA 1
ATOM 2814 C C . VAL A 1 387 ? -19.930 -2.469 20.871 1.00 97.88 387 VAL A C 1
ATOM 2816 O O . VAL A 1 387 ? -19.300 -1.471 20.512 1.00 97.88 387 VAL A O 1
ATOM 2819 N N . HIS A 1 388 ? -21.089 -2.392 21.510 1.00 98.06 388 HIS A N 1
ATOM 2820 C CA . HIS A 1 388 ? -21.684 -1.154 21.982 1.00 98.06 388 HIS A CA 1
ATOM 2821 C C . HIS A 1 388 ? -21.429 -0.997 23.482 1.00 98.06 388 HIS A C 1
ATOM 2823 O O . HIS A 1 388 ? -21.718 -1.903 24.261 1.00 98.06 388 HIS A O 1
ATOM 2829 N N . VAL A 1 389 ? -20.911 0.155 23.902 1.00 97.56 389 VAL A N 1
ATOM 2830 C CA . VAL A 1 389 ? -20.729 0.483 25.325 1.00 97.56 389 VAL A CA 1
ATOM 2831 C C . VAL A 1 389 ? -21.250 1.879 25.619 1.00 97.56 389 VAL A C 1
ATOM 2833 O O . VAL A 1 389 ? -21.156 2.773 24.780 1.00 97.56 389 VAL A O 1
ATOM 2836 N N . THR A 1 390 ? -21.759 2.090 26.827 1.00 97.75 390 THR A N 1
ATOM 2837 C CA . THR A 1 390 ? -22.152 3.418 27.309 1.00 97.75 390 THR A CA 1
ATOM 2838 C C . THR A 1 390 ? -21.197 3.846 28.412 1.00 97.75 390 THR A C 1
ATOM 2840 O O . THR A 1 390 ? -21.059 3.145 29.408 1.00 97.75 390 THR A O 1
ATOM 2843 N N . ILE A 1 391 ? -20.554 5.004 28.286 1.00 96.81 391 ILE A N 1
ATOM 2844 C CA . ILE A 1 391 ? -19.769 5.605 29.372 1.00 96.81 391 ILE A CA 1
ATOM 2845 C C . ILE A 1 391 ? -20.677 6.566 30.138 1.00 96.81 391 ILE A C 1
ATOM 2847 O O . ILE A 1 391 ? -21.267 7.472 29.548 1.00 96.81 391 ILE A O 1
ATOM 2851 N N . GLU A 1 392 ? -20.802 6.381 31.453 1.00 96.44 392 GLU A N 1
ATOM 2852 C CA . GLU A 1 392 ? -21.582 7.277 32.307 1.00 96.44 392 GLU A CA 1
ATOM 2853 C C . GLU A 1 392 ? -21.017 8.709 32.297 1.00 96.44 392 GLU A C 1
ATOM 2855 O O . GLU A 1 392 ? -19.823 8.945 32.119 1.00 96.44 392 GLU A O 1
ATOM 2860 N N . GLY A 1 393 ? -21.880 9.688 32.556 1.00 91.19 393 GLY A N 1
ATOM 2861 C CA . GLY A 1 393 ? -21.509 11.098 32.660 1.00 91.19 393 GLY A CA 1
ATOM 2862 C C . GLY A 1 393 ? -22.406 11.985 31.811 1.00 91.19 393 GLY A C 1
ATOM 2863 O O . GLY A 1 393 ? -23.066 11.519 30.883 1.00 91.19 393 GLY A O 1
ATOM 2864 N N . ASP A 1 394 ? -22.439 13.274 32.142 1.00 77.69 394 ASP A N 1
ATOM 2865 C CA . ASP A 1 394 ? -23.127 14.252 31.309 1.00 77.69 394 ASP A CA 1
ATOM 2866 C C . ASP A 1 394 ? -22.363 14.326 29.988 1.00 77.69 394 ASP A C 1
ATOM 2868 O O . ASP A 1 394 ? -21.246 14.847 29.946 1.00 77.69 394 ASP A O 1
ATOM 2872 N N . GLY A 1 395 ? -22.939 13.743 28.931 1.00 65.62 395 GLY A N 1
ATOM 2873 C CA . GLY A 1 395 ? -22.411 13.850 27.579 1.00 65.62 395 GLY A CA 1
ATOM 2874 C C . GLY A 1 395 ? -22.213 15.324 27.289 1.00 65.62 395 GLY A C 1
ATOM 2875 O O . GLY A 1 395 ? -23.185 16.074 27.206 1.00 65.62 395 GLY A O 1
ATOM 2876 N N . GLY A 1 396 ? -20.950 15.750 27.288 1.00 58.72 396 GLY A N 1
ATOM 2877 C CA . GLY A 1 396 ? -20.546 17.144 27.333 1.00 58.72 396 GLY A CA 1
ATOM 2878 C C . GLY A 1 396 ? -20.881 17.848 26.030 1.00 58.72 396 GLY A C 1
ATOM 2879 O O . GLY A 1 396 ? -19.990 18.214 25.276 1.00 58.72 396 GLY A O 1
ATOM 2880 N N . THR A 1 397 ? -22.162 18.081 25.760 1.00 55.09 397 THR A N 1
ATOM 2881 C CA . THR A 1 397 ? -22.599 19.054 24.774 1.00 55.09 397 THR A CA 1
ATOM 2882 C C . THR A 1 397 ? -22.282 20.414 25.371 1.00 55.09 397 THR A C 1
ATOM 2884 O O . THR A 1 397 ? -23.117 21.026 26.037 1.00 55.09 397 THR A O 1
ATOM 2887 N N . GLY A 1 398 ? -21.034 20.852 25.198 1.00 51.22 398 GLY A N 1
ATOM 2888 C CA . GLY A 1 398 ? -20.558 22.193 25.506 1.00 51.22 398 GLY A CA 1
ATOM 2889 C C . GLY A 1 398 ? -21.272 23.229 24.641 1.00 51.22 398 GLY A C 1
ATOM 2890 O O . GLY A 1 398 ? -20.665 23.873 23.794 1.00 51.22 398 GLY A O 1
ATOM 2891 N N . GLY A 1 399 ? -22.575 23.399 24.852 1.00 50.75 399 GLY A N 1
ATOM 2892 C CA . GLY A 1 399 ? -23.288 24.607 24.497 1.00 50.75 399 GLY A CA 1
ATOM 2893 C C . GLY A 1 399 ? -22.796 25.692 25.438 1.00 50.75 399 GLY A C 1
ATOM 2894 O O . GLY A 1 399 ? -23.253 25.795 26.573 1.00 50.75 399 GLY A O 1
ATOM 2895 N N . ALA A 1 400 ? -21.814 26.471 24.991 1.00 48.00 400 ALA A N 1
ATOM 2896 C CA . ALA A 1 400 ? -21.457 27.712 25.650 1.00 48.00 400 ALA A CA 1
ATOM 2897 C C . ALA A 1 400 ? -22.676 28.648 25.606 1.00 48.00 400 ALA A C 1
ATOM 2899 O O . ALA A 1 400 ? -22.881 29.380 24.635 1.00 48.00 400 ALA A O 1
ATOM 2900 N N . ASP A 1 401 ? -23.494 28.616 26.657 1.00 46.06 401 ASP A N 1
ATOM 2901 C CA . ASP A 1 401 ? -24.507 29.630 26.918 1.00 46.06 401 ASP A CA 1
ATOM 2902 C C . ASP A 1 401 ? -23.793 30.973 27.116 1.00 46.06 401 ASP A C 1
ATOM 2904 O O . ASP A 1 401 ? -23.325 31.336 28.196 1.00 46.06 401 ASP A O 1
ATOM 2908 N N . THR A 1 402 ? -23.707 31.744 26.036 1.00 52.06 402 THR A N 1
ATOM 2909 C CA . THR A 1 402 ? -23.342 33.161 26.061 1.00 52.06 402 THR A CA 1
ATOM 2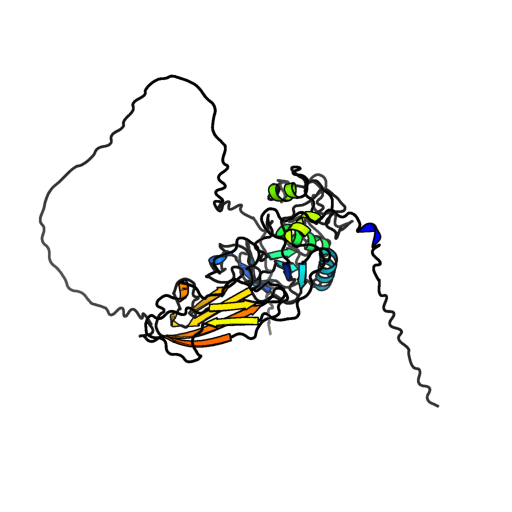910 C C . THR A 1 402 ? -24.546 33.970 26.545 1.00 52.06 402 THR A C 1
ATOM 2912 O O . THR A 1 402 ? -25.143 34.763 25.819 1.00 52.06 402 THR A O 1
ATOM 2915 N N . SER A 1 403 ? -24.935 33.774 27.806 1.00 55.06 403 SER A N 1
ATOM 2916 C CA . SER A 1 403 ? -25.919 34.628 28.465 1.00 55.06 403 SER A CA 1
ATOM 2917 C C . SER A 1 403 ? -25.273 35.965 28.835 1.00 55.06 403 SER A C 1
ATOM 2919 O O . SER A 1 403 ? -24.363 36.032 29.662 1.00 55.06 403 SER A O 1
ATOM 2921 N N . GLY A 1 404 ? -25.742 37.029 28.183 1.00 55.16 404 GLY A N 1
ATOM 2922 C CA . GLY A 1 404 ? -25.257 38.392 28.342 1.00 55.16 404 GLY A CA 1
ATOM 2923 C C . GLY A 1 404 ? -25.420 38.983 29.746 1.00 55.16 404 GLY A C 1
ATOM 2924 O O . GLY A 1 404 ? -26.411 38.760 30.439 1.00 55.16 404 GLY A O 1
ATOM 2925 N N . GLY A 1 405 ? -24.456 39.828 30.112 1.00 49.31 405 GLY A N 1
ATOM 2926 C CA . GLY A 1 405 ? -24.520 40.747 31.244 1.00 49.31 405 GLY A CA 1
ATOM 2927 C C . GLY A 1 405 ? -24.224 42.166 30.766 1.00 49.31 405 GLY A C 1
ATOM 2928 O O . GLY A 1 405 ? -23.126 42.455 30.297 1.00 49.31 405 GLY A O 1
ATOM 2929 N N . GLY A 1 406 ? -25.241 43.026 30.831 1.00 45.84 406 GLY A N 1
ATOM 2930 C CA . GLY A 1 406 ? -25.204 44.418 30.397 1.00 45.84 406 GLY A CA 1
ATOM 2931 C C . GLY A 1 406 ? -24.513 45.394 31.360 1.00 45.84 406 GLY A C 1
ATOM 2932 O O . GLY A 1 406 ? -24.128 45.071 32.478 1.00 45.84 406 GLY A O 1
ATOM 2933 N N . SER A 1 407 ? -24.395 46.619 30.850 1.00 52.69 407 SER A N 1
ATOM 2934 C CA . SER A 1 407 ? -23.708 47.824 31.329 1.00 52.69 407 SER A CA 1
ATOM 2935 C C . SER A 1 407 ? -23.990 48.340 32.754 1.00 52.69 407 SER A C 1
ATOM 2937 O O . SER A 1 407 ? -25.143 48.426 33.162 1.00 52.69 407 SER A O 1
ATOM 2939 N N . ALA A 1 408 ? -22.946 48.900 33.394 1.00 40.25 408 ALA A N 1
ATOM 2940 C CA . ALA A 1 408 ? -22.954 50.140 34.208 1.00 40.25 408 ALA A CA 1
ATOM 2941 C C . ALA A 1 408 ? -21.489 50.612 34.439 1.00 40.25 408 ALA A C 1
ATOM 2943 O O . ALA A 1 408 ? -20.682 49.865 34.971 1.00 40.25 408 ALA A O 1
ATOM 2944 N N . SER A 1 409 ? -21.012 51.699 33.818 1.00 46.06 409 SER A N 1
ATOM 2945 C CA . SER A 1 409 ? -21.013 53.110 34.271 1.00 46.06 409 SER A CA 1
ATOM 2946 C C . SER A 1 409 ? -20.076 53.478 35.448 1.00 46.06 409 SER A C 1
ATOM 2948 O O . SER A 1 409 ? -20.421 53.280 36.604 1.00 46.06 409 SER A O 1
ATOM 2950 N N . ALA A 1 410 ? -18.981 54.170 35.085 1.00 47.28 410 ALA A N 1
ATOM 2951 C CA . ALA A 1 410 ? -18.312 55.323 35.723 1.00 47.28 410 ALA A CA 1
ATOM 2952 C C . ALA A 1 410 ? -17.784 55.265 37.177 1.00 47.28 410 ALA A C 1
ATOM 2954 O O . ALA A 1 410 ? -18.560 55.298 38.126 1.00 47.28 410 ALA A O 1
ATOM 2955 N N . SER A 1 411 ? -16.471 55.488 37.359 1.00 42.94 411 SER A N 1
ATOM 2956 C CA . SER A 1 411 ? -15.912 56.775 37.846 1.00 42.94 411 SER A CA 1
ATOM 2957 C C . SER A 1 411 ? -14.401 56.713 38.105 1.00 42.94 411 SER A C 1
ATOM 2959 O O . SER A 1 411 ? -13.842 55.674 38.434 1.00 42.94 411 SER A O 1
ATOM 2961 N N . ALA A 1 412 ? -13.773 57.871 37.911 1.00 48.97 412 ALA A N 1
ATOM 2962 C CA . ALA A 1 412 ? -12.351 58.176 37.985 1.00 48.97 412 ALA A CA 1
ATOM 2963 C C . ALA A 1 412 ? -11.731 58.083 39.391 1.00 48.97 412 ALA A C 1
ATOM 2965 O O . ALA A 1 412 ? -12.419 58.361 40.369 1.00 48.97 412 ALA A O 1
ATOM 2966 N N . SER A 1 413 ? -10.411 57.865 39.455 1.00 48.84 413 SER A N 1
ATOM 2967 C CA . SER A 1 413 ? -9.463 58.793 40.105 1.00 48.84 413 SER A CA 1
ATOM 2968 C C . SER A 1 413 ? -8.018 58.286 40.029 1.00 48.84 413 SER A C 1
ATOM 2970 O O . SER A 1 413 ? -7.737 57.138 40.363 1.00 48.84 413 SER A O 1
ATOM 2972 N N . ASP A 1 414 ? -7.134 59.197 39.630 1.00 47.06 414 ASP A N 1
ATOM 2973 C CA . ASP A 1 414 ? -5.672 59.128 39.611 1.00 47.06 414 ASP A CA 1
ATOM 2974 C C . ASP A 1 414 ? -5.015 58.667 40.923 1.00 47.06 414 ASP A C 1
ATOM 2976 O O . ASP A 1 414 ? -5.506 58.968 42.011 1.00 47.06 414 ASP A O 1
ATOM 2980 N N . THR A 1 415 ? -3.807 58.093 40.824 1.00 47.16 415 THR A N 1
ATOM 2981 C CA . THR A 1 415 ? -2.602 58.650 41.483 1.00 47.16 415 THR A CA 1
ATOM 2982 C C . THR A 1 415 ? -1.298 57.981 41.009 1.00 47.16 415 THR A C 1
ATOM 2984 O O . THR A 1 415 ? -1.117 56.775 41.116 1.00 47.16 415 THR A O 1
ATOM 2987 N N . ASN A 1 416 ? -0.404 58.826 40.480 1.00 41.41 416 ASN A N 1
ATOM 2988 C CA . ASN A 1 416 ? 1.070 58.802 40.476 1.00 41.41 416 ASN A CA 1
ATOM 2989 C C . ASN A 1 416 ? 1.795 57.627 41.172 1.00 41.41 416 ASN A C 1
ATOM 2991 O O . ASN A 1 416 ? 1.561 57.388 42.352 1.00 41.41 416 ASN A O 1
ATOM 2995 N N . ALA A 1 417 ? 2.859 57.091 40.553 1.00 41.56 417 ALA A N 1
ATOM 2996 C CA . ALA A 1 417 ? 4.237 57.577 40.765 1.00 41.56 417 ALA A CA 1
ATOM 2997 C C . ALA A 1 417 ? 5.327 56.600 40.251 1.00 41.56 417 ALA A C 1
ATOM 2999 O O . ALA A 1 417 ? 5.302 55.411 40.552 1.00 41.56 417 ALA A O 1
ATOM 3000 N N . SER A 1 418 ? 6.337 57.200 39.604 1.00 46.69 418 SER A N 1
ATOM 3001 C CA . SER A 1 418 ? 7.788 56.910 39.664 1.00 46.69 418 SER A CA 1
ATOM 3002 C C . SER A 1 418 ? 8.386 55.611 39.093 1.00 46.69 418 SER A C 1
ATOM 3004 O O . SER A 1 418 ? 8.248 54.535 39.661 1.00 46.69 418 SER A O 1
ATOM 3006 N N . ASP A 1 419 ? 9.168 55.821 38.024 1.00 41.31 419 ASP A N 1
ATOM 3007 C CA . ASP A 1 419 ? 10.602 55.514 37.862 1.00 41.31 419 ASP A CA 1
ATOM 3008 C C . ASP A 1 419 ? 11.147 54.136 38.268 1.00 41.31 419 ASP A C 1
ATOM 3010 O O . ASP A 1 419 ? 11.182 53.791 39.447 1.00 41.31 419 ASP A O 1
ATOM 3014 N N . SER A 1 420 ? 11.810 53.459 37.318 1.00 52.19 420 SER A N 1
ATOM 3015 C CA . SER A 1 420 ? 13.264 53.207 37.399 1.00 52.19 420 SER A CA 1
ATOM 3016 C C . SER A 1 420 ? 13.834 52.578 36.120 1.00 52.19 420 SER A C 1
ATOM 3018 O O . SER A 1 420 ? 13.322 51.595 35.595 1.00 52.19 420 SER A O 1
ATOM 3020 N N . ASN A 1 421 ? 14.929 53.186 35.662 1.00 44.94 421 ASN A N 1
ATOM 3021 C CA . ASN A 1 421 ? 15.841 52.758 34.602 1.00 44.94 421 ASN A CA 1
ATOM 3022 C C . ASN A 1 421 ? 16.519 51.409 34.900 1.00 44.94 421 ASN A C 1
ATOM 3024 O O . ASN A 1 421 ? 16.736 51.068 36.061 1.00 44.94 421 ASN A O 1
ATOM 3028 N N . GLY A 1 422 ? 16.981 50.723 33.849 1.00 42.31 422 GLY A N 1
ATOM 3029 C CA . GLY A 1 422 ? 17.860 49.558 33.974 1.00 42.31 422 GLY A CA 1
ATOM 3030 C C . GLY A 1 422 ? 18.385 49.039 32.636 1.00 42.31 422 GLY A C 1
ATOM 3031 O O . GLY A 1 422 ? 18.000 47.963 32.203 1.00 42.31 422 GLY A O 1
ATOM 3032 N N . ASP A 1 423 ? 19.242 49.833 31.996 1.00 48.41 423 ASP A N 1
ATOM 3033 C CA . ASP A 1 423 ? 20.104 49.480 30.861 1.00 48.41 423 ASP A CA 1
ATOM 3034 C C . ASP A 1 423 ? 21.374 48.757 31.362 1.00 48.41 423 ASP A C 1
ATOM 3036 O O . ASP A 1 423 ? 21.921 49.137 32.400 1.00 48.41 423 ASP A O 1
ATOM 3040 N N . SER A 1 424 ? 21.843 47.720 30.659 1.00 47.28 424 SER A N 1
ATOM 3041 C CA . SER A 1 424 ? 23.279 47.403 30.523 1.00 47.28 424 SER A CA 1
ATOM 3042 C C . SER A 1 424 ? 23.531 46.213 29.591 1.00 47.28 424 SER A C 1
ATOM 3044 O O . SER A 1 424 ? 23.358 45.045 29.933 1.00 47.28 424 SER A O 1
ATOM 3046 N N . SER A 1 425 ? 24.041 46.546 28.411 1.00 48.22 425 SER A N 1
ATOM 3047 C CA . SER A 1 425 ? 24.934 45.731 27.590 1.00 48.22 425 SER A CA 1
ATOM 3048 C C . SER A 1 425 ? 26.279 45.481 28.291 1.00 48.22 425 SER A C 1
ATOM 3050 O O . SER A 1 425 ? 26.847 46.416 28.861 1.00 48.22 425 SER A O 1
ATOM 3052 N N . SER A 1 426 ? 26.861 44.285 28.154 1.00 47.22 426 SER A N 1
ATOM 3053 C CA . SER A 1 426 ? 28.312 44.110 28.297 1.00 47.22 426 SER A CA 1
ATOM 3054 C C . SER A 1 426 ? 28.885 43.200 27.208 1.00 47.22 426 SER A C 1
ATOM 3056 O O . SER A 1 426 ? 28.542 42.029 27.062 1.00 47.22 426 SER A O 1
ATOM 3058 N N . GLU A 1 427 ? 29.767 43.802 26.416 1.00 46.53 427 GLU A N 1
ATOM 3059 C CA . GLU A 1 427 ? 30.726 43.141 25.545 1.00 46.53 427 GLU A CA 1
ATOM 3060 C C . GLU A 1 427 ? 31.913 42.654 26.391 1.00 46.53 427 GLU A C 1
ATOM 3062 O O . GLU A 1 427 ? 32.351 43.335 27.321 1.00 46.53 427 GLU A O 1
ATOM 3067 N N . GLY A 1 428 ? 32.466 41.492 26.044 1.00 37.47 428 GLY A N 1
ATOM 3068 C CA . GLY A 1 428 ? 33.666 40.935 26.664 1.00 37.47 428 GLY A CA 1
ATOM 3069 C C . GLY A 1 428 ? 34.562 40.295 25.614 1.00 37.47 428 GLY A C 1
ATOM 3070 O O . GLY A 1 428 ? 34.413 39.123 25.291 1.00 37.47 428 GLY A O 1
ATOM 3071 N N . SER A 1 429 ? 35.487 41.093 25.083 1.00 44.97 429 SER A N 1
ATOM 3072 C CA . SER A 1 429 ? 36.583 40.671 24.210 1.00 44.97 429 SER A CA 1
ATOM 3073 C C . SER A 1 429 ? 37.810 40.321 25.062 1.00 44.97 429 SER A C 1
ATOM 3075 O O . SER A 1 429 ? 38.166 41.078 25.966 1.00 44.97 429 SER A O 1
ATOM 3077 N N . GLY A 1 430 ? 38.469 39.194 24.782 1.00 39.19 430 GLY A N 1
ATOM 3078 C CA . GLY A 1 430 ? 39.695 38.780 25.468 1.00 39.19 430 GLY A CA 1
ATOM 3079 C C . GLY A 1 430 ? 40.398 37.634 24.745 1.00 39.19 430 GLY A C 1
ATOM 3080 O O . GLY A 1 430 ? 39.995 36.484 24.862 1.00 39.19 430 GLY A O 1
ATOM 3081 N N . GLY A 1 431 ? 41.443 37.965 23.982 1.00 39.72 431 GLY A N 1
ATOM 3082 C CA . GLY A 1 431 ? 42.327 37.002 23.325 1.00 39.72 431 GLY A CA 1
ATOM 3083 C C . GLY A 1 431 ? 43.374 36.390 24.265 1.00 39.72 431 GLY A C 1
ATOM 3084 O O . GLY A 1 431 ? 43.700 36.955 25.309 1.00 39.72 431 GLY A O 1
ATOM 3085 N N . GLY A 1 432 ? 43.942 35.255 23.850 1.00 34.53 432 GLY A N 1
ATOM 3086 C CA . GLY A 1 432 ? 45.057 34.587 24.521 1.00 34.53 432 GLY A CA 1
ATOM 3087 C C . GLY A 1 432 ? 45.712 33.529 23.628 1.00 34.53 432 GLY A C 1
ATOM 3088 O O . GLY A 1 432 ? 45.033 32.676 23.073 1.00 34.53 432 GLY A O 1
ATOM 3089 N N . SER A 1 433 ? 47.027 33.659 23.471 1.00 36.47 433 SER A N 1
ATOM 3090 C CA . SER A 1 433 ? 47.954 32.932 22.596 1.00 36.47 433 SER A CA 1
ATOM 3091 C C . SER A 1 433 ? 48.104 31.419 22.818 1.00 36.47 433 SER A C 1
ATOM 3093 O O . SER A 1 433 ? 48.080 30.955 23.949 1.00 36.47 433 SER A O 1
ATOM 3095 N N . ALA A 1 434 ? 48.415 30.746 21.702 1.00 39.00 434 ALA A N 1
ATOM 3096 C CA . ALA A 1 434 ? 49.468 29.746 21.445 1.00 39.00 434 ALA A CA 1
ATOM 3097 C C . ALA A 1 434 ? 49.775 28.612 22.451 1.00 39.00 434 ALA A C 1
ATOM 3099 O O . ALA A 1 434 ? 50.133 28.864 23.596 1.00 39.00 434 ALA A O 1
ATOM 3100 N N . ASP A 1 435 ? 49.869 27.397 21.887 1.00 37.03 435 ASP A N 1
ATOM 3101 C CA . ASP A 1 435 ? 51.052 26.501 21.894 1.00 37.03 435 ASP A CA 1
ATOM 3102 C C . ASP A 1 435 ? 50.765 25.034 22.284 1.00 37.03 435 ASP A C 1
ATOM 3104 O O . ASP A 1 435 ? 50.045 24.755 23.239 1.00 37.03 435 ASP A O 1
ATOM 3108 N N . SER A 1 436 ? 51.436 24.124 21.558 1.00 38.94 436 SER A N 1
ATOM 3109 C CA . SER A 1 436 ? 51.548 22.654 21.688 1.00 38.94 436 SER A CA 1
ATOM 3110 C C . SER A 1 436 ? 50.258 21.836 21.470 1.00 38.94 436 SER A C 1
ATOM 3112 O O . SER A 1 436 ? 49.215 22.160 22.009 1.00 38.94 436 SER A O 1
ATOM 3114 N N . GLY A 1 437 ? 50.186 20.762 20.677 1.00 33.41 437 GLY A N 1
ATOM 3115 C CA . GLY A 1 437 ? 51.191 19.844 20.142 1.00 33.41 437 GLY A CA 1
ATOM 3116 C C . GLY A 1 437 ? 50.779 18.412 20.517 1.00 33.41 437 GLY A C 1
ATOM 3117 O O . GLY A 1 437 ? 50.662 18.156 21.706 1.00 33.41 437 GLY A O 1
ATOM 3118 N N . GLN A 1 438 ? 50.634 17.512 19.523 1.00 35.34 438 GLN A N 1
ATOM 3119 C CA . GLN A 1 438 ? 50.471 16.041 19.663 1.00 35.34 438 GLN A CA 1
ATOM 3120 C C . GLN A 1 438 ? 49.192 15.569 20.400 1.00 35.34 438 GLN A C 1
ATOM 3122 O O . GLN A 1 438 ? 48.707 16.232 21.299 1.00 35.34 438 GLN A O 1
ATOM 3127 N N . THR A 1 439 ? 48.538 14.449 20.097 1.00 35.16 439 THR A N 1
ATOM 3128 C CA . THR A 1 439 ? 48.792 13.270 19.253 1.00 35.16 439 THR A CA 1
ATOM 3129 C C . THR A 1 439 ? 47.437 12.603 19.001 1.00 35.16 439 THR A C 1
ATOM 3131 O O . THR A 1 439 ? 46.516 12.771 19.796 1.00 35.16 439 THR A O 1
ATOM 3134 N N . ASP A 1 440 ? 47.385 11.871 17.895 1.00 47.91 440 ASP A N 1
ATOM 3135 C CA . ASP A 1 440 ? 46.453 10.814 17.494 1.00 47.91 440 ASP A CA 1
ATOM 3136 C C . ASP A 1 440 ? 45.629 10.169 18.621 1.00 47.91 440 ASP A C 1
ATOM 3138 O O . ASP A 1 440 ? 46.198 9.724 19.613 1.00 47.91 440 ASP A O 1
ATOM 3142 N N . ASP A 1 441 ? 44.306 10.141 18.425 1.00 43.78 441 ASP A N 1
ATOM 3143 C CA . ASP A 1 441 ? 43.359 9.066 18.776 1.00 43.78 441 ASP A CA 1
ATOM 3144 C C . ASP A 1 441 ? 41.942 9.651 18.746 1.00 43.78 441 ASP A C 1
ATOM 3146 O O . ASP A 1 441 ? 41.592 10.459 19.607 1.00 43.78 441 ASP A O 1
ATOM 3150 N N . SER A 1 442 ? 41.113 9.266 17.771 1.00 36.69 442 SER A N 1
ATOM 3151 C CA . SER A 1 442 ? 39.648 9.305 17.909 1.00 36.69 442 SER A CA 1
ATOM 3152 C C . SER A 1 442 ? 38.977 8.479 16.819 1.00 36.69 442 SER A C 1
ATOM 3154 O O . SER A 1 442 ? 38.924 8.866 15.652 1.00 36.69 442 SER A O 1
ATOM 3156 N N . ASP A 1 443 ? 38.449 7.344 17.261 1.00 39.44 443 ASP A N 1
ATOM 3157 C CA . ASP A 1 443 ? 37.430 6.540 16.609 1.00 39.44 443 ASP A CA 1
ATOM 3158 C C . ASP A 1 443 ? 36.301 7.425 16.054 1.00 39.44 443 ASP A C 1
ATOM 3160 O O . ASP A 1 443 ? 35.546 8.059 16.796 1.00 39.44 443 ASP A O 1
ATOM 3164 N N . GLY A 1 444 ? 36.185 7.467 14.727 1.00 32.78 444 GLY A N 1
ATOM 3165 C CA . GLY A 1 444 ? 35.080 8.110 14.023 1.00 32.78 444 GLY A CA 1
ATOM 3166 C C . GLY A 1 444 ? 33.820 7.255 14.106 1.00 32.78 444 GLY A C 1
ATOM 3167 O O . GLY A 1 444 ? 33.473 6.564 13.152 1.00 32.78 444 GLY A O 1
ATOM 3168 N N . GLY A 1 445 ? 33.141 7.289 15.252 1.00 32.31 445 GLY A N 1
ATOM 3169 C CA . GLY A 1 445 ? 31.776 6.791 15.378 1.00 32.31 445 GLY A CA 1
ATOM 3170 C C . GLY A 1 445 ? 30.832 7.652 14.540 1.00 32.31 445 GLY A C 1
ATOM 3171 O O . GLY A 1 445 ? 30.529 8.784 14.912 1.00 32.31 445 GLY A O 1
ATOM 3172 N N . CYS A 1 446 ? 30.374 7.117 13.407 1.00 30.95 446 CYS A N 1
ATOM 3173 C CA . CYS A 1 446 ? 29.271 7.685 12.639 1.00 30.95 446 CYS A CA 1
ATOM 3174 C C . CYS A 1 446 ? 27.987 7.570 13.469 1.00 30.95 446 CYS A C 1
ATOM 3176 O O . CYS A 1 446 ? 27.398 6.496 13.567 1.00 30.95 446 CYS A O 1
ATOM 3178 N N . SER A 1 447 ? 27.557 8.667 14.096 1.00 26.62 447 SER A N 1
ATOM 3179 C CA . SER A 1 447 ? 26.207 8.759 14.644 1.00 26.62 447 SER A CA 1
ATOM 3180 C C . SER A 1 447 ? 25.242 9.097 13.510 1.00 26.62 447 SER A C 1
ATOM 3182 O O . SER A 1 447 ? 25.150 10.246 13.080 1.00 26.62 447 SER A O 1
ATOM 3184 N N . CYS A 1 448 ? 24.527 8.087 13.027 1.00 28.17 448 CYS A N 1
ATOM 3185 C CA . CYS A 1 448 ? 23.356 8.252 12.179 1.00 28.17 448 CYS A CA 1
ATOM 3186 C C . CYS A 1 448 ? 22.221 8.847 13.023 1.00 28.17 448 CYS A C 1
ATOM 3188 O O . CYS A 1 448 ? 21.475 8.130 13.684 1.00 28.17 448 CYS A O 1
ATOM 3190 N N . THR A 1 449 ? 22.103 10.171 13.036 1.00 24.11 449 THR A N 1
ATOM 3191 C CA . THR A 1 449 ? 20.838 10.840 13.344 1.00 24.11 449 THR A CA 1
ATOM 3192 C C . THR A 1 449 ? 20.075 10.983 12.036 1.00 24.11 449 THR A C 1
ATOM 3194 O O . THR A 1 449 ? 20.369 11.871 11.240 1.00 24.11 449 THR A O 1
ATOM 3197 N N . THR A 1 450 ? 19.115 10.091 11.795 1.00 29.92 450 THR A N 1
ATOM 3198 C CA . THR A 1 450 ? 18.084 10.270 10.768 1.00 29.92 450 THR A CA 1
ATOM 3199 C C . THR A 1 450 ? 17.112 11.340 11.259 1.00 29.92 450 THR A C 1
ATOM 3201 O O . THR A 1 450 ? 16.074 11.042 11.849 1.00 29.92 450 THR A O 1
ATOM 3204 N N . GLU A 1 451 ? 17.477 12.609 11.090 1.00 25.23 451 GLU A N 1
ATOM 3205 C CA . GLU A 1 451 ? 16.469 13.664 11.071 1.00 25.23 451 GLU A CA 1
ATOM 3206 C C . GLU A 1 451 ? 15.622 13.466 9.802 1.00 25.23 451 GLU A C 1
ATOM 3208 O O . GLU A 1 451 ? 16.197 13.282 8.725 1.00 25.23 451 GLU A O 1
ATOM 3213 N N . PRO A 1 452 ? 14.279 13.485 9.882 1.00 30.72 452 PRO A N 1
ATOM 3214 C CA . PRO A 1 452 ? 13.442 13.555 8.696 1.00 30.72 452 PRO A CA 1
ATOM 3215 C C . PRO A 1 452 ? 13.723 14.902 8.033 1.00 30.72 452 PRO A C 1
ATOM 3217 O O . PRO A 1 452 ? 13.253 15.953 8.475 1.00 30.72 452 PRO A O 1
ATOM 3220 N N . GLY A 1 453 ? 14.573 14.879 7.009 1.00 27.78 453 GLY A N 1
ATOM 3221 C CA . GLY A 1 453 ? 14.888 16.049 6.216 1.00 27.78 453 GLY A CA 1
ATOM 3222 C C . GLY A 1 453 ? 13.604 16.572 5.591 1.00 27.78 453 GLY A C 1
ATOM 3223 O O . GLY A 1 453 ? 13.077 15.980 4.654 1.00 27.78 453 GLY A O 1
ATOM 3224 N N . ALA A 1 454 ? 13.120 17.710 6.088 1.00 30.17 454 ALA A N 1
ATOM 3225 C CA . ALA A 1 454 ? 12.141 18.553 5.416 1.00 30.17 454 ALA A CA 1
ATOM 3226 C C . ALA A 1 454 ? 12.786 19.186 4.166 1.00 30.17 454 ALA A C 1
ATOM 3228 O O . ALA A 1 454 ? 12.960 20.399 4.066 1.00 30.17 454 ALA A O 1
ATOM 3229 N N . GLY A 1 455 ? 13.209 18.344 3.226 1.00 25.52 455 GLY A N 1
ATOM 3230 C CA . GLY A 1 455 ? 13.661 18.709 1.896 1.00 25.52 455 GLY A CA 1
ATOM 3231 C C . GLY A 1 455 ? 12.467 18.680 0.961 1.00 25.52 455 GLY A C 1
ATOM 3232 O O . GLY A 1 455 ? 12.301 17.740 0.195 1.00 25.52 455 GLY A O 1
ATOM 3233 N N . GLY A 1 456 ? 11.613 19.700 1.052 1.00 28.67 456 GLY A N 1
ATOM 3234 C CA . GLY A 1 456 ? 10.555 19.944 0.077 1.00 28.67 456 GLY A CA 1
ATOM 3235 C C . GLY A 1 456 ? 11.161 20.306 -1.278 1.00 28.67 456 GLY A C 1
ATOM 3236 O O . GLY A 1 456 ? 11.258 21.482 -1.622 1.00 28.67 456 GLY A O 1
ATOM 3237 N N . GLY A 1 457 ? 11.587 19.295 -2.034 1.00 29.00 457 GLY A N 1
ATOM 3238 C CA . GLY A 1 457 ? 11.743 19.394 -3.475 1.00 29.00 457 GLY A CA 1
ATOM 3239 C C . GLY A 1 457 ? 10.353 19.579 -4.064 1.00 29.00 457 GLY A C 1
ATOM 3240 O O . GLY A 1 457 ? 9.501 18.702 -3.949 1.00 29.00 457 GLY A O 1
ATOM 3241 N N . ALA A 1 458 ? 10.089 20.759 -4.615 1.00 32.62 458 ALA A N 1
ATOM 3242 C CA . ALA A 1 458 ? 8.846 21.050 -5.304 1.00 32.62 458 ALA A CA 1
ATOM 3243 C C . ALA A 1 458 ? 8.734 20.143 -6.540 1.00 32.62 458 ALA A C 1
ATOM 3245 O O . ALA A 1 458 ? 9.222 20.485 -7.613 1.00 32.62 458 ALA A O 1
ATOM 3246 N N . PHE A 1 459 ? 8.087 18.987 -6.377 1.00 39.59 459 PHE A N 1
ATOM 3247 C CA . PHE A 1 459 ? 7.537 18.207 -7.477 1.00 39.59 459 PHE A CA 1
ATOM 3248 C C . PHE A 1 459 ? 6.488 19.077 -8.174 1.00 39.59 459 PHE A C 1
ATOM 3250 O O . PHE A 1 459 ? 5.342 19.180 -7.734 1.00 39.59 459 PHE A O 1
ATOM 3257 N N . ALA A 1 460 ? 6.888 19.744 -9.253 1.00 33.81 460 ALA A N 1
ATOM 3258 C CA . ALA A 1 460 ? 5.973 20.390 -10.181 1.00 33.81 460 ALA A CA 1
ATOM 3259 C C . ALA A 1 460 ? 5.305 19.306 -11.044 1.00 33.81 460 ALA A C 1
ATOM 3261 O O . ALA A 1 460 ? 5.582 19.169 -12.231 1.00 33.81 460 ALA A O 1
ATOM 3262 N N . LEU A 1 461 ? 4.440 18.496 -10.427 1.00 44.62 461 LEU A N 1
ATOM 3263 C CA . LEU A 1 461 ? 3.579 17.565 -11.146 1.00 44.62 461 LEU A CA 1
ATOM 3264 C C . LEU A 1 461 ? 2.550 18.375 -11.940 1.00 44.62 461 LEU A C 1
ATOM 3266 O O . LEU A 1 461 ? 1.762 19.143 -11.389 1.00 44.62 461 LEU A O 1
ATOM 3270 N N . GLY A 1 462 ? 2.611 18.230 -13.263 1.00 39.66 462 GLY A N 1
ATOM 3271 C CA . GLY A 1 462 ? 1.754 18.930 -14.207 1.00 39.66 462 GLY A CA 1
ATOM 3272 C C . GLY A 1 462 ? 0.266 18.723 -13.921 1.00 39.66 462 GLY A C 1
ATOM 3273 O O . GLY A 1 462 ? -0.224 17.599 -13.877 1.00 39.66 462 GLY A O 1
ATOM 3274 N N . LEU A 1 463 ? -0.435 19.852 -13.788 1.00 39.38 463 LEU A N 1
ATOM 3275 C CA . LEU A 1 463 ? -1.888 20.039 -13.767 1.00 39.38 463 LEU A CA 1
ATOM 3276 C C . LEU A 1 463 ? -2.685 18.909 -14.450 1.00 39.38 463 LEU A C 1
ATOM 3278 O O . LEU A 1 463 ? -2.768 18.840 -15.681 1.00 39.38 463 LEU A O 1
ATOM 3282 N N . PHE A 1 464 ? -3.372 18.092 -13.648 1.00 46.69 464 PHE A N 1
ATOM 3283 C CA . PHE A 1 464 ? -4.464 17.230 -14.105 1.00 46.69 464 PHE A CA 1
ATOM 3284 C C . PHE A 1 464 ? -5.704 18.088 -14.410 1.00 46.69 464 PHE A C 1
ATOM 3286 O O . PHE A 1 464 ? -6.605 18.262 -13.593 1.00 46.69 464 PHE A O 1
ATOM 3293 N N . GLY A 1 465 ? -5.758 18.656 -15.617 1.00 37.97 465 GLY A N 1
ATOM 3294 C CA . GLY A 1 465 ? -6.916 19.403 -16.107 1.00 37.97 465 GLY A CA 1
ATOM 3295 C C . GLY A 1 465 ? -8.109 18.495 -16.433 1.00 37.97 465 GLY A C 1
ATOM 3296 O O . GLY A 1 465 ? -8.235 18.004 -17.555 1.00 37.97 465 GLY A O 1
ATOM 3297 N N . LEU A 1 466 ? -9.027 18.319 -15.478 1.00 42.72 466 LEU A N 1
ATOM 3298 C CA . LEU A 1 466 ? -10.324 17.659 -15.675 1.00 42.72 466 LEU A CA 1
ATOM 3299 C C . LEU A 1 466 ? -11.244 18.491 -16.590 1.00 42.72 466 LEU A C 1
ATOM 3301 O O . LEU A 1 466 ? -11.929 19.426 -16.170 1.00 42.72 466 LEU A O 1
ATOM 3305 N N . ALA A 1 467 ? -11.324 18.119 -17.868 1.00 37.03 467 ALA A N 1
ATOM 3306 C CA . ALA A 1 467 ? -12.333 18.636 -18.788 1.00 37.03 467 ALA A CA 1
ATOM 3307 C C . ALA A 1 467 ? -13.704 17.976 -18.527 1.00 37.03 467 ALA A C 1
ATOM 3309 O O . ALA A 1 467 ? -14.104 17.034 -19.212 1.00 37.03 467 ALA A O 1
ATOM 3310 N N . PHE A 1 468 ? -14.477 18.496 -17.567 1.00 40.44 468 PHE A N 1
ATOM 3311 C CA . PHE A 1 468 ? -15.878 18.100 -17.390 1.00 40.44 468 PHE A CA 1
ATOM 3312 C C . PHE A 1 468 ? -16.742 18.540 -18.585 1.00 40.44 468 PHE A C 1
ATOM 3314 O O . PHE A 1 468 ? -17.083 19.715 -18.767 1.00 40.44 468 PHE A O 1
ATOM 3321 N N . ALA A 1 469 ? -17.180 17.561 -19.379 1.00 37.34 469 ALA A N 1
ATOM 3322 C CA . ALA A 1 469 ? -18.230 17.711 -20.377 1.00 37.34 469 ALA A CA 1
ATOM 3323 C C . ALA A 1 469 ? -19.572 18.051 -19.700 1.00 37.34 469 ALA A C 1
ATOM 3325 O O . ALA A 1 469 ? -20.340 17.188 -19.271 1.00 37.34 469 ALA A O 1
ATOM 3326 N N . ARG A 1 470 ? -19.891 19.347 -19.631 1.00 37.28 470 ARG A N 1
ATOM 3327 C CA . ARG A 1 470 ? -21.181 19.870 -19.163 1.00 37.28 470 ARG A CA 1
ATOM 3328 C C . ARG A 1 470 ? -22.296 19.460 -20.138 1.00 37.28 470 ARG A C 1
ATOM 3330 O O . ARG A 1 470 ? -22.574 20.151 -21.119 1.00 37.28 470 ARG A O 1
ATOM 3337 N N . ARG A 1 471 ? -22.957 18.329 -19.870 1.00 42.16 471 ARG A N 1
ATOM 3338 C CA . ARG A 1 471 ? -24.121 17.823 -20.620 1.00 42.16 471 ARG A CA 1
ATOM 3339 C C . ARG A 1 471 ? -25.291 18.808 -20.494 1.00 42.16 471 ARG A C 1
ATOM 3341 O O . ARG A 1 471 ? -26.034 18.822 -19.515 1.00 42.16 471 ARG A O 1
ATOM 3348 N N . ARG A 1 472 ? -25.447 19.682 -21.491 1.00 46.97 472 ARG A N 1
ATOM 3349 C CA . ARG A 1 472 ? -26.536 20.663 -21.573 1.00 46.97 472 ARG A CA 1
ATOM 3350 C C . ARG A 1 472 ? -27.821 19.970 -22.033 1.00 46.97 472 ARG A C 1
ATOM 3352 O O . ARG A 1 472 ? -28.070 19.860 -23.227 1.00 46.97 472 ARG A O 1
ATOM 3359 N N . ASN A 1 473 ? -28.666 19.563 -21.089 1.00 49.25 473 ASN A N 1
ATOM 3360 C CA . ASN A 1 473 ? -30.077 19.314 -21.380 1.00 49.25 473 ASN A CA 1
ATOM 3361 C C . ASN A 1 473 ? -30.749 20.646 -21.747 1.00 49.25 473 ASN A C 1
ATOM 3363 O O . ASN A 1 473 ? -30.875 21.541 -20.909 1.00 49.25 473 ASN A O 1
ATOM 3367 N N . ARG A 1 474 ? -31.205 20.780 -22.994 1.00 45.28 474 ARG A N 1
ATOM 3368 C CA . ARG A 1 474 ? -32.247 21.743 -23.360 1.00 45.28 474 ARG A CA 1
ATOM 3369 C C . ARG A 1 474 ? -33.354 21.031 -24.128 1.00 45.28 474 ARG A C 1
ATOM 3371 O O . ARG A 1 474 ? -33.087 20.357 -25.117 1.00 45.28 474 ARG A O 1
ATOM 3378 N N . ARG A 1 475 ? -34.558 21.193 -23.576 1.00 43.81 475 ARG A N 1
ATOM 3379 C CA . ARG A 1 475 ? -35.848 21.074 -24.254 1.00 43.81 475 ARG A CA 1
ATOM 3380 C C . ARG A 1 475 ? -35.917 21.996 -25.462 1.00 43.81 475 ARG A C 1
ATOM 3382 O O . ARG A 1 475 ? -35.271 23.071 -25.392 1.00 43.81 475 ARG A O 1
#

pLDDT: mean 78.11, std 22.33, range [24.11, 98.5]

Secondary structure (DSSP, 8-state):
-PPP-----------------TTTTTTPPPPPPPSSS----EEEE--SS-EEEEEGGGS-GGGTT--BTTTTEETT--S-EEEPPPTTHHHHHHHHHHHHTTBTEEEESSPPPTTS--EEEEE---EETT---TTSEE----TT-TT---EEEE-SEESS-SS--HHHHHHHHHHHHTT---BS-TTSTTB-B-GGGT-B--TTS---S--SS-EEB-PEEETTTTEEEE--S-HHHHGGGTTT-TTEE-HHHHHHHHH-BS------S--EEEEEE-PPTTEEEPTT-----EEEEE-TTSB-EEEEEEE-GGGTTSTT--TTSEEEEESTT-SSEE-S--SSSS-BTTS-EE--HHHHS-PPSEEEEEEEEEE-TT--BPPPEEEEEEE-S----------------------------------------------------------------------------------

Sequence (475 aa):
MKRTIATLFATSSFAIAATANADELQSRPEPLGAYDYDAAPAVLFVPTEPVDLVPATMCPVSTGGQSNSGLGCIAGLEEAGPSTPGADVADIVDGLTTALAPYNVRVTTTRPPEYVPYLMLLVNDTVSKTGTSYTCTGAPIGCDAKPRHEIASISGGTMNCDMPDRVQSALIAFGYISGLENTDDPTDVMYYRPASDTGGPDWTMPSTTFVDTCVNQVESIDGEDNTMTNNLVCGYVHESYCDMQDGQINPHQELLGVYGAGPFVEDTTPPTVDMMTIANDGDVLPAGSGIDFQAMVSDDSNLVFARWTIESPALAGLPGADENGRTCKGTNGVCAVEYSGGAAPYYDSSAGFSTGPEFAGALPGGDYTVTFEASDLSGNTIEPIVVHVTIEGDGGTGGADTSGGGSASASASDTNASDSNGDSSSEGSGGGSADSGQTDDSDGGCSCTTEPGAGGGAFALGLFGLAFARRRNRR

Radius of gyration: 29.93 Å; chains: 1; bounding box: 89×96×85 Å

Foldseek 3Di:
DDDDDDDDDDDDDDDPPPPDPPVVVPPDPDQDAFPPFGAAAAEEAEAQAKDKADELVPAQCLCVRDFFQLRNYHHPDPGIDIQGADPCSVVLLVLCQVLCQFFQYHYDNDDFHSLFQAEYEGHELAEAAQFFDLLQKDWAQDLQLQLSGTYIYGYNYYVLGPGAPRNLSSVCRVCRSLNHAAFCDLQASSHWDDPPPSIHHDRVSHHSYQAQDKTFGDQHATDPVRDRDPPNPNQVRQCSSVVNDGRIHRSVSSSCNHHNGGYNDADDDWKDWPDKDFDAAAAEAEAWAFGWIKTQIADPVQFKWKKKKKFWCLQQPPQQAHNRNIFMETHSSNGSHYDPDDPGNGDGSRDMDIPDPVRRTGGAFGKMKIWMKMGGSNNRIDDIDIGIYTYDDDSCPPPPPPDDDDDDDDDDDDDDDDDDDDDDDDDDDDDDDDDDDDDDDDDPDPDPPPDPPPPPPPPPRGDPDDPDPPPDDDD